Protein AF-A0A0W0R531-F1 (afdb_monomer_lite)

Radius of gyration: 107.51 Å; chains: 1; bounding box: 223×80×357 Å

pLDDT: mean 72.32, std 20.82, range [18.84, 97.44]

Secondary structure (DSSP, 8-state):
-HHHHHHHHHHHHHHHHHHHHHHHHHHHHHHHHHHHHHHHHHHHHHHHHHHHHHHHHHHHHHHHHHHHHHHHHHHHHHHHHHHHHHHHHHHHHHHHHHHHHHHHHHHHHHHHHHHHHHHHHHHHHHHHHHHHHHHHHHHHHHHHHHHHHHHHHHHHHHHHHHHHHHHHHHHHHHHHHHHHHHHHHHHHHHHHHHHHHHHHHHHHHHHHHHHHHHHHHHHHHHHHHHHHHHHHHHHHHHHHHHHHHHHHHHHHHHHHHHHHHHHHHHHHHHHHHHHHGGGS------HHHHHHHHHHHHHHHHHHHHHHTTS-TT---HHHHHHHHHHHHHHHHHHHHHHHHHHHHSSS--------------------------------------------PPP-GGG--SS-----------TT--SS--EEEEEE-----GGG-TTT-SS-EEEE-TTS-EEEEEEETTEEEEEEEHHHHPPPTT--HHHHHHHHHHHHHHHHHHHHTS-S-EEEEES-HHHHHHHHHHHHHHHHTT---S-EEEEESS---HHHHHHHHHHHHHHHHHHHTTTS-HHHHHHSHHHHHHHHHHHHTTSPPPP--------

Foldseek 3Di:
DVVVVVVVVVVVVVVVVVVVVVVVVVVVVVVVVVVVVVVVVVVVVVVVVVVVVVVVVVVVVVVVVVVVVVVVVVVVVVVVVVVVVVVVVVVVVVVVVVVVVVVVVVVVVVVVVVVVVVVVVVVVVVVVVVVVVVVVVVVVVVVVVVVVVVVVVVVVVVVVVVVVVVVVVVVVVVVVVVVVVVVVVVVVVVVVVVVVVVVVVVVVVVVVVVVVVVVVVVVVVVVVVVVVVVVVVVVVVVVVVVVVVVVVVVVVVVVVLVVLLVVLLVQLVVLVVVVVVVPDDDDDDDPVVVVVVVCVSVVSVVVSVVVVVPSDPPPPDPVVVVSVVSVVVSVVSVVVVVVVVVVVVVVDEEEDDEEEDDDYDEDDDYDDEDYDYDYDEDDYYDEDDDDDDDDDADDQPVLDPVDDDDDFPQDADPVPDDDDKDWFKKKKAADDDPDPDPPDADRWGFDQAPLRFTWTWHQPPRMTMITHICVSLDDDPPDDPLSSLLSLLSVLLSSVLVRLLRHQAIEMEGQDLLSLLSNVVNVVLVVVLVQHRPYYYRHNPDDDDPVRNVVSNVSSVVSNVVCDVPQVDSVNQCPDPSNVSSVVSVVVVVDDDDPDPDDDDDD

Sequence (603 aa):
MRREAERQTAELMASHQEEVDSLRQELADTRSTVETLQARVETQSALLESKNQRITELTHELAQSRKQQSDATRALLEQREETANLLTQLDALKERHEAELTREIEKYQRTIEGLQADQVRERTELQEKLAIAEQSVLDLQQSLLQQQTTIDEQAALLKLQEERIADLLTQNQGLQDQLHTLRDSSAEEREQLEVALREQKAEASWLSDSLTELRGTLEVLDQERLREKHANQDLLARNQDLHQQLTALNQDALHNKQALMENLLQGFAETLEKAANIKNKPEFGVLELLHEKITKFDARVTKLNQQWDKVDPTFTNETFTDYLRKYQQIHAEWEAQLKLLQQQKEKQEADALRAAEEEERARAEAPKGKAKPAEDARIETPPVDQPVPKMSSMRIYALLQRSISREYHNEHLNPDADHENEIILTVNATTLTEPELEDFCEKGLRVEAPTGHKYIFSYKDDIPRAVLTESGAKQKPDEPPAKYQQRLAGTIINMIDNVLSKGTEVKINTRDPFVAKIAEQYIAHLKTTGLMITESAVNLKQPATPDNKEAKERAAQEIFEGFKGKQLSAANITSSEWYKAAMEIRKTISEPHPEPSARSLDR

Structure (mmCIF, N/CA/C/O backbone):
data_AF-A0A0W0R531-F1
#
_entry.id   AF-A0A0W0R531-F1
#
loop_
_atom_site.group_PDB
_atom_site.id
_atom_site.type_symbol
_atom_site.label_atom_id
_atom_site.label_alt_id
_atom_site.label_comp_id
_atom_site.label_asym_id
_atom_site.label_entity_id
_atom_site.label_seq_id
_atom_site.pdbx_PDB_ins_code
_atom_site.Cartn_x
_atom_site.Cartn_y
_atom_site.Cartn_z
_atom_site.occupancy
_atom_site.B_iso_or_equiv
_atom_site.auth_seq_id
_atom_site.auth_comp_id
_atom_site.auth_asym_id
_atom_site.auth_atom_id
_atom_site.pdbx_PDB_model_num
ATOM 1 N N . MET A 1 1 ? 97.332 20.552 -172.239 1.00 58.47 1 MET A N 1
ATOM 2 C CA . MET A 1 1 ? 98.637 20.839 -171.598 1.00 58.47 1 MET A CA 1
ATOM 3 C C . MET A 1 1 ? 98.547 22.024 -170.628 1.00 58.47 1 MET A C 1
ATOM 5 O O . MET A 1 1 ? 97.905 21.866 -169.604 1.00 58.47 1 MET A O 1
ATOM 9 N N . ARG A 1 2 ? 99.139 23.210 -170.880 1.00 61.94 2 ARG A N 1
ATOM 10 C CA . ARG A 1 2 ? 99.336 24.231 -169.816 1.00 61.94 2 ARG A CA 1
ATOM 11 C C . ARG A 1 2 ? 98.043 24.742 -169.147 1.00 61.94 2 ARG A C 1
ATOM 13 O O . ARG A 1 2 ? 97.909 24.594 -167.939 1.00 61.94 2 ARG A O 1
ATOM 20 N N . ARG A 1 3 ? 97.059 25.191 -169.939 1.00 69.06 3 ARG A N 1
ATOM 21 C CA . ARG A 1 3 ? 95.708 25.593 -169.467 1.00 69.06 3 ARG A CA 1
ATOM 22 C C . ARG A 1 3 ? 94.899 24.474 -168.795 1.00 69.06 3 ARG A C 1
ATOM 24 O O . ARG A 1 3 ? 93.813 24.719 -168.293 1.00 69.06 3 ARG A O 1
ATOM 31 N N . GLU A 1 4 ? 95.378 23.239 -168.870 1.00 68.25 4 GLU A N 1
ATOM 32 C CA . GLU A 1 4 ? 94.688 22.029 -168.419 1.00 68.25 4 GLU A CA 1
ATOM 33 C C . GLU A 1 4 ? 95.180 21.651 -167.020 1.00 68.25 4 GLU A C 1
ATOM 35 O O . GLU A 1 4 ? 94.366 21.448 -166.129 1.00 68.25 4 GLU A O 1
ATOM 40 N N . ALA A 1 5 ? 96.498 21.723 -166.794 1.00 67.06 5 ALA A N 1
ATOM 41 C CA . ALA A 1 5 ? 97.087 21.670 -165.458 1.00 67.06 5 ALA A CA 1
ATOM 42 C C . ALA A 1 5 ? 96.608 22.840 -164.579 1.00 67.06 5 ALA A C 1
ATOM 44 O O . ALA A 1 5 ? 96.207 22.618 -163.445 1.00 67.06 5 ALA A O 1
ATOM 45 N N . GLU A 1 6 ? 96.573 24.067 -165.120 1.00 69.19 6 GLU A N 1
ATOM 46 C CA . GLU A 1 6 ? 96.047 25.254 -164.419 1.00 69.19 6 GLU A CA 1
ATOM 47 C C . GLU A 1 6 ? 94.579 25.055 -163.988 1.00 69.19 6 GLU A C 1
ATOM 49 O O . GLU A 1 6 ? 94.196 25.407 -162.870 1.00 69.19 6 GLU A O 1
ATOM 54 N N . ARG A 1 7 ? 93.769 24.414 -164.842 1.00 76.69 7 ARG A N 1
ATOM 55 C CA . ARG A 1 7 ? 92.366 24.089 -164.559 1.00 76.69 7 ARG A CA 1
ATOM 56 C C . ARG A 1 7 ? 92.226 22.984 -163.511 1.00 76.69 7 ARG A C 1
ATOM 58 O O . ARG A 1 7 ? 91.491 23.175 -162.553 1.00 76.69 7 ARG A O 1
ATOM 65 N N . GLN A 1 8 ? 92.998 21.904 -163.628 1.00 75.31 8 GLN A N 1
ATOM 66 C CA . GLN A 1 8 ? 93.043 20.827 -162.633 1.00 75.31 8 GLN A CA 1
ATOM 67 C C . GLN A 1 8 ? 93.499 21.334 -161.258 1.00 75.31 8 GLN A C 1
ATOM 69 O O . GLN A 1 8 ? 92.932 20.934 -160.248 1.00 75.31 8 GLN A O 1
ATOM 74 N N . THR A 1 9 ? 94.462 22.263 -161.190 1.00 75.12 9 THR A N 1
ATOM 75 C CA . THR A 1 9 ? 94.833 22.897 -159.914 1.00 75.12 9 THR A CA 1
ATOM 76 C C . THR A 1 9 ? 93.729 23.790 -159.356 1.00 75.12 9 THR A C 1
ATOM 78 O O . THR A 1 9 ? 93.570 23.839 -158.144 1.00 75.12 9 THR A O 1
ATOM 81 N N . ALA A 1 10 ? 92.945 24.468 -160.200 1.00 77.31 10 ALA A N 1
ATOM 82 C CA . ALA A 1 10 ? 91.811 25.272 -159.743 1.00 77.31 10 ALA A CA 1
ATOM 83 C C . ALA A 1 10 ? 90.644 24.396 -159.250 1.00 77.31 10 ALA A C 1
ATOM 85 O O . ALA A 1 10 ? 90.073 24.685 -158.205 1.00 77.31 10 ALA A O 1
ATOM 86 N N . GLU A 1 11 ? 90.335 23.306 -159.955 1.00 77.88 11 GLU A N 1
ATOM 87 C CA . GLU A 1 11 ? 89.314 22.320 -159.577 1.00 77.88 11 GLU A CA 1
ATOM 88 C C . GLU A 1 11 ? 89.700 21.589 -158.275 1.00 77.88 11 GLU A C 1
ATOM 90 O O . GLU A 1 11 ? 88.871 21.445 -157.381 1.00 77.88 11 GLU A O 1
ATOM 95 N N . LEU A 1 12 ? 90.975 21.225 -158.104 1.00 82.19 12 LEU A N 1
ATOM 96 C CA . LEU A 1 12 ? 91.486 20.597 -156.879 1.00 82.19 12 LEU A CA 1
ATOM 97 C C . LEU A 1 12 ? 91.563 21.580 -155.694 1.00 82.19 12 LEU A C 1
ATOM 99 O O . LEU A 1 12 ? 91.239 21.208 -154.571 1.00 82.19 12 LEU A O 1
ATOM 103 N N . MET A 1 13 ? 91.912 22.851 -155.930 1.00 80.81 13 MET A N 1
ATOM 104 C CA . MET A 1 13 ? 91.827 23.903 -154.904 1.00 80.81 13 MET A CA 1
ATOM 105 C C . MET A 1 13 ? 90.378 24.225 -154.515 1.00 80.81 13 MET A C 1
ATOM 107 O O . MET A 1 13 ? 90.125 24.487 -153.344 1.00 80.81 13 MET A O 1
ATOM 111 N N . ALA A 1 14 ? 89.431 24.186 -155.458 1.00 81.62 14 ALA A N 1
ATOM 112 C CA . ALA A 1 14 ? 88.007 24.340 -155.164 1.00 81.62 14 ALA A CA 1
ATOM 113 C C . ALA A 1 14 ? 87.482 23.158 -154.335 1.00 81.62 14 ALA A C 1
ATOM 115 O O . ALA A 1 14 ? 86.869 23.384 -153.300 1.00 81.62 14 ALA A O 1
ATOM 116 N N . SER A 1 15 ? 87.818 21.919 -154.712 1.00 84.06 15 SER A N 1
ATOM 117 C CA . SER A 1 15 ? 87.460 20.718 -153.945 1.00 84.06 15 SER A CA 1
ATOM 118 C C . SER A 1 15 ? 88.031 20.743 -152.522 1.00 84.06 15 SER A C 1
ATOM 120 O O . SER A 1 15 ? 87.312 20.431 -151.580 1.00 84.06 15 SER A O 1
ATOM 122 N N . HIS A 1 16 ? 89.293 21.153 -152.340 1.00 83.88 16 HIS A N 1
ATOM 123 C CA . HIS A 1 16 ? 89.867 21.335 -151.001 1.00 83.88 16 HIS A CA 1
ATOM 124 C C . HIS A 1 16 ? 89.210 22.492 -150.230 1.00 83.88 16 HIS A C 1
ATOM 126 O O . HIS A 1 16 ? 89.137 22.436 -149.006 1.00 83.88 16 HIS A O 1
ATOM 132 N N . GLN A 1 17 ? 88.743 23.549 -150.904 1.00 84.44 17 GLN A N 1
ATOM 133 C CA . GLN A 1 17 ? 88.040 24.654 -150.247 1.00 84.44 17 GLN A CA 1
ATOM 134 C C . GLN A 1 17 ? 86.633 24.232 -149.794 1.00 84.44 17 GLN A C 1
ATOM 136 O O . GLN A 1 17 ? 86.252 24.548 -148.671 1.00 84.44 17 GLN A O 1
ATOM 141 N N . GLU A 1 18 ? 85.903 23.470 -150.613 1.00 86.19 18 GLU A N 1
ATOM 142 C CA . GLU A 1 18 ? 84.620 22.857 -150.241 1.00 86.19 18 GLU A CA 1
ATOM 143 C C . GLU A 1 18 ? 84.787 21.861 -149.082 1.00 86.19 18 GLU A C 1
ATOM 145 O O . GLU A 1 18 ? 84.005 21.893 -148.134 1.00 86.19 18 GLU A O 1
ATOM 150 N N . GLU A 1 19 ? 85.842 21.039 -149.088 1.00 87.12 19 GLU A N 1
ATOM 151 C CA . GLU A 1 19 ? 86.180 20.138 -147.976 1.00 87.12 19 GLU A CA 1
ATOM 152 C C . GLU A 1 19 ? 86.524 20.919 -146.693 1.00 87.12 19 GLU A C 1
ATOM 154 O O . GLU A 1 19 ? 86.002 20.613 -145.621 1.00 87.12 19 GLU A O 1
ATOM 159 N N . VAL A 1 20 ? 87.332 21.982 -146.789 1.00 88.25 20 VAL A N 1
ATOM 160 C CA . VAL A 1 20 ? 87.654 22.871 -145.657 1.00 88.25 20 VAL A CA 1
ATOM 161 C C . VAL A 1 20 ? 86.413 23.576 -145.108 1.00 88.25 20 VAL A C 1
ATOM 163 O O . VAL A 1 20 ? 86.292 23.705 -143.890 1.00 88.25 20 VAL A O 1
ATOM 166 N N . ASP A 1 21 ? 85.491 24.030 -145.957 1.00 87.12 21 ASP A N 1
ATOM 167 C CA . ASP A 1 21 ? 84.266 24.701 -145.512 1.00 87.12 21 ASP A CA 1
ATOM 168 C C . ASP A 1 21 ? 83.220 23.714 -144.966 1.00 87.12 21 ASP A C 1
ATOM 170 O O . ASP A 1 21 ? 82.556 24.033 -143.978 1.00 87.12 21 ASP A O 1
ATOM 174 N N . SER A 1 22 ? 83.162 22.481 -145.481 1.00 89.94 22 SER A N 1
ATOM 175 C CA . SER A 1 22 ? 82.399 21.382 -144.871 1.00 89.94 22 SER A CA 1
ATOM 176 C C . SER A 1 22 ? 82.941 21.034 -143.482 1.00 89.94 22 SER A C 1
ATOM 178 O O . SER A 1 22 ? 82.185 21.008 -142.513 1.00 89.94 22 SER A O 1
ATOM 180 N N . LEU A 1 23 ? 84.260 20.863 -143.340 1.00 90.75 23 LEU A N 1
ATOM 181 C CA . LEU A 1 23 ? 84.904 20.602 -142.047 1.00 90.75 23 LEU A CA 1
ATOM 182 C C . LEU A 1 23 ? 84.756 21.781 -141.070 1.00 90.75 23 LEU A C 1
ATOM 184 O O . LEU A 1 23 ? 84.669 21.573 -139.862 1.00 90.75 23 LEU A O 1
ATOM 188 N N . ARG A 1 24 ? 84.694 23.029 -141.558 1.00 90.31 24 ARG A N 1
ATOM 189 C CA . ARG A 1 24 ? 84.360 24.208 -140.736 1.00 90.31 24 ARG A CA 1
ATOM 190 C C . ARG A 1 24 ? 82.911 24.188 -140.260 1.00 90.31 24 ARG A C 1
ATOM 192 O O . ARG A 1 24 ? 82.674 24.566 -139.114 1.00 90.31 24 ARG A O 1
ATOM 199 N N . GLN A 1 25 ? 81.973 23.756 -141.101 1.00 88.88 25 GLN A N 1
ATOM 200 C CA . GLN A 1 25 ? 80.568 23.612 -140.723 1.00 88.88 25 GLN A CA 1
ATOM 201 C C . GLN A 1 25 ? 80.398 22.493 -139.685 1.00 88.88 25 GLN A C 1
ATOM 203 O O . GLN A 1 25 ? 79.841 22.741 -138.620 1.00 88.88 25 GLN A O 1
ATOM 208 N N . GLU A 1 26 ? 81.003 21.322 -139.901 1.00 90.75 26 GLU A N 1
ATOM 209 C CA . GLU A 1 26 ? 81.051 20.248 -138.898 1.00 90.75 26 GLU A CA 1
ATOM 210 C C . GLU A 1 26 ? 81.711 20.708 -137.587 1.00 90.75 26 GLU A C 1
ATOM 212 O O . GLU A 1 26 ? 81.236 20.376 -136.500 1.00 90.75 26 GLU A O 1
ATOM 217 N N . LEU A 1 27 ? 82.766 21.530 -137.648 1.00 92.06 27 LEU A N 1
ATOM 218 C CA . LEU A 1 27 ? 83.392 22.125 -136.461 1.00 92.06 27 LEU A CA 1
ATOM 219 C C . LEU A 1 27 ? 82.469 23.135 -135.746 1.00 92.06 27 LEU A C 1
ATOM 221 O O . LEU A 1 27 ? 82.541 23.269 -134.525 1.00 92.06 27 LEU A O 1
ATOM 225 N N . ALA A 1 28 ? 81.610 23.851 -136.473 1.00 89.81 28 ALA A N 1
ATOM 226 C CA . ALA A 1 28 ? 80.618 24.757 -135.894 1.00 89.81 28 ALA A CA 1
ATOM 227 C C . ALA A 1 28 ? 79.462 23.984 -135.235 1.00 89.81 28 ALA A C 1
ATOM 229 O O . ALA A 1 28 ? 79.097 24.278 -134.095 1.00 89.81 28 ALA A O 1
ATOM 230 N N . ASP A 1 29 ? 78.952 22.945 -135.894 1.00 91.44 29 ASP A N 1
ATOM 231 C CA . ASP A 1 29 ? 77.856 22.112 -135.391 1.00 91.44 29 ASP A CA 1
ATOM 232 C C . ASP A 1 29 ? 78.302 21.241 -134.200 1.00 91.44 29 ASP A C 1
ATOM 234 O O . ASP A 1 29 ? 77.578 21.093 -133.209 1.00 91.44 29 ASP A O 1
ATOM 238 N N . THR A 1 30 ? 79.541 20.735 -134.218 1.00 91.94 30 THR A N 1
ATOM 239 C CA . THR A 1 30 ? 80.144 20.061 -133.052 1.00 91.94 30 THR A CA 1
ATOM 240 C C . THR A 1 30 ? 80.400 21.021 -131.889 1.00 91.94 30 THR A C 1
ATOM 242 O O . THR A 1 30 ? 80.180 20.643 -130.741 1.00 91.94 30 THR A O 1
ATOM 245 N N . ARG A 1 31 ? 80.769 22.286 -132.138 1.00 92.88 31 ARG A N 1
ATOM 246 C CA . ARG A 1 31 ? 80.831 23.310 -131.075 1.00 92.88 31 ARG A CA 1
ATOM 247 C C . ARG A 1 31 ? 79.457 23.608 -130.484 1.00 92.88 31 ARG A C 1
ATOM 249 O O . ARG A 1 31 ? 79.319 23.566 -129.268 1.00 92.88 31 ARG A O 1
ATOM 256 N N . SER A 1 32 ? 78.433 23.813 -131.311 1.00 91.31 32 SER A N 1
ATOM 257 C CA . SER A 1 32 ? 77.069 24.089 -130.834 1.00 91.31 32 SER A CA 1
ATOM 258 C C . SER A 1 32 ? 76.469 22.912 -130.044 1.00 91.31 32 SER A C 1
ATOM 260 O O . SER A 1 32 ? 75.804 23.100 -129.020 1.00 91.31 32 SER A O 1
ATOM 262 N N . THR A 1 33 ? 76.756 21.671 -130.451 1.00 92.44 33 THR A N 1
ATOM 263 C CA . THR A 1 33 ? 76.368 20.482 -129.672 1.00 92.44 33 THR A CA 1
ATOM 264 C C . THR A 1 33 ? 77.172 20.333 -128.376 1.00 92.44 33 THR A C 1
ATOM 266 O O . THR A 1 33 ? 76.592 19.953 -127.361 1.00 92.44 33 THR A O 1
ATOM 269 N N . VAL A 1 34 ? 78.457 20.707 -128.339 1.00 93.69 34 VAL A N 1
ATOM 270 C CA . VAL A 1 34 ? 79.234 20.787 -127.086 1.00 93.69 34 VAL A CA 1
ATOM 271 C C . VAL A 1 34 ? 78.686 21.869 -126.149 1.00 93.69 34 VAL A C 1
ATOM 273 O O . VAL A 1 34 ? 78.480 21.584 -124.974 1.00 93.69 34 VAL A O 1
ATOM 276 N N . GLU A 1 35 ? 78.376 23.069 -126.644 1.00 92.69 35 GLU A N 1
ATOM 277 C CA . GLU A 1 35 ? 77.802 24.172 -125.854 1.00 92.69 35 GLU A CA 1
ATOM 278 C C . GLU A 1 35 ? 76.437 23.798 -125.250 1.00 92.69 35 GLU A C 1
ATOM 280 O O . GLU A 1 35 ? 76.198 23.991 -124.056 1.00 92.69 35 GLU A O 1
ATOM 285 N N . THR A 1 36 ? 75.548 23.190 -126.042 1.00 92.62 36 THR A N 1
ATOM 286 C CA . THR A 1 36 ? 74.229 22.742 -125.558 1.00 92.62 36 THR A CA 1
ATOM 287 C C . THR A 1 36 ? 74.317 21.549 -124.600 1.00 92.62 36 THR A C 1
ATOM 289 O O . THR A 1 36 ? 73.536 21.475 -123.646 1.00 92.62 36 THR A O 1
ATOM 292 N N . LEU A 1 37 ? 75.284 20.641 -124.780 1.00 93.88 37 LEU A N 1
ATOM 293 C CA . LEU A 1 37 ? 75.579 19.590 -123.801 1.00 93.88 37 LEU A CA 1
ATOM 294 C C . LEU A 1 37 ? 76.186 20.160 -122.513 1.00 93.88 37 LEU A C 1
ATOM 296 O O . LEU A 1 37 ? 75.810 19.709 -121.432 1.00 93.88 37 LEU A O 1
ATOM 300 N N . GLN A 1 38 ? 77.056 21.168 -122.595 1.00 94.12 38 GLN A N 1
ATOM 301 C CA . GLN A 1 38 ? 77.637 21.822 -121.424 1.00 94.12 38 GLN A CA 1
ATOM 302 C C . GLN A 1 38 ? 76.555 22.536 -120.601 1.00 94.12 38 GLN A C 1
ATOM 304 O O . GLN A 1 38 ? 76.432 22.262 -119.409 1.00 94.12 38 GLN A O 1
ATOM 309 N N . ALA A 1 39 ? 75.683 23.330 -121.230 1.00 91.94 39 ALA A N 1
ATOM 310 C CA . ALA A 1 39 ? 74.540 23.954 -120.553 1.00 91.94 39 ALA A CA 1
ATOM 311 C C . ALA A 1 39 ? 73.591 22.915 -119.911 1.00 91.94 39 ALA A C 1
ATOM 313 O O . ALA A 1 39 ? 73.008 23.142 -118.844 1.00 91.94 39 ALA A O 1
ATOM 314 N N . ARG A 1 40 ? 73.455 21.727 -120.521 1.00 94.44 40 ARG A N 1
ATOM 315 C CA . ARG A 1 40 ? 72.714 20.598 -119.937 1.00 94.44 40 ARG A CA 1
ATOM 316 C C . ARG A 1 40 ? 73.425 19.988 -118.722 1.00 94.44 40 ARG A C 1
ATOM 318 O O . ARG A 1 40 ? 72.754 19.640 -117.754 1.00 94.44 40 ARG A O 1
ATOM 325 N N . VAL A 1 41 ? 74.753 19.874 -118.743 1.00 94.75 41 VAL A N 1
ATOM 326 C CA . VAL A 1 41 ? 75.555 19.413 -117.595 1.00 94.75 41 VAL A CA 1
ATOM 327 C C . VAL A 1 41 ? 75.504 20.428 -116.452 1.00 94.75 41 VAL A C 1
ATOM 329 O O . VAL A 1 41 ? 75.312 20.031 -115.306 1.00 94.75 41 VAL A O 1
ATOM 332 N N . GLU A 1 42 ? 75.593 21.726 -116.739 1.00 93.75 42 GLU A N 1
ATOM 333 C CA . GLU A 1 42 ? 75.501 22.805 -115.746 1.00 93.75 42 GLU A CA 1
ATOM 334 C C . GLU A 1 42 ? 74.124 22.813 -115.057 1.00 93.75 42 GLU A C 1
ATOM 336 O O . GLU A 1 42 ? 74.039 22.756 -113.829 1.00 93.75 42 GLU A O 1
ATOM 341 N N . THR A 1 43 ? 73.033 22.762 -115.830 1.00 94.44 43 THR A N 1
ATOM 342 C CA . THR A 1 43 ? 71.665 22.688 -115.277 1.00 94.44 43 THR A CA 1
ATOM 343 C C . THR A 1 43 ? 71.389 21.388 -114.512 1.00 94.44 43 THR A C 1
ATOM 345 O O . THR A 1 43 ? 70.719 21.418 -113.477 1.00 94.44 43 THR A O 1
ATOM 348 N N . GLN A 1 44 ? 71.933 20.246 -114.950 1.00 95.19 44 GLN A N 1
ATOM 349 C CA . GLN A 1 44 ? 71.857 18.996 -114.184 1.00 95.19 44 GLN A CA 1
ATOM 350 C C . GLN A 1 44 ? 72.695 19.042 -112.898 1.00 95.19 44 GLN A C 1
ATOM 352 O O . GLN A 1 44 ? 72.257 18.504 -111.882 1.00 95.19 44 GLN A O 1
ATOM 357 N N . SER A 1 45 ? 73.847 19.717 -112.908 1.00 94.12 45 SER A N 1
ATOM 358 C CA . SER A 1 45 ? 74.709 19.881 -111.731 1.00 94.12 45 SER A CA 1
ATOM 359 C C . SER A 1 45 ? 74.043 20.755 -110.668 1.00 94.12 45 SER A C 1
ATOM 361 O O . SER A 1 45 ? 73.956 20.337 -109.516 1.00 94.12 45 SER A O 1
ATOM 363 N N . ALA A 1 46 ? 73.457 21.893 -111.056 1.00 93.12 46 ALA A N 1
ATOM 364 C CA . ALA A 1 46 ? 72.682 22.744 -110.149 1.00 93.12 46 ALA A CA 1
ATOM 365 C C . ALA A 1 46 ? 71.459 22.012 -109.553 1.00 93.12 46 ALA A C 1
ATOM 367 O O . ALA A 1 46 ? 71.150 22.152 -108.368 1.00 93.12 46 ALA A O 1
ATOM 368 N N . LEU A 1 47 ? 70.781 21.168 -110.345 1.00 95.44 47 LEU A N 1
ATOM 369 C CA . LEU A 1 47 ? 69.679 20.333 -109.854 1.00 95.44 47 LEU A CA 1
ATOM 370 C C . LEU A 1 47 ? 70.152 19.237 -108.881 1.00 95.44 47 LEU A C 1
ATOM 372 O O . LEU A 1 47 ? 69.431 18.909 -107.938 1.00 95.44 47 LEU A O 1
ATOM 376 N N . LEU A 1 48 ? 71.337 18.657 -109.096 1.00 95.06 48 LEU A N 1
ATOM 377 C CA . LEU A 1 48 ? 71.947 17.708 -108.161 1.00 95.06 48 LEU A CA 1
ATOM 378 C C . LEU A 1 48 ? 72.367 18.400 -106.861 1.00 95.06 48 LEU A C 1
ATOM 380 O O . LEU A 1 48 ? 72.095 17.868 -105.789 1.00 95.06 48 LEU A O 1
ATOM 384 N N . GLU A 1 49 ? 72.953 19.594 -106.935 1.00 94.62 49 GLU A N 1
ATOM 385 C CA . GLU A 1 49 ? 73.330 20.383 -105.761 1.00 94.62 49 GLU A CA 1
ATOM 386 C C . GLU A 1 49 ? 72.105 20.756 -104.913 1.00 94.62 49 GLU A C 1
ATOM 388 O O . GLU A 1 49 ? 72.077 20.460 -103.719 1.00 94.62 49 GLU A O 1
ATOM 393 N N . SER A 1 50 ? 71.041 21.278 -105.533 1.00 95.62 50 SER A N 1
ATOM 394 C CA . SER A 1 50 ? 69.771 21.574 -104.852 1.00 95.62 50 SER A CA 1
ATOM 395 C C . SER A 1 50 ? 69.137 20.327 -104.210 1.00 95.62 50 SER A C 1
ATOM 397 O O . SER A 1 50 ? 68.646 20.379 -103.079 1.00 95.62 50 SER A O 1
ATOM 399 N N . LYS A 1 51 ? 69.197 19.165 -104.879 1.00 95.62 51 LYS A N 1
ATOM 400 C CA . LYS A 1 51 ? 68.735 17.893 -104.296 1.00 95.62 51 LYS A CA 1
ATOM 401 C C . LYS A 1 51 ? 69.601 17.442 -103.121 1.00 95.62 51 LYS A C 1
ATOM 403 O O . LYS A 1 51 ? 69.051 16.981 -102.126 1.00 95.62 51 LYS A O 1
ATOM 408 N N . ASN A 1 52 ? 70.920 17.597 -103.206 1.00 95.38 52 ASN A N 1
ATOM 409 C CA . ASN A 1 52 ? 71.839 17.268 -102.118 1.00 95.38 52 ASN A CA 1
ATOM 410 C C . ASN A 1 52 ? 71.598 18.171 -100.898 1.00 95.38 52 ASN A C 1
ATOM 412 O O . ASN A 1 52 ? 71.509 17.661 -99.783 1.00 95.38 52 ASN A O 1
ATOM 416 N N . GLN A 1 53 ? 71.385 19.474 -101.109 1.00 94.81 53 GLN A N 1
ATOM 417 C CA . GLN A 1 53 ? 70.964 20.411 -100.062 1.00 94.81 53 GLN A CA 1
ATOM 418 C C . GLN A 1 53 ? 69.668 19.926 -99.389 1.00 94.81 53 GLN A C 1
ATOM 420 O O . GLN A 1 53 ? 69.672 19.682 -98.179 1.00 94.81 53 GLN A O 1
ATOM 425 N N . ARG A 1 54 ? 68.602 19.630 -100.152 1.00 95.38 54 ARG A N 1
ATOM 426 C CA . ARG A 1 54 ? 67.342 19.137 -99.559 1.00 95.38 54 ARG A CA 1
ATOM 427 C C . ARG A 1 54 ? 67.481 17.771 -98.869 1.00 95.38 54 ARG A C 1
ATOM 429 O O . ARG A 1 54 ? 66.790 17.518 -97.886 1.00 95.38 54 ARG A O 1
ATOM 436 N N . ILE A 1 55 ? 68.389 16.900 -99.320 1.00 95.62 55 ILE A N 1
ATOM 437 C CA . ILE A 1 55 ? 68.728 15.647 -98.620 1.00 95.62 55 ILE A CA 1
ATOM 438 C C . ILE A 1 55 ? 69.397 15.939 -97.269 1.00 95.62 55 ILE A C 1
ATOM 440 O O . ILE A 1 55 ? 69.052 15.290 -96.280 1.00 95.62 55 ILE A O 1
ATOM 444 N N . THR A 1 56 ? 70.303 16.920 -97.182 1.00 94.62 56 THR A N 1
ATOM 445 C CA . THR A 1 56 ? 70.912 17.308 -95.895 1.00 94.62 56 THR A CA 1
ATOM 446 C C . THR A 1 56 ? 69.900 17.935 -94.932 1.00 94.62 56 THR A C 1
ATOM 448 O O . THR A 1 56 ? 69.903 17.581 -93.753 1.00 94.62 56 THR A O 1
ATOM 451 N N . GLU A 1 57 ? 68.971 18.760 -95.427 1.00 95.50 57 GLU A N 1
ATOM 452 C CA . GLU A 1 57 ? 67.859 19.310 -94.635 1.00 95.50 57 GLU A CA 1
ATOM 453 C C . GLU A 1 57 ? 66.954 18.199 -94.088 1.00 95.50 57 GLU A C 1
ATOM 455 O O . GLU A 1 57 ? 66.781 18.090 -92.877 1.00 95.50 57 GLU A O 1
ATOM 460 N N . LEU A 1 58 ? 66.450 17.309 -94.953 1.00 95.88 58 LEU A N 1
ATOM 461 C CA . LEU A 1 58 ? 65.612 16.169 -94.556 1.00 95.88 58 LEU A CA 1
ATOM 462 C C . LEU A 1 58 ? 66.325 15.230 -93.570 1.00 95.88 58 LEU A C 1
ATOM 464 O O . LEU A 1 58 ? 65.694 14.680 -92.669 1.00 95.88 58 LEU A O 1
ATOM 468 N N . THR A 1 59 ? 67.643 15.059 -93.707 1.00 95.06 59 THR A N 1
ATOM 469 C CA . THR A 1 59 ? 68.452 14.278 -92.758 1.00 95.06 59 THR A CA 1
ATOM 470 C C . THR A 1 59 ? 68.519 14.962 -91.388 1.00 95.06 59 THR A C 1
ATOM 472 O O . THR A 1 59 ? 68.451 14.278 -90.365 1.00 95.06 59 THR A O 1
ATOM 475 N N . HIS A 1 60 ? 68.599 16.296 -91.345 1.00 94.81 60 HIS A N 1
ATOM 476 C CA . HIS A 1 60 ? 68.567 17.071 -90.103 1.00 94.81 60 HIS A CA 1
ATOM 477 C C . HIS A 1 60 ? 67.173 17.067 -89.453 1.00 94.81 60 HIS A C 1
ATOM 479 O O . HIS A 1 60 ? 67.064 16.755 -88.268 1.00 94.81 60 HIS A O 1
ATOM 485 N N . GLU A 1 61 ? 66.110 17.313 -90.227 1.00 95.69 61 GLU A N 1
ATOM 486 C CA . GLU A 1 61 ? 64.705 17.215 -89.793 1.00 95.69 61 GLU A CA 1
ATOM 487 C C . GLU A 1 61 ? 64.415 15.836 -89.166 1.00 95.69 61 GLU A C 1
ATOM 489 O O . GLU A 1 61 ? 63.869 15.733 -88.065 1.00 95.69 61 GLU A O 1
ATOM 494 N N . LEU A 1 62 ? 64.856 14.758 -89.824 1.00 94.94 62 LEU A N 1
ATOM 495 C CA . LEU A 1 62 ? 64.685 13.380 -89.357 1.00 94.94 62 LEU A CA 1
ATOM 496 C C . LEU A 1 62 ? 65.524 13.070 -88.105 1.00 94.94 62 LEU A C 1
ATOM 498 O O . LEU A 1 62 ? 65.055 12.353 -87.217 1.00 94.94 62 LEU A O 1
ATOM 502 N N . ALA A 1 63 ? 66.739 13.614 -87.989 1.00 93.75 63 ALA A N 1
ATOM 503 C CA . ALA A 1 63 ? 67.555 13.487 -86.781 1.00 93.75 63 ALA A CA 1
ATOM 504 C C . ALA A 1 63 ? 66.932 14.233 -85.585 1.00 93.75 63 ALA A C 1
ATOM 506 O O . ALA A 1 63 ? 66.877 13.687 -84.481 1.00 93.75 63 ALA A O 1
ATOM 507 N N . GLN A 1 64 ? 66.405 15.441 -85.807 1.00 95.94 64 GLN A N 1
ATOM 508 C CA . GLN A 1 64 ? 65.700 16.224 -84.791 1.00 95.94 64 GLN A CA 1
ATOM 509 C C . GLN A 1 64 ? 64.411 15.525 -84.337 1.00 95.94 64 GLN A C 1
ATOM 511 O O . GLN A 1 64 ? 64.182 15.398 -83.134 1.00 95.94 64 GLN A O 1
ATOM 516 N N . SER A 1 65 ? 63.617 15.000 -85.275 1.00 95.44 65 SER A N 1
ATOM 517 C CA . SER A 1 65 ? 62.398 14.238 -84.977 1.00 95.44 65 SER A CA 1
ATOM 518 C C . SER A 1 65 ? 62.695 12.966 -84.169 1.00 95.44 65 SER A C 1
ATOM 520 O O . SER A 1 65 ? 62.055 12.722 -83.146 1.00 95.44 65 SER A O 1
ATOM 522 N N . ARG A 1 66 ? 63.736 12.201 -84.538 1.00 95.25 66 ARG A N 1
ATOM 523 C CA . ARG A 1 66 ? 64.196 11.041 -83.749 1.00 95.25 66 ARG A CA 1
ATOM 524 C C . ARG A 1 66 ? 64.646 11.426 -82.343 1.00 95.25 66 ARG A C 1
ATOM 526 O O . ARG A 1 66 ? 64.357 10.692 -81.400 1.00 95.25 66 ARG A O 1
ATOM 533 N N . LYS A 1 67 ? 65.323 12.570 -82.181 1.00 95.06 67 LYS A N 1
ATOM 534 C CA . LYS A 1 67 ? 65.699 13.069 -80.854 1.00 95.06 67 LYS A CA 1
ATOM 535 C C . LYS A 1 67 ? 64.457 13.403 -80.023 1.00 95.06 67 LYS A C 1
ATOM 537 O O . LYS A 1 67 ? 64.329 12.892 -78.918 1.00 95.06 67 LYS A O 1
ATOM 542 N N . GLN A 1 68 ? 63.511 14.163 -80.575 1.00 95.12 68 GLN A N 1
ATOM 543 C CA . GLN A 1 68 ? 62.244 14.489 -79.906 1.00 95.12 68 GLN A CA 1
ATOM 544 C C . GLN A 1 68 ? 61.459 13.229 -79.507 1.00 95.12 68 GLN A C 1
ATOM 546 O O . GLN A 1 68 ? 60.935 13.163 -78.398 1.00 95.12 68 GLN A O 1
ATOM 551 N N . GLN A 1 69 ? 61.426 12.203 -80.364 1.00 94.81 69 GLN A N 1
ATOM 552 C CA . GLN A 1 69 ? 60.815 10.911 -80.045 1.00 94.81 69 GLN A CA 1
ATOM 553 C C . GLN A 1 69 ? 61.536 10.197 -78.888 1.00 94.81 69 GLN A C 1
ATOM 555 O O . GLN A 1 69 ? 60.875 9.649 -78.007 1.00 94.81 69 GLN A O 1
ATOM 560 N N . SER A 1 70 ? 62.872 10.215 -78.863 1.00 94.44 70 SER A N 1
ATOM 561 C CA . SER A 1 70 ? 63.675 9.648 -77.772 1.00 94.44 70 SER A CA 1
ATOM 562 C C . SER A 1 70 ? 63.433 10.381 -76.449 1.00 94.44 70 SER A C 1
ATOM 564 O O . SER A 1 70 ? 63.163 9.740 -75.435 1.00 94.44 70 SER A O 1
ATOM 566 N N . ASP A 1 71 ? 63.474 11.714 -76.467 1.00 95.31 71 ASP A N 1
ATOM 567 C CA . ASP A 1 71 ? 63.274 12.566 -75.291 1.00 95.31 71 ASP A CA 1
ATOM 568 C C . ASP A 1 71 ? 61.843 12.396 -74.726 1.00 95.31 71 ASP A C 1
ATOM 570 O O . ASP A 1 71 ? 61.664 12.230 -73.520 1.00 95.31 71 ASP A O 1
ATOM 574 N N . ALA A 1 72 ? 60.822 12.315 -75.591 1.00 94.75 72 ALA A N 1
ATOM 575 C CA . ALA A 1 72 ? 59.439 12.033 -75.189 1.00 94.75 72 ALA A CA 1
ATOM 576 C C . ALA A 1 72 ? 59.241 10.599 -74.660 1.00 94.75 72 ALA A C 1
ATOM 578 O O . ALA A 1 72 ? 58.521 10.395 -73.683 1.00 94.75 72 ALA A O 1
ATOM 579 N N . THR A 1 73 ? 59.896 9.600 -75.264 1.00 95.06 73 THR A N 1
ATOM 580 C CA . THR A 1 73 ? 59.852 8.209 -74.774 1.00 95.06 73 THR A CA 1
ATOM 581 C C . THR A 1 73 ? 60.480 8.103 -73.386 1.00 95.06 73 THR A C 1
ATOM 583 O O . THR A 1 73 ? 59.947 7.408 -72.525 1.00 95.06 73 THR A O 1
ATOM 586 N N . ARG A 1 74 ? 61.575 8.835 -73.143 1.00 95.12 74 ARG A N 1
ATOM 587 C CA . ARG A 1 74 ? 62.218 8.928 -71.831 1.00 95.12 74 ARG A CA 1
ATOM 588 C C . ARG A 1 74 ? 61.294 9.565 -70.789 1.00 95.12 74 ARG A C 1
ATOM 590 O O . ARG A 1 74 ? 61.086 8.959 -69.744 1.00 95.12 74 ARG A O 1
ATOM 597 N N . ALA A 1 75 ? 60.681 10.709 -71.094 1.00 94.88 75 ALA A N 1
ATOM 598 C CA . ALA A 1 75 ? 59.753 11.376 -70.176 1.00 94.88 75 ALA A CA 1
ATOM 599 C C . ALA A 1 75 ? 58.544 10.487 -69.804 1.00 94.88 75 ALA A C 1
ATOM 601 O O . ALA A 1 75 ? 58.102 10.481 -68.657 1.00 94.88 75 ALA A O 1
ATOM 602 N N . LEU A 1 76 ? 58.042 9.678 -70.747 1.00 94.75 76 LEU A N 1
ATOM 603 C CA . LEU A 1 76 ? 56.976 8.699 -70.491 1.00 94.75 76 LEU A CA 1
ATOM 604 C C . LEU A 1 76 ? 57.421 7.501 -69.632 1.00 94.75 76 LEU A C 1
ATOM 606 O O . LEU A 1 76 ? 56.571 6.866 -69.008 1.00 94.75 76 LEU A O 1
ATOM 610 N N . LEU A 1 77 ? 58.714 7.166 -69.601 1.00 94.69 77 LEU A N 1
ATOM 611 C CA . LEU A 1 77 ? 59.263 6.169 -68.675 1.00 94.69 77 LEU A CA 1
ATOM 612 C C . LEU A 1 77 ? 59.435 6.769 -67.277 1.00 94.69 77 LEU A C 1
ATOM 614 O O . LEU A 1 77 ? 58.968 6.175 -66.311 1.00 94.69 77 LEU A O 1
ATOM 618 N N . GLU A 1 78 ? 59.990 7.978 -67.181 1.00 95.94 78 GLU A N 1
ATOM 619 C CA . GLU A 1 78 ? 60.160 8.702 -65.913 1.00 95.94 78 GLU A CA 1
ATOM 620 C C . GLU A 1 78 ? 58.792 8.917 -65.218 1.00 95.94 78 GLU A C 1
ATOM 622 O O . GLU A 1 78 ? 58.632 8.554 -64.054 1.00 95.94 78 GLU A O 1
ATOM 627 N N . GLN A 1 79 ? 57.741 9.317 -65.950 1.00 95.88 79 GLN A N 1
ATOM 628 C CA . GLN A 1 79 ? 56.366 9.392 -65.415 1.00 95.88 79 GLN A CA 1
ATOM 629 C C . GLN A 1 79 ? 55.760 8.032 -65.010 1.00 95.88 79 GLN A C 1
ATOM 631 O O . GLN A 1 79 ? 54.898 7.967 -64.127 1.00 95.88 79 GLN A O 1
ATOM 636 N N . ARG A 1 80 ? 56.170 6.923 -65.640 1.00 94.69 80 ARG A N 1
ATOM 637 C CA . ARG A 1 80 ? 55.732 5.568 -65.248 1.00 94.69 80 ARG A CA 1
ATOM 638 C C . ARG A 1 80 ? 56.401 5.107 -63.957 1.00 94.69 80 ARG A C 1
ATOM 640 O O . ARG A 1 80 ? 55.752 4.455 -63.145 1.00 94.69 80 ARG A O 1
ATOM 647 N N . GLU A 1 81 ? 57.660 5.473 -63.748 1.00 95.25 81 GLU A N 1
ATOM 648 C CA . GLU A 1 81 ? 58.367 5.225 -62.491 1.00 95.25 81 GLU A CA 1
ATOM 649 C C . GLU A 1 81 ? 57.791 6.093 -61.360 1.00 95.25 81 GLU A C 1
ATOM 651 O O . GLU A 1 81 ? 57.486 5.572 -60.289 1.00 95.25 81 GLU A O 1
ATOM 656 N N . GLU A 1 82 ? 57.519 7.380 -61.605 1.00 95.56 82 GLU A N 1
ATOM 657 C CA . GLU A 1 82 ? 56.818 8.257 -60.652 1.00 95.56 82 GLU A CA 1
ATOM 658 C C . GLU A 1 82 ? 55.439 7.707 -60.254 1.00 95.56 82 GLU A C 1
ATOM 660 O O . GLU A 1 82 ? 55.127 7.616 -59.066 1.00 95.56 82 GLU A O 1
ATOM 665 N N . THR A 1 83 ? 54.615 7.284 -61.218 1.00 95.12 83 THR A N 1
ATOM 666 C CA . THR A 1 83 ? 53.275 6.745 -60.919 1.00 95.12 83 THR A CA 1
ATOM 667 C C . THR A 1 83 ? 53.317 5.387 -60.212 1.00 95.12 83 THR A C 1
ATOM 669 O O . THR A 1 83 ? 52.506 5.160 -59.315 1.00 95.12 83 THR A O 1
ATOM 672 N N . ALA A 1 84 ? 54.286 4.515 -60.510 1.00 94.38 84 ALA A N 1
ATOM 673 C CA . ALA A 1 84 ? 54.511 3.283 -59.745 1.00 94.38 84 ALA A CA 1
ATOM 674 C C . ALA A 1 84 ? 54.964 3.562 -58.294 1.00 94.38 84 ALA A C 1
ATOM 676 O O . ALA A 1 84 ? 54.490 2.919 -57.351 1.00 94.38 84 ALA A O 1
ATOM 677 N N . ASN A 1 85 ? 55.826 4.563 -58.094 1.00 96.12 85 ASN A N 1
ATOM 678 C CA . ASN A 1 85 ? 56.252 5.012 -56.766 1.00 96.12 85 ASN A CA 1
ATOM 679 C C . ASN A 1 85 ? 55.091 5.633 -55.965 1.00 96.12 85 ASN A C 1
ATOM 681 O O . ASN A 1 85 ? 54.976 5.394 -54.765 1.00 96.12 85 ASN A O 1
ATOM 685 N N . LEU A 1 86 ? 54.190 6.379 -56.612 1.00 96.00 86 LEU A N 1
ATOM 686 C CA . LEU A 1 86 ? 52.992 6.927 -55.963 1.00 96.00 86 LEU A CA 1
ATOM 687 C C . LEU A 1 86 ? 51.963 5.842 -55.607 1.00 96.00 86 LEU A C 1
ATOM 689 O O . LEU A 1 86 ? 51.357 5.916 -54.541 1.00 96.00 86 LEU A O 1
ATOM 693 N N . LEU A 1 87 ? 51.788 4.817 -56.448 1.00 95.31 87 LEU A N 1
ATOM 694 C CA . LEU A 1 87 ? 50.905 3.681 -56.150 1.00 95.31 87 LEU A CA 1
ATOM 695 C C . LEU A 1 87 ? 51.413 2.863 -54.954 1.00 95.31 87 LEU A C 1
ATOM 697 O O . LEU A 1 87 ? 50.657 2.607 -54.022 1.00 95.31 87 LEU A O 1
ATOM 701 N N . THR A 1 88 ? 52.706 2.531 -54.922 1.00 95.56 88 THR A N 1
ATOM 702 C CA . THR A 1 88 ? 53.301 1.800 -53.787 1.00 95.56 88 THR A CA 1
ATOM 703 C C . THR A 1 88 ? 53.280 2.607 -52.483 1.00 95.56 88 THR A C 1
ATOM 705 O O . THR A 1 88 ? 53.052 2.034 -51.418 1.00 95.56 88 THR A O 1
ATOM 708 N N . GLN A 1 89 ? 53.430 3.936 -52.541 1.00 95.75 89 GLN A N 1
ATOM 709 C CA . GLN A 1 89 ? 53.205 4.811 -51.382 1.00 95.75 89 GLN A CA 1
ATOM 710 C C . GLN A 1 89 ? 51.736 4.832 -50.937 1.00 95.75 89 GLN A C 1
ATOM 712 O O . GLN A 1 89 ? 51.469 4.791 -49.737 1.00 95.75 89 GLN A O 1
ATOM 717 N N . LEU A 1 90 ? 50.787 4.879 -51.876 1.00 95.06 90 LEU A N 1
ATOM 718 C CA . LEU A 1 90 ? 49.354 4.865 -51.581 1.00 95.06 90 LEU A CA 1
ATOM 719 C C . LEU A 1 90 ? 48.932 3.562 -50.888 1.00 95.06 90 LEU A C 1
ATOM 721 O O . LEU A 1 90 ? 48.203 3.612 -49.900 1.00 95.06 90 LEU A O 1
ATOM 725 N N . ASP A 1 91 ? 49.406 2.412 -51.363 1.00 95.56 91 ASP A N 1
ATOM 726 C CA . ASP A 1 91 ? 49.082 1.116 -50.760 1.00 95.56 91 ASP A CA 1
ATOM 727 C C . ASP A 1 91 ? 49.732 0.960 -49.374 1.00 95.56 91 ASP A C 1
ATOM 729 O O . ASP A 1 91 ? 49.046 0.609 -48.414 1.00 95.56 91 ASP A O 1
ATOM 733 N N . ALA A 1 92 ? 50.992 1.379 -49.206 1.00 95.44 92 ALA A N 1
ATOM 734 C CA . ALA A 1 92 ? 51.644 1.425 -47.893 1.00 95.44 92 ALA A CA 1
ATOM 735 C C . ALA A 1 92 ? 50.983 2.411 -46.901 1.00 95.44 92 ALA A C 1
ATOM 737 O O . ALA A 1 92 ? 51.134 2.261 -45.686 1.00 95.44 92 ALA A O 1
ATOM 738 N N . LEU A 1 93 ? 50.260 3.431 -47.384 1.00 95.75 93 LEU A N 1
ATOM 739 C CA . LEU A 1 93 ? 49.444 4.317 -46.546 1.00 95.75 93 LEU A CA 1
ATOM 740 C C . LEU A 1 93 ? 48.104 3.675 -46.157 1.00 95.75 93 LEU A C 1
ATOM 742 O O . LEU A 1 93 ? 47.698 3.827 -45.004 1.00 95.75 93 LEU A O 1
ATOM 746 N N . LYS A 1 94 ? 47.454 2.921 -47.059 1.00 95.81 94 LYS A N 1
ATOM 747 C CA . LYS A 1 94 ? 46.247 2.133 -46.736 1.00 95.81 94 LYS A CA 1
ATOM 748 C C . LYS A 1 94 ? 46.542 1.109 -45.646 1.00 95.81 94 LYS A C 1
ATOM 750 O O . LYS A 1 94 ? 45.898 1.154 -44.606 1.00 95.81 94 LYS A O 1
ATOM 755 N N . GLU A 1 95 ? 47.569 0.272 -45.827 1.00 95.94 95 GLU A N 1
ATOM 756 C CA . GLU A 1 95 ? 47.952 -0.761 -44.849 1.00 95.94 95 GLU A CA 1
ATOM 757 C C . GLU A 1 95 ? 48.199 -0.173 -43.450 1.00 95.94 95 GLU A C 1
ATOM 759 O O . GLU A 1 95 ? 47.782 -0.742 -42.440 1.00 95.94 95 GLU A O 1
ATOM 764 N N . ARG A 1 96 ? 48.842 1.002 -43.373 1.00 95.88 96 ARG A N 1
ATOM 765 C CA . ARG A 1 96 ? 49.058 1.717 -42.104 1.00 95.88 96 ARG A CA 1
ATOM 766 C C . ARG A 1 96 ? 47.749 2.190 -41.481 1.00 95.88 96 ARG A C 1
ATOM 768 O O . ARG A 1 96 ? 47.547 1.963 -40.292 1.00 95.88 96 ARG A O 1
ATOM 775 N N . HIS A 1 97 ? 46.875 2.818 -42.264 1.00 94.69 97 HIS A N 1
ATOM 776 C CA . HIS A 1 97 ? 45.601 3.349 -41.779 1.00 94.69 97 HIS A CA 1
ATOM 777 C C . HIS A 1 97 ? 44.626 2.228 -41.374 1.00 94.69 97 HIS A C 1
ATOM 779 O O . HIS A 1 97 ? 43.901 2.362 -40.390 1.00 94.69 97 HIS A O 1
ATOM 785 N N . GLU A 1 98 ? 44.624 1.102 -42.087 1.00 95.88 98 GLU A N 1
ATOM 786 C CA . GLU A 1 98 ? 43.845 -0.092 -41.743 1.00 95.88 98 GLU A CA 1
ATOM 787 C C . GLU A 1 98 ? 44.373 -0.747 -40.456 1.00 95.88 98 GLU A C 1
ATOM 789 O O . GLU A 1 98 ? 43.589 -1.072 -39.561 1.00 95.88 98 GLU A O 1
ATOM 794 N N . ALA A 1 99 ? 45.697 -0.863 -40.297 1.00 94.50 99 ALA A N 1
ATOM 795 C CA . ALA A 1 99 ? 46.309 -1.369 -39.067 1.00 94.50 99 ALA A CA 1
ATOM 796 C C . ALA A 1 99 ? 46.099 -0.435 -37.857 1.00 94.50 99 ALA A C 1
ATOM 798 O O . ALA A 1 99 ? 45.972 -0.911 -36.728 1.00 94.50 99 ALA A O 1
ATOM 799 N N . GLU A 1 100 ? 46.057 0.882 -38.067 1.00 96.69 100 GLU A N 1
ATOM 800 C CA . GLU A 1 100 ? 45.781 1.873 -37.020 1.00 96.69 100 GLU A CA 1
ATOM 801 C C . GLU A 1 100 ? 44.313 1.826 -36.572 1.00 96.69 100 GLU A C 1
ATOM 803 O O . GLU A 1 100 ? 44.056 1.644 -35.380 1.00 96.69 100 GLU A O 1
ATOM 808 N N . LEU A 1 101 ? 43.360 1.834 -37.516 1.00 96.06 101 LEU A N 1
ATOM 809 C CA . LEU A 1 101 ? 41.935 1.623 -37.224 1.00 96.06 101 LEU A CA 1
ATOM 810 C C . LEU A 1 101 ? 41.687 0.291 -36.505 1.00 96.06 101 LEU A C 1
ATOM 812 O O . LEU A 1 101 ? 40.929 0.251 -35.540 1.00 96.06 101 LEU A O 1
ATOM 816 N N . THR A 1 102 ? 42.346 -0.793 -36.924 1.00 95.56 102 THR A N 1
ATOM 817 C CA . THR A 1 102 ? 42.198 -2.113 -36.285 1.00 95.56 102 THR A CA 1
ATOM 818 C C . THR A 1 102 ? 42.632 -2.075 -34.815 1.00 95.56 102 THR A C 1
ATOM 820 O O . THR A 1 102 ? 41.905 -2.551 -33.944 1.00 95.56 102 THR A O 1
ATOM 823 N N . ARG A 1 103 ? 43.772 -1.441 -34.506 1.00 95.69 103 ARG A N 1
ATOM 824 C CA . ARG A 1 103 ? 44.257 -1.275 -33.122 1.00 95.69 103 ARG A CA 1
ATOM 825 C C . ARG A 1 103 ? 43.345 -0.389 -32.278 1.00 95.69 103 ARG A C 1
ATOM 827 O O . ARG A 1 103 ? 43.191 -0.635 -31.082 1.00 95.69 103 ARG A O 1
ATOM 834 N N . GLU A 1 104 ? 42.759 0.645 -32.873 1.00 96.31 104 GLU A N 1
ATOM 835 C CA . GLU A 1 104 ? 41.814 1.517 -32.179 1.00 96.31 104 GLU A CA 1
ATOM 836 C C . GLU A 1 104 ? 40.485 0.796 -31.892 1.00 96.31 104 GLU A C 1
ATOM 838 O O . GLU A 1 104 ? 39.981 0.868 -30.770 1.00 96.31 104 GLU A O 1
ATOM 843 N N . ILE A 1 105 ? 39.984 -0.002 -32.840 1.00 95.50 105 ILE A N 1
ATOM 844 C CA . ILE A 1 105 ? 38.833 -0.893 -32.644 1.00 95.50 105 ILE A CA 1
ATOM 845 C C . ILE A 1 105 ? 39.111 -1.909 -31.524 1.00 95.50 105 ILE A C 1
ATOM 847 O O . ILE A 1 105 ? 38.306 -2.003 -30.600 1.00 95.50 105 ILE A O 1
ATOM 851 N N . GLU A 1 106 ? 40.260 -2.600 -31.527 1.00 96.06 106 GLU A N 1
ATOM 852 C CA . GLU A 1 106 ? 40.655 -3.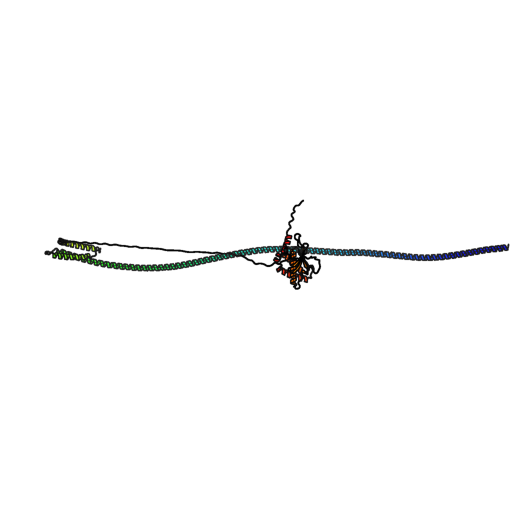516 -30.439 1.00 96.06 106 GLU A CA 1
ATOM 853 C C . GLU A 1 106 ? 40.691 -2.821 -29.066 1.00 96.06 106 GLU A C 1
ATOM 855 O O . GLU A 1 106 ? 40.267 -3.381 -28.052 1.00 96.06 106 GLU A O 1
ATOM 860 N N . LYS A 1 107 ? 41.219 -1.593 -29.008 1.00 97.44 107 LYS A N 1
ATOM 861 C CA . LYS A 1 107 ? 41.304 -0.794 -27.779 1.00 97.44 107 LYS A CA 1
ATOM 862 C C . LYS A 1 107 ? 39.911 -0.434 -27.255 1.00 97.44 107 LYS A C 1
ATOM 864 O O . LYS A 1 107 ? 39.668 -0.551 -26.051 1.00 97.44 107 LYS A O 1
ATOM 869 N N . TYR A 1 108 ? 38.993 -0.027 -28.132 1.00 96.25 108 TYR A N 1
ATOM 870 C CA . TYR A 1 108 ? 37.608 0.239 -27.747 1.00 96.25 108 TYR A CA 1
ATOM 871 C C . TYR A 1 108 ? 36.863 -1.041 -27.344 1.00 96.25 108 TYR A C 1
ATOM 873 O O . TYR A 1 108 ? 36.170 -1.020 -26.330 1.00 96.25 108 TYR A O 1
ATOM 881 N N . GLN A 1 109 ? 37.068 -2.164 -28.040 1.00 96.44 109 GLN A N 1
ATOM 882 C CA . GLN A 1 109 ? 36.504 -3.471 -27.672 1.00 96.44 109 GLN A CA 1
ATOM 883 C C . GLN A 1 109 ? 36.917 -3.885 -26.254 1.00 96.44 109 GLN A C 1
ATOM 885 O O . GLN A 1 109 ? 36.044 -4.074 -25.413 1.00 96.44 109 GLN A O 1
ATOM 890 N N . ARG A 1 110 ? 38.220 -3.886 -25.934 1.00 95.50 110 ARG A N 1
ATOM 891 C CA . ARG A 1 110 ? 38.720 -4.192 -24.574 1.00 95.50 110 ARG A CA 1
ATOM 892 C C . ARG A 1 110 ? 38.167 -3.250 -23.499 1.00 95.50 110 ARG A C 1
ATOM 894 O O . ARG A 1 110 ? 37.977 -3.652 -22.355 1.00 95.50 110 ARG A O 1
ATOM 901 N N . THR A 1 111 ? 37.898 -1.992 -23.857 1.00 95.88 111 THR A N 1
ATOM 902 C CA . THR A 1 111 ? 37.284 -1.011 -22.945 1.00 95.88 111 THR A CA 1
ATOM 903 C C . THR A 1 111 ? 35.806 -1.334 -22.693 1.00 95.88 111 THR A C 1
ATOM 905 O O . THR A 1 111 ? 35.346 -1.254 -21.557 1.00 95.88 111 THR A O 1
ATOM 908 N N . ILE A 1 112 ? 35.067 -1.742 -23.730 1.00 94.31 112 ILE A N 1
ATOM 909 C CA . ILE A 1 112 ? 33.666 -2.176 -23.628 1.00 94.31 112 ILE A CA 1
ATOM 910 C C . ILE A 1 112 ? 33.561 -3.478 -22.822 1.00 94.31 112 ILE A C 1
ATOM 912 O O . ILE A 1 112 ? 32.718 -3.564 -21.934 1.00 94.31 112 ILE A O 1
ATOM 916 N N . GLU A 1 113 ? 34.436 -4.454 -23.075 1.00 95.38 113 GLU A N 1
ATOM 917 C CA . GLU A 1 113 ? 34.521 -5.715 -22.321 1.00 95.38 113 GLU A CA 1
ATOM 918 C C . GLU A 1 113 ? 34.778 -5.467 -20.826 1.00 95.38 113 GLU A C 1
ATOM 920 O O . GLU A 1 113 ? 34.089 -6.040 -19.982 1.00 95.38 113 GLU A O 1
ATOM 925 N N . GLY A 1 114 ? 35.713 -4.567 -20.492 1.00 96.62 114 GLY A N 1
ATOM 926 C CA . GLY A 1 114 ? 35.983 -4.163 -19.109 1.00 96.62 114 GLY A CA 1
ATOM 927 C C . GLY A 1 114 ? 34.766 -3.530 -18.429 1.00 96.62 114 GLY A C 1
ATOM 928 O O . GLY A 1 114 ? 34.344 -3.994 -17.374 1.00 96.62 114 GLY A O 1
ATOM 929 N N . LEU A 1 115 ? 34.138 -2.539 -19.072 1.00 95.06 115 LEU A N 1
ATOM 930 C CA . LEU A 1 115 ? 32.936 -1.880 -18.542 1.00 95.06 115 LEU A CA 1
ATOM 931 C C . LEU A 1 115 ? 31.750 -2.846 -18.379 1.00 95.06 115 LEU A C 1
ATOM 933 O O . LEU A 1 115 ? 30.984 -2.720 -17.426 1.00 95.06 115 LEU A O 1
ATOM 937 N N . GLN A 1 116 ? 31.600 -3.828 -19.273 1.00 94.69 116 GLN A N 1
ATOM 938 C CA . GLN A 1 116 ? 30.586 -4.878 -19.143 1.00 94.69 116 GLN A CA 1
ATOM 939 C C . GLN A 1 116 ? 30.887 -5.824 -17.973 1.00 94.69 116 GLN A C 1
ATOM 941 O O . GLN A 1 116 ? 29.970 -6.178 -17.232 1.00 94.69 116 GLN A O 1
ATOM 946 N N . ALA A 1 117 ? 32.151 -6.208 -17.771 1.00 95.25 117 ALA A N 1
ATOM 947 C CA . ALA A 1 117 ? 32.560 -7.030 -16.634 1.00 95.25 117 ALA A CA 1
ATOM 948 C C . ALA A 1 117 ? 32.337 -6.306 -15.294 1.00 95.25 117 ALA A C 1
ATOM 950 O O . ALA A 1 117 ? 31.773 -6.896 -14.370 1.00 95.25 117 ALA A O 1
ATOM 951 N N . ASP A 1 118 ? 32.695 -5.021 -15.210 1.00 94.94 118 ASP A N 1
ATOM 952 C CA . ASP A 1 118 ? 32.458 -4.186 -14.028 1.00 94.94 118 ASP A CA 1
ATOM 953 C C . ASP A 1 118 ? 30.954 -3.999 -13.756 1.00 94.94 118 ASP A C 1
ATOM 955 O O . ASP A 1 118 ? 30.514 -4.165 -12.619 1.00 94.94 118 ASP A O 1
ATOM 959 N N . GLN A 1 119 ? 30.134 -3.757 -14.788 1.00 95.19 119 GLN A N 1
ATOM 960 C CA . GLN A 1 119 ? 28.677 -3.635 -14.639 1.00 95.19 119 GLN A CA 1
ATOM 961 C C . GLN A 1 119 ? 28.018 -4.951 -14.186 1.00 95.19 119 GLN A C 1
ATOM 963 O O . GLN A 1 119 ? 27.104 -4.939 -13.356 1.00 95.19 119 GLN A O 1
ATOM 968 N N . VAL A 1 120 ? 28.465 -6.099 -14.709 1.00 95.69 120 VAL A N 1
ATOM 969 C CA . VAL A 1 120 ? 28.003 -7.421 -14.248 1.00 95.69 120 VAL A CA 1
ATOM 970 C C . VAL A 1 120 ? 28.401 -7.641 -12.790 1.00 95.69 120 VAL A C 1
ATOM 972 O O . VAL A 1 120 ? 27.569 -8.083 -11.997 1.00 95.69 120 VAL A O 1
ATOM 975 N N . ARG A 1 121 ? 29.633 -7.281 -12.419 1.00 96.06 121 ARG A N 1
ATOM 976 C CA . ARG A 1 121 ? 30.133 -7.396 -11.049 1.00 96.06 121 ARG A CA 1
ATOM 977 C C . ARG A 1 121 ? 29.336 -6.532 -10.072 1.00 96.06 121 ARG A C 1
ATOM 979 O O . ARG A 1 121 ? 28.837 -7.064 -9.082 1.00 96.06 121 ARG A O 1
ATOM 986 N N . GLU A 1 122 ? 29.167 -5.241 -10.356 1.00 95.81 122 GLU A N 1
ATOM 987 C CA . GLU A 1 122 ? 28.372 -4.325 -9.528 1.00 95.81 122 GLU A CA 1
ATOM 988 C C . GLU A 1 122 ? 26.945 -4.858 -9.350 1.00 95.81 122 GLU A C 1
ATOM 990 O O . GLU A 1 122 ? 26.442 -4.928 -8.227 1.00 95.81 122 GLU A O 1
ATOM 995 N N . ARG A 1 123 ? 26.322 -5.341 -10.434 1.00 94.69 123 ARG A N 1
ATOM 996 C CA . ARG A 1 123 ? 25.007 -5.984 -10.370 1.00 94.69 123 ARG A CA 1
ATOM 997 C C . ARG A 1 123 ? 25.004 -7.204 -9.444 1.00 94.69 123 ARG A C 1
ATOM 999 O O . ARG A 1 123 ? 24.080 -7.318 -8.643 1.00 94.69 123 ARG A O 1
ATOM 1006 N N . THR A 1 124 ? 26.002 -8.088 -9.507 1.00 95.12 124 THR A N 1
ATOM 1007 C CA . THR A 1 124 ? 26.072 -9.246 -8.595 1.00 95.12 124 THR A CA 1
ATOM 1008 C C . THR A 1 124 ? 26.284 -8.837 -7.137 1.00 95.12 124 THR A C 1
ATOM 1010 O O . THR A 1 124 ? 25.582 -9.347 -6.268 1.00 95.12 124 THR A O 1
ATOM 1013 N N . GLU A 1 125 ? 27.151 -7.858 -6.860 1.00 96.69 125 GLU A N 1
ATOM 1014 C CA . GLU A 1 125 ? 27.371 -7.345 -5.500 1.00 96.69 125 GLU A CA 1
ATOM 1015 C C . GLU A 1 125 ? 26.122 -6.634 -4.939 1.00 96.69 125 GLU A C 1
ATOM 1017 O O . GLU A 1 125 ? 25.892 -6.649 -3.730 1.00 96.69 125 GLU A O 1
ATOM 1022 N N . LEU A 1 126 ? 25.297 -6.012 -5.790 1.00 95.94 126 LEU A N 1
ATOM 1023 C CA . LEU A 1 126 ? 24.000 -5.445 -5.404 1.00 95.94 126 LEU A CA 1
ATOM 1024 C C . LEU A 1 126 ? 22.927 -6.524 -5.190 1.00 95.94 126 LEU A C 1
ATOM 1026 O O . LEU A 1 126 ? 22.132 -6.399 -4.261 1.00 95.94 126 LEU A O 1
ATOM 1030 N N . GLN A 1 127 ? 22.911 -7.591 -5.995 1.00 95.19 127 GLN A N 1
ATOM 1031 C CA . GLN A 1 127 ? 21.994 -8.723 -5.807 1.00 95.19 127 GLN A CA 1
ATOM 1032 C C . GLN A 1 127 ? 22.297 -9.506 -4.520 1.00 95.19 127 GLN A C 1
ATOM 1034 O O . GLN A 1 127 ? 21.366 -9.896 -3.821 1.00 95.19 127 GLN A O 1
ATOM 1039 N N . GLU A 1 128 ? 23.571 -9.680 -4.160 1.00 96.00 128 GLU A N 1
ATOM 1040 C CA . GLU A 1 128 ? 23.971 -10.287 -2.883 1.00 96.00 128 GLU A CA 1
ATOM 1041 C C . GLU A 1 128 ? 23.532 -9.423 -1.686 1.00 96.00 128 GLU A C 1
ATOM 1043 O O . GLU A 1 128 ? 22.895 -9.922 -0.758 1.00 96.00 128 GLU A O 1
ATOM 1048 N N . LYS A 1 129 ? 23.777 -8.104 -1.738 1.00 95.94 129 LYS A N 1
ATOM 1049 C CA . LYS A 1 129 ? 23.314 -7.152 -0.709 1.00 95.94 129 LYS A CA 1
ATOM 1050 C C . LYS A 1 129 ? 21.786 -7.138 -0.575 1.00 95.94 129 LYS A C 1
ATOM 1052 O O . LYS A 1 129 ? 21.288 -7.040 0.545 1.00 95.94 129 LYS A O 1
ATOM 1057 N N . LEU A 1 130 ? 21.054 -7.260 -1.686 1.00 95.25 130 LEU A N 1
ATOM 1058 C CA . LEU A 1 130 ? 19.593 -7.362 -1.684 1.00 95.25 130 LEU A CA 1
ATOM 1059 C C . LEU A 1 130 ? 19.124 -8.654 -1.002 1.00 95.25 130 LEU A C 1
ATOM 1061 O O . LEU A 1 130 ? 18.321 -8.572 -0.080 1.00 95.25 130 LEU A O 1
ATOM 1065 N N . ALA A 1 131 ? 19.674 -9.815 -1.369 1.00 95.31 131 ALA A N 1
ATOM 1066 C CA . ALA A 1 131 ? 19.300 -11.098 -0.765 1.00 95.31 131 ALA A CA 1
ATOM 1067 C C . ALA A 1 131 ? 19.574 -11.143 0.754 1.00 95.31 131 ALA A C 1
ATOM 1069 O O . ALA A 1 131 ? 18.762 -11.659 1.523 1.00 95.31 131 ALA A O 1
ATOM 1070 N N . ILE A 1 132 ? 20.683 -10.546 1.210 1.00 96.62 132 ILE A N 1
ATOM 1071 C CA . ILE A 1 132 ? 20.995 -10.398 2.644 1.00 96.62 132 ILE A CA 1
ATOM 1072 C C . ILE A 1 132 ? 19.965 -9.494 3.347 1.00 96.62 132 ILE A C 1
ATOM 1074 O O . ILE A 1 132 ? 19.542 -9.789 4.466 1.00 96.62 132 ILE A O 1
ATOM 1078 N N . ALA A 1 133 ? 19.535 -8.403 2.703 1.00 94.69 133 ALA A N 1
ATOM 1079 C CA . ALA A 1 133 ? 18.510 -7.514 3.246 1.00 94.69 133 ALA A CA 1
ATOM 1080 C C . ALA A 1 133 ? 17.120 -8.180 3.289 1.00 94.69 133 ALA A C 1
ATOM 1082 O O . ALA A 1 133 ? 16.416 -8.045 4.287 1.00 94.69 133 ALA A O 1
ATOM 1083 N N . GLU A 1 134 ? 16.747 -8.934 2.252 1.00 95.06 134 GLU A N 1
ATOM 1084 C CA . GLU A 1 134 ? 15.497 -9.700 2.186 1.00 95.06 134 GLU A CA 1
ATOM 1085 C C . GLU A 1 134 ? 15.431 -10.768 3.288 1.00 95.06 134 GLU A C 1
ATOM 1087 O O . GLU A 1 134 ? 14.428 -10.843 3.999 1.00 95.06 134 GLU A O 1
ATOM 1092 N N . GLN A 1 135 ? 16.516 -11.524 3.510 1.00 95.94 135 GLN A N 1
ATOM 1093 C CA . GLN A 1 135 ? 16.596 -12.483 4.617 1.00 95.94 135 GLN A CA 1
ATOM 1094 C C . GLN A 1 135 ? 16.478 -11.788 5.982 1.00 95.94 135 GLN A C 1
ATOM 1096 O O . GLN A 1 135 ? 15.702 -12.228 6.823 1.00 95.94 135 GLN A O 1
ATOM 1101 N N . SER A 1 136 ? 17.175 -10.666 6.185 1.00 96.38 136 SER A N 1
ATOM 1102 C CA . SER A 1 136 ? 17.104 -9.886 7.432 1.00 96.38 136 SER A CA 1
ATOM 1103 C C . SER A 1 136 ? 15.686 -9.369 7.726 1.00 96.38 136 SER A C 1
ATOM 1105 O O . SER A 1 136 ? 15.219 -9.425 8.864 1.00 96.38 136 SER A O 1
ATOM 1107 N N . VAL A 1 137 ? 14.947 -8.929 6.700 1.00 96.88 137 VAL A N 1
ATOM 1108 C CA . VAL A 1 137 ? 13.526 -8.556 6.834 1.00 96.88 137 VAL A CA 1
ATOM 1109 C C . VAL A 1 137 ? 12.663 -9.766 7.208 1.00 96.88 137 VAL A C 1
ATOM 1111 O O . VAL A 1 137 ? 11.773 -9.634 8.048 1.00 96.88 137 VAL A O 1
ATOM 1114 N N . LEU A 1 138 ? 12.927 -10.939 6.631 1.00 96.50 138 LEU A N 1
ATOM 1115 C CA . LEU A 1 138 ? 12.193 -12.173 6.918 1.00 96.50 138 LEU A CA 1
ATOM 1116 C C . LEU A 1 138 ? 12.450 -12.656 8.361 1.00 96.50 138 LEU A C 1
ATOM 1118 O O . LEU A 1 138 ? 11.501 -12.979 9.078 1.00 96.50 138 LEU A O 1
ATOM 1122 N N . ASP A 1 139 ? 13.698 -12.608 8.829 1.00 97.12 139 ASP A N 1
ATOM 1123 C CA . ASP A 1 139 ? 14.079 -12.927 10.212 1.00 97.12 139 ASP A CA 1
ATOM 1124 C C . ASP A 1 139 ? 13.419 -11.960 11.218 1.00 97.12 139 ASP A C 1
ATOM 1126 O O . ASP A 1 139 ? 12.888 -12.379 12.253 1.00 97.12 139 ASP A O 1
ATOM 1130 N N . LEU A 1 140 ? 13.371 -10.661 10.894 1.00 96.75 140 LEU A N 1
ATOM 1131 C CA . LEU A 1 140 ? 12.666 -9.651 11.692 1.00 96.75 140 LEU A CA 1
ATOM 1132 C C . LEU A 1 140 ? 11.147 -9.882 11.723 1.00 96.75 140 LEU A C 1
ATOM 1134 O O . LEU A 1 140 ? 10.534 -9.702 12.775 1.00 96.75 140 LEU A O 1
ATOM 1138 N N . GLN A 1 141 ? 10.534 -10.316 10.617 1.00 95.50 141 GLN A N 1
ATOM 1139 C CA . GLN A 1 141 ? 9.112 -10.684 10.581 1.00 95.50 141 GLN A CA 1
ATOM 1140 C C . GLN A 1 141 ? 8.813 -11.914 11.450 1.00 95.50 141 GLN A C 1
ATOM 1142 O O . GLN A 1 141 ? 7.814 -11.916 12.169 1.00 95.50 141 GLN A O 1
ATOM 1147 N N . GLN A 1 142 ? 9.685 -12.930 11.450 1.00 95.56 142 GLN A N 1
ATOM 1148 C CA . GLN A 1 142 ? 9.548 -14.083 12.350 1.00 95.56 142 GLN A CA 1
ATOM 1149 C C . GLN A 1 142 ? 9.681 -13.675 13.825 1.00 95.56 142 GLN A C 1
ATOM 1151 O O . GLN A 1 142 ? 8.878 -14.103 14.653 1.00 95.56 142 GLN A O 1
ATOM 1156 N N . SER A 1 143 ? 10.646 -12.808 14.150 1.00 96.75 143 SER A N 1
ATOM 1157 C CA . SER A 1 143 ? 10.831 -12.269 15.505 1.00 96.75 143 SER A CA 1
ATOM 1158 C C . SER A 1 143 ? 9.613 -11.458 15.974 1.00 96.75 143 SER A C 1
ATOM 1160 O O . SER A 1 143 ? 9.128 -11.651 17.088 1.00 96.75 143 SER A O 1
ATOM 1162 N N . LEU A 1 144 ? 9.046 -10.616 15.102 1.00 95.88 144 LEU A N 1
ATOM 1163 C CA . LEU A 1 144 ? 7.822 -9.859 15.382 1.00 95.88 144 LEU A CA 1
ATOM 1164 C C . LEU A 1 144 ? 6.619 -10.783 15.634 1.00 95.88 144 LEU A C 1
ATOM 1166 O O . LEU A 1 144 ? 5.846 -10.541 16.559 1.00 95.88 144 LEU A O 1
ATOM 1170 N N . LEU A 1 145 ? 6.479 -11.862 14.856 1.00 96.19 145 LEU A N 1
ATOM 1171 C CA . LEU A 1 145 ? 5.413 -12.850 15.043 1.00 96.19 145 LEU A CA 1
ATOM 1172 C C . LEU A 1 145 ? 5.537 -13.573 16.397 1.00 96.19 145 LEU A C 1
ATOM 1174 O O . LEU A 1 145 ? 4.541 -13.714 17.101 1.00 96.19 145 LEU A O 1
ATOM 1178 N N . GLN A 1 146 ? 6.754 -13.965 16.792 1.00 95.94 146 GLN A N 1
ATOM 1179 C CA . GLN A 1 146 ? 7.032 -14.576 18.102 1.00 95.94 146 GLN A CA 1
ATOM 1180 C C . GLN A 1 146 ? 6.762 -13.610 19.268 1.00 95.94 146 GLN A C 1
ATOM 1182 O O . GLN A 1 146 ? 6.263 -14.018 20.320 1.00 95.94 146 GLN A O 1
ATOM 1187 N N . GLN A 1 147 ? 7.053 -12.317 19.092 1.00 96.31 147 GLN A N 1
ATOM 1188 C CA . GLN A 1 147 ? 6.696 -11.291 20.074 1.00 96.31 147 GLN A CA 1
ATOM 1189 C C . GLN A 1 147 ? 5.175 -11.128 20.183 1.00 96.31 147 GLN A C 1
ATOM 1191 O O . GLN A 1 147 ? 4.664 -11.071 21.298 1.00 96.31 147 GLN A O 1
ATOM 1196 N N . GLN A 1 148 ? 4.445 -11.134 19.062 1.00 95.56 148 GLN A N 1
ATOM 1197 C CA . GLN A 1 148 ? 2.983 -11.054 19.075 1.00 95.56 148 GLN A CA 1
ATOM 1198 C C . GLN A 1 148 ? 2.348 -12.256 19.789 1.00 95.56 148 GLN A C 1
ATOM 1200 O O . GLN A 1 148 ? 1.533 -12.046 20.682 1.00 95.56 148 GLN A O 1
ATOM 1205 N N . THR A 1 149 ? 2.770 -13.495 19.503 1.00 94.88 149 THR A N 1
ATOM 1206 C CA . THR A 1 149 ? 2.238 -14.669 20.223 1.00 94.88 149 THR A CA 1
ATOM 1207 C C . THR A 1 149 ? 2.546 -14.611 21.720 1.00 94.88 149 THR A C 1
ATOM 1209 O O . THR A 1 149 ? 1.688 -14.941 22.532 1.00 94.88 149 THR A O 1
ATOM 1212 N N . THR A 1 150 ? 3.726 -14.109 22.104 1.00 95.69 150 THR A N 1
ATOM 1213 C CA . THR A 1 150 ? 4.086 -13.893 23.518 1.00 95.69 150 THR A CA 1
ATOM 1214 C C . THR A 1 150 ? 3.181 -12.845 24.188 1.00 95.69 150 THR A C 1
ATOM 1216 O O . THR A 1 150 ? 2.808 -13.002 25.350 1.00 95.69 150 THR A O 1
ATOM 1219 N N . ILE A 1 151 ? 2.801 -11.782 23.469 1.00 95.75 151 ILE A N 1
ATOM 1220 C CA . ILE A 1 151 ? 1.859 -10.757 23.949 1.00 95.75 151 ILE A CA 1
ATOM 1221 C C . ILE A 1 151 ? 0.447 -11.340 24.093 1.00 95.75 151 ILE A C 1
ATOM 1223 O O . ILE A 1 151 ? -0.209 -11.089 25.104 1.00 95.75 151 ILE A O 1
ATOM 1227 N N . ASP A 1 152 ? -0.006 -12.149 23.134 1.00 95.31 152 ASP A N 1
ATOM 1228 C CA . ASP A 1 152 ? -1.329 -12.783 23.166 1.00 95.31 152 ASP A CA 1
ATOM 1229 C C . ASP A 1 152 ? -1.446 -13.805 24.315 1.00 95.31 152 ASP A C 1
ATOM 1231 O O . ASP A 1 152 ? -2.455 -13.832 25.025 1.00 95.31 152 ASP A O 1
ATOM 1235 N N . GLU A 1 153 ? -0.389 -14.583 24.577 1.00 96.44 153 GLU A N 1
ATOM 1236 C CA . GLU A 1 153 ? -0.281 -15.467 25.748 1.00 96.44 153 GLU A CA 1
ATOM 1237 C C . GLU A 1 153 ? -0.327 -14.681 27.071 1.00 96.44 153 GLU A C 1
ATOM 1239 O O . GLU A 1 153 ? -1.064 -15.048 27.991 1.00 96.44 153 GLU A O 1
ATOM 1244 N N . GLN A 1 154 ? 0.404 -13.565 27.172 1.00 96.31 154 GLN A N 1
ATOM 1245 C CA . GLN A 1 154 ? 0.370 -12.698 28.356 1.00 96.31 154 GLN A CA 1
ATOM 1246 C C . GLN A 1 154 ? -1.005 -12.044 28.556 1.00 96.31 154 GLN A C 1
ATOM 1248 O O . GLN A 1 154 ? -1.486 -11.968 29.687 1.00 96.31 154 GLN A O 1
ATOM 1253 N N . ALA A 1 155 ? -1.679 -11.630 27.481 1.00 95.44 155 ALA A N 1
ATOM 1254 C CA . ALA A 1 155 ? -3.032 -11.082 27.537 1.00 95.44 155 ALA A CA 1
ATOM 1255 C C . ALA A 1 155 ? -4.073 -12.133 27.970 1.00 95.44 155 ALA A C 1
ATOM 1257 O O . ALA A 1 155 ? -5.000 -11.809 28.716 1.00 95.44 155 ALA A O 1
ATOM 1258 N N . ALA A 1 156 ? -3.913 -13.395 27.559 1.00 95.00 156 ALA A N 1
ATOM 1259 C CA . ALA A 1 156 ? -4.746 -14.501 28.031 1.00 95.00 156 ALA A CA 1
ATOM 1260 C C . ALA A 1 156 ? -4.522 -14.796 29.527 1.00 95.00 156 ALA A C 1
ATOM 1262 O O . ALA A 1 156 ? -5.488 -14.971 30.272 1.00 95.00 156 ALA A O 1
ATOM 1263 N N . LEU A 1 157 ? -3.265 -14.786 29.989 1.00 96.69 157 LEU A N 1
ATOM 1264 C CA . LEU A 1 157 ? -2.928 -14.945 31.409 1.00 96.69 157 LEU A CA 1
ATOM 1265 C C . LEU A 1 157 ? -3.464 -13.793 32.274 1.00 96.69 157 LEU A C 1
ATOM 1267 O O . LEU A 1 157 ? -3.942 -14.047 33.379 1.00 96.69 157 LEU A O 1
ATOM 1271 N N . LEU A 1 158 ? -3.427 -12.552 31.778 1.00 96.31 158 LEU A N 1
ATOM 1272 C CA . LEU A 1 158 ? -4.005 -11.395 32.469 1.00 96.31 158 LEU A CA 1
ATOM 1273 C C . LEU A 1 158 ? -5.523 -11.532 32.630 1.00 96.31 158 LEU A C 1
ATOM 1275 O O . LEU A 1 158 ? -6.011 -11.394 33.747 1.00 96.31 158 LEU A O 1
ATOM 1279 N N . LYS A 1 159 ? -6.258 -11.903 31.573 1.00 96.31 159 LYS A N 1
ATOM 1280 C CA . LYS A 1 159 ? -7.712 -12.145 31.669 1.00 96.31 159 LYS A CA 1
ATOM 1281 C C . LYS A 1 159 ? -8.063 -13.221 32.694 1.00 96.31 159 LYS A C 1
ATOM 1283 O O . LYS A 1 159 ? -8.953 -13.014 33.510 1.00 96.31 159 LYS A O 1
ATOM 1288 N N . LEU A 1 160 ? -7.322 -14.330 32.713 1.00 97.38 160 LEU A N 1
ATOM 1289 C CA . LEU A 1 160 ? -7.521 -15.394 33.702 1.00 97.38 160 LEU A CA 1
ATOM 1290 C C . LEU A 1 160 ? -7.260 -14.906 35.144 1.00 97.38 160 LEU A C 1
ATOM 1292 O O . LEU A 1 160 ? -7.900 -15.373 36.085 1.00 97.38 160 LEU A O 1
ATOM 1296 N N . GLN A 1 161 ? -6.340 -13.953 35.336 1.00 96.81 161 GLN A N 1
ATOM 1297 C CA . GLN A 1 161 ? -6.120 -13.302 36.632 1.00 96.81 161 GLN A CA 1
ATOM 1298 C C . GLN A 1 161 ? -7.244 -12.314 36.985 1.00 96.81 161 GLN A C 1
ATOM 1300 O O . GLN A 1 161 ? -7.678 -12.301 38.134 1.00 96.81 161 GLN A O 1
ATOM 1305 N N . GLU A 1 162 ? -7.754 -11.536 36.028 1.00 95.94 162 GLU A N 1
ATOM 1306 C CA . GLU A 1 162 ? -8.900 -10.632 36.217 1.00 95.94 162 GLU A CA 1
ATOM 1307 C C . GLU A 1 162 ? -10.174 -11.405 36.597 1.00 95.94 162 GLU A C 1
ATOM 1309 O O . GLU A 1 162 ? -10.814 -11.079 37.599 1.00 95.94 162 GLU A O 1
ATOM 1314 N N . GLU A 1 163 ? -10.490 -12.482 35.872 1.00 96.38 163 GLU A N 1
ATOM 1315 C CA . GLU A 1 163 ? -11.576 -13.419 36.193 1.00 96.38 163 GLU A CA 1
ATOM 1316 C C . GLU A 1 163 ? -11.397 -14.002 37.602 1.00 96.38 163 GLU A C 1
ATOM 1318 O O . GLU A 1 163 ? -12.320 -13.978 38.419 1.00 96.38 163 GLU A O 1
ATOM 1323 N N . ARG A 1 164 ? -10.177 -14.439 37.947 1.00 96.94 164 ARG A N 1
ATOM 1324 C CA . ARG A 1 164 ? -9.890 -14.993 39.276 1.00 96.94 164 ARG A CA 1
ATOM 1325 C C . ARG A 1 164 ? -10.002 -13.963 40.406 1.00 96.94 164 ARG A C 1
ATOM 1327 O O . ARG A 1 164 ? -10.342 -14.329 41.531 1.00 96.94 164 ARG A O 1
ATOM 1334 N N . ILE A 1 165 ? -9.724 -12.690 40.136 1.00 95.94 165 ILE A N 1
ATOM 1335 C CA . ILE A 1 165 ? -9.936 -11.593 41.089 1.00 95.94 165 ILE A CA 1
ATOM 1336 C C . ILE A 1 165 ? -11.437 -11.316 41.248 1.00 95.94 165 ILE A C 1
ATOM 1338 O O . ILE A 1 165 ? -11.894 -11.148 42.378 1.00 95.94 165 ILE A O 1
ATOM 1342 N N . ALA A 1 166 ? -12.219 -11.338 40.164 1.00 95.00 166 ALA A N 1
ATOM 1343 C CA . ALA A 1 166 ? -13.673 -11.176 40.215 1.00 95.00 166 ALA A CA 1
ATOM 1344 C C . ALA A 1 166 ? -14.363 -12.297 41.020 1.00 95.00 166 ALA A C 1
ATOM 1346 O O . ALA A 1 166 ? -15.195 -12.001 41.883 1.00 95.00 166 ALA A O 1
ATOM 1347 N N . ASP A 1 167 ? -13.959 -13.559 40.826 1.00 96.69 167 ASP A N 1
ATOM 1348 C CA . ASP A 1 167 ? -14.365 -14.704 41.660 1.00 96.69 167 ASP A CA 1
ATOM 1349 C C . ASP A 1 167 ? -14.128 -14.423 43.152 1.00 96.69 167 ASP A C 1
ATOM 1351 O O . ASP A 1 167 ? -15.028 -14.556 43.983 1.00 96.69 167 ASP A O 1
ATOM 1355 N N . LEU A 1 168 ? -12.899 -14.024 43.503 1.00 96.50 168 LEU A N 1
ATOM 1356 C CA . LEU A 1 168 ? -12.480 -13.813 44.889 1.00 96.50 168 LEU A CA 1
ATOM 1357 C C . LEU A 1 168 ? -13.167 -12.601 45.530 1.00 96.50 168 LEU A C 1
ATOM 1359 O O . LEU A 1 168 ? -13.462 -12.639 46.725 1.00 96.50 168 LEU A O 1
ATOM 1363 N N . LEU A 1 169 ? -13.457 -11.544 44.769 1.00 95.88 169 LEU A N 1
ATOM 1364 C CA . LEU A 1 169 ? -14.262 -10.411 45.238 1.00 95.88 169 LEU A CA 1
ATOM 1365 C C . LEU A 1 169 ? -15.712 -10.837 45.500 1.00 95.88 169 LEU A C 1
ATOM 1367 O O . LEU A 1 169 ? -16.251 -10.536 46.563 1.00 95.88 169 LEU A O 1
ATOM 1371 N N . THR A 1 170 ? -16.309 -11.609 44.589 1.00 95.56 170 THR A N 1
ATOM 1372 C CA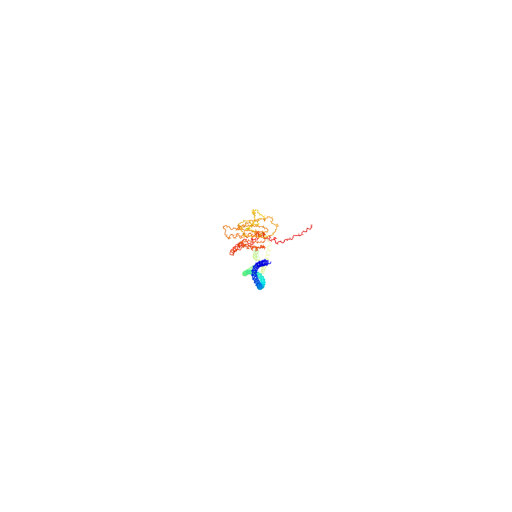 . THR A 1 170 ? -17.676 -12.136 44.736 1.00 95.56 170 THR A CA 1
ATOM 1373 C C . THR A 1 170 ? -17.782 -13.081 45.939 1.00 95.56 170 THR A C 1
ATOM 1375 O O . THR A 1 170 ? -18.722 -12.987 46.730 1.00 95.56 170 THR A O 1
ATOM 1378 N N . GLN A 1 171 ? -16.776 -13.937 46.147 1.00 96.62 171 GLN A N 1
ATOM 1379 C CA . GLN A 1 171 ? -16.678 -14.799 47.326 1.00 96.62 171 GLN A CA 1
ATOM 1380 C C . GLN A 1 171 ? -16.531 -13.987 48.623 1.00 96.62 171 GLN A C 1
ATOM 1382 O O . GLN A 1 171 ? -17.178 -14.310 49.618 1.00 96.62 171 GLN A O 1
ATOM 1387 N N . ASN A 1 172 ? -15.712 -12.928 48.631 1.00 95.44 172 ASN A N 1
ATOM 1388 C CA . ASN A 1 172 ? -15.574 -12.054 49.799 1.00 95.44 172 ASN A CA 1
ATOM 1389 C C . ASN A 1 172 ? -16.873 -11.305 50.121 1.00 95.44 172 ASN A C 1
ATOM 1391 O O . ASN A 1 172 ? -17.203 -11.197 51.299 1.00 95.44 172 ASN A O 1
ATOM 1395 N N . GLN A 1 173 ? -17.628 -10.843 49.118 1.00 95.25 173 GLN A N 1
ATOM 1396 C CA . GLN A 1 173 ? -18.937 -10.223 49.347 1.00 95.25 173 GLN A CA 1
ATOM 1397 C C . GLN A 1 173 ? -19.901 -11.216 50.010 1.00 95.25 173 GLN A C 1
ATOM 1399 O O . GLN A 1 173 ? -20.422 -10.929 51.082 1.00 95.25 173 GLN A O 1
ATOM 1404 N N . GLY A 1 174 ? -20.039 -12.429 49.462 1.00 96.31 174 GLY A N 1
ATOM 1405 C CA . GLY A 1 174 ? -20.895 -13.461 50.058 1.00 96.31 174 GLY A CA 1
ATOM 1406 C C . GLY A 1 174 ? -20.488 -13.855 51.488 1.00 96.31 174 GLY A C 1
ATOM 1407 O O . GLY A 1 174 ? -21.349 -14.149 52.314 1.00 96.31 174 GLY A O 1
ATOM 1408 N N . LEU A 1 175 ? -19.190 -13.815 51.816 1.00 95.62 175 LEU A N 1
ATOM 1409 C CA . LEU A 1 175 ? -18.697 -14.011 53.186 1.00 95.62 175 LEU A CA 1
ATOM 1410 C C . LEU A 1 175 ? -18.995 -12.812 54.105 1.00 95.62 175 LEU A C 1
ATOM 1412 O O . LEU A 1 175 ? -19.279 -13.015 55.284 1.00 95.62 175 LEU A O 1
ATOM 1416 N N . GLN A 1 176 ? -18.966 -11.578 53.595 1.00 95.75 176 GLN A N 1
ATOM 1417 C CA . GLN A 1 176 ? -19.394 -10.394 54.349 1.00 95.75 176 GLN A CA 1
ATOM 1418 C C . GLN A 1 176 ? -20.900 -10.434 54.630 1.00 95.75 176 GLN A C 1
ATOM 1420 O O . GLN A 1 176 ? -21.300 -10.222 55.771 1.00 95.75 176 GLN A O 1
ATOM 1425 N N . ASP A 1 177 ? -21.721 -10.799 53.646 1.00 94.56 177 ASP A N 1
ATOM 1426 C CA . ASP A 1 177 ? -23.177 -10.922 53.795 1.00 94.56 177 ASP A CA 1
ATOM 1427 C C . ASP A 1 177 ? -23.551 -12.028 54.811 1.00 94.56 177 ASP A C 1
ATOM 1429 O O . ASP A 1 177 ? -24.444 -11.856 55.648 1.00 94.56 177 ASP A O 1
ATOM 1433 N N . GLN A 1 178 ? -22.810 -13.145 54.819 1.00 94.94 178 GLN A N 1
ATOM 1434 C CA . GLN A 1 178 ? -22.913 -14.186 55.853 1.00 94.94 178 GLN A CA 1
ATOM 1435 C C . GLN A 1 178 ? -22.504 -13.677 57.245 1.00 94.94 178 GLN A C 1
ATOM 1437 O O . GLN A 1 178 ? -23.179 -13.964 58.231 1.00 94.94 178 GLN A O 1
ATOM 1442 N N . LEU A 1 179 ? -21.427 -12.893 57.351 1.00 95.00 179 LEU A N 1
ATOM 1443 C CA . LEU A 1 179 ? -21.018 -12.288 58.624 1.00 95.00 179 LEU A CA 1
ATOM 1444 C C . LEU A 1 179 ? -22.019 -11.238 59.124 1.00 95.00 179 LEU A C 1
ATOM 1446 O O . LEU A 1 179 ? -22.202 -11.122 60.334 1.00 95.00 179 LEU A O 1
ATOM 1450 N N . HIS A 1 180 ? -22.682 -10.504 58.227 1.00 93.31 180 HIS A N 1
ATOM 1451 C CA . HIS A 1 180 ? -23.767 -9.586 58.574 1.00 93.31 180 HIS A CA 1
ATOM 1452 C C . HIS A 1 180 ? -24.987 -10.343 59.104 1.00 93.31 180 HIS A C 1
ATOM 1454 O O . HIS A 1 180 ? -25.373 -10.129 60.247 1.00 93.31 180 HIS A O 1
ATOM 1460 N N . THR A 1 181 ? -25.518 -11.310 58.354 1.00 93.81 181 THR A N 1
ATOM 1461 C CA . THR A 1 181 ? -26.687 -12.100 5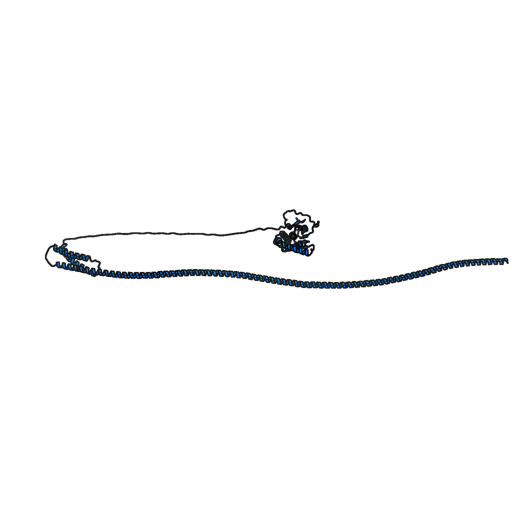8.793 1.00 93.81 181 THR A CA 1
ATOM 1462 C C . THR A 1 181 ? -26.454 -12.849 60.112 1.00 93.81 181 THR A C 1
ATOM 1464 O O . THR A 1 181 ? -27.336 -12.858 60.969 1.00 93.81 181 THR A O 1
ATOM 1467 N N . LEU A 1 182 ? -25.255 -13.403 60.343 1.00 93.50 182 LEU A N 1
ATOM 1468 C CA . LEU A 1 182 ? -24.886 -14.005 61.634 1.00 93.50 182 LEU A CA 1
ATOM 1469 C C . LEU A 1 182 ? -24.771 -12.975 62.771 1.00 93.50 182 LEU A C 1
ATOM 1471 O O . LEU A 1 182 ? -25.100 -13.276 63.919 1.00 93.50 182 LEU A O 1
ATOM 1475 N N . ARG A 1 183 ? -24.295 -11.761 62.477 1.00 94.81 183 ARG A N 1
ATOM 1476 C CA . ARG A 1 183 ? -24.182 -10.672 63.457 1.00 94.81 183 ARG A CA 1
ATOM 1477 C C . ARG A 1 183 ? -25.548 -10.134 63.862 1.00 94.81 183 ARG A C 1
ATOM 1479 O O . ARG A 1 183 ? -25.760 -9.908 65.050 1.00 94.81 183 ARG A O 1
ATOM 1486 N N . ASP A 1 184 ? -26.437 -9.961 62.894 1.00 92.75 184 ASP A N 1
ATOM 1487 C CA . ASP A 1 184 ? -27.788 -9.452 63.102 1.00 92.75 184 ASP A CA 1
ATOM 1488 C C . ASP A 1 184 ? -28.628 -10.504 63.848 1.00 92.75 184 ASP A C 1
ATOM 1490 O O . ASP A 1 184 ? -29.207 -10.192 64.884 1.00 92.75 184 ASP A O 1
ATOM 1494 N N . SER A 1 185 ? -28.547 -11.783 63.458 1.00 92.81 185 SER A N 1
ATOM 1495 C CA . SER A 1 185 ? -29.144 -12.896 64.217 1.00 92.81 185 SER A CA 1
ATOM 1496 C C . SER A 1 185 ? -28.616 -12.975 65.660 1.00 92.81 185 SER A C 1
ATOM 1498 O O . SER A 1 185 ? -29.403 -13.107 66.595 1.00 92.81 185 SER A O 1
ATOM 1500 N N . SER A 1 186 ? -27.309 -12.791 65.889 1.00 91.94 186 SER A N 1
ATOM 1501 C CA . SER A 1 186 ? -26.760 -12.738 67.254 1.00 91.94 186 SER A CA 1
ATOM 1502 C C . SER A 1 186 ? -27.159 -11.465 68.020 1.00 91.94 186 SER A C 1
ATOM 1504 O O . SER A 1 186 ? -27.093 -11.448 69.250 1.00 91.94 186 SER A O 1
ATOM 1506 N N . ALA A 1 187 ? -27.565 -10.391 67.335 1.00 90.81 187 ALA A N 1
ATOM 1507 C CA . ALA A 1 187 ? -28.155 -9.210 67.962 1.00 90.81 187 ALA A CA 1
ATOM 1508 C C . ALA A 1 187 ? -29.614 -9.472 68.375 1.00 90.81 187 ALA A C 1
ATOM 1510 O O . ALA A 1 187 ? -29.963 -9.184 69.518 1.00 90.81 187 ALA A O 1
ATOM 1511 N N . GLU A 1 188 ? -30.417 -10.103 67.513 1.00 91.69 188 GLU A N 1
ATOM 1512 C CA . GLU A 1 188 ? -31.781 -10.550 67.828 1.00 91.69 188 GLU A CA 1
ATOM 1513 C C . GLU A 1 188 ? -31.802 -11.541 69.004 1.00 91.69 188 GLU A C 1
ATOM 1515 O O . GLU A 1 188 ? -32.585 -11.365 69.936 1.00 91.69 188 GLU A O 1
ATOM 1520 N N . GLU A 1 189 ? -30.904 -12.535 69.032 1.00 91.62 189 GLU A N 1
ATOM 1521 C CA . GLU A 1 189 ? -30.758 -13.456 70.172 1.00 91.62 189 GLU A CA 1
ATOM 1522 C C . GLU A 1 189 ? -30.447 -12.713 71.481 1.00 91.62 189 GLU A C 1
ATOM 1524 O O . GLU A 1 189 ? -31.001 -13.036 72.534 1.00 91.62 189 GLU A O 1
ATOM 1529 N N . ARG A 1 190 ? -29.576 -11.694 71.440 1.00 92.12 190 ARG A N 1
ATOM 1530 C CA . ARG A 1 190 ? -29.247 -10.878 72.622 1.00 92.12 190 ARG A CA 1
ATOM 1531 C C . ARG A 1 190 ? -30.427 -10.030 73.068 1.00 92.12 190 ARG A C 1
ATOM 1533 O O . ARG A 1 190 ? -30.653 -9.932 74.269 1.00 92.12 190 ARG A O 1
ATOM 1540 N N . GLU A 1 191 ? -31.171 -9.435 72.141 1.00 92.50 191 GLU A N 1
ATOM 1541 C CA . GLU A 1 191 ? -32.357 -8.645 72.469 1.00 92.50 191 GLU A CA 1
ATOM 1542 C C . GLU A 1 191 ? -33.449 -9.528 73.089 1.00 92.50 191 GLU A C 1
ATOM 1544 O O . GLU A 1 191 ? -33.974 -9.185 74.147 1.00 92.50 191 GLU A O 1
ATOM 1549 N N . GLN A 1 192 ? -33.704 -10.714 72.526 1.00 91.00 192 GLN A N 1
ATOM 1550 C CA . GLN A 1 192 ? -34.611 -11.712 73.107 1.00 91.00 192 GLN A CA 1
ATOM 1551 C C . GLN A 1 192 ? -34.171 -12.136 74.518 1.00 91.00 192 GLN A C 1
ATOM 1553 O O . GLN A 1 192 ? -34.994 -12.174 75.435 1.00 91.00 192 GLN A O 1
ATOM 1558 N N . LEU A 1 193 ? -32.875 -12.395 74.729 1.00 91.38 193 LEU A N 1
ATOM 1559 C CA . LEU A 1 193 ? -32.325 -12.724 76.049 1.00 91.38 193 LEU A CA 1
ATOM 1560 C C . LEU A 1 193 ? -32.418 -11.553 77.040 1.00 91.38 193 LEU A C 1
ATOM 1562 O O . LEU A 1 193 ? -32.704 -11.778 78.217 1.00 91.38 193 LEU A O 1
ATOM 1566 N N . GLU A 1 194 ? -32.220 -10.304 76.606 1.00 91.94 194 GLU A N 1
ATOM 1567 C CA . GLU A 1 194 ? -32.437 -9.144 77.473 1.00 91.94 194 GLU A CA 1
ATOM 1568 C C . GLU A 1 194 ? -33.921 -8.929 77.806 1.00 91.94 194 GLU A C 1
ATOM 1570 O O . GLU A 1 194 ? -34.229 -8.541 78.933 1.00 91.94 194 GLU A O 1
ATOM 1575 N N . VAL A 1 195 ? -34.842 -9.161 76.864 1.00 91.94 195 VAL A N 1
ATOM 1576 C CA . VAL A 1 195 ? -36.293 -9.091 77.108 1.00 91.94 195 VAL A CA 1
ATOM 1577 C C . VAL A 1 195 ? -36.706 -10.160 78.117 1.00 91.94 195 VAL A C 1
ATOM 1579 O O . VAL A 1 195 ? -37.247 -9.806 79.161 1.00 91.94 195 VAL A O 1
ATOM 1582 N N . ALA A 1 196 ? -36.331 -11.424 77.904 1.00 90.12 196 ALA A N 1
ATOM 1583 C CA . ALA A 1 196 ? -36.602 -12.507 78.852 1.00 90.12 196 ALA A CA 1
ATOM 1584 C C . ALA A 1 196 ? -35.991 -12.239 80.246 1.00 90.12 196 ALA A C 1
ATOM 1586 O O . ALA A 1 196 ? -36.599 -12.544 81.272 1.00 90.12 196 ALA A O 1
ATOM 1587 N N . LEU A 1 197 ? -34.811 -11.605 80.314 1.00 92.31 197 LEU A N 1
ATOM 1588 C CA . LEU A 1 197 ? -34.193 -11.186 81.578 1.00 92.31 197 LEU A CA 1
ATOM 1589 C C . LEU A 1 197 ? -34.922 -10.001 82.243 1.00 92.31 197 LEU A C 1
ATOM 1591 O O . LEU A 1 197 ? -34.931 -9.908 83.472 1.00 92.31 197 LEU A O 1
ATOM 1595 N N . ARG A 1 198 ? -35.519 -9.083 81.471 1.00 90.88 198 ARG A N 1
ATOM 1596 C CA . ARG A 1 198 ? -36.392 -8.013 81.996 1.00 90.88 198 ARG A CA 1
ATOM 1597 C C . ARG A 1 198 ? -37.694 -8.600 82.538 1.00 90.88 198 ARG A C 1
ATOM 1599 O O . ARG A 1 198 ? -38.096 -8.225 83.636 1.00 90.88 198 ARG A O 1
ATOM 1606 N N . GLU A 1 199 ? -38.295 -9.546 81.823 1.00 91.06 199 GLU A N 1
ATOM 1607 C CA . GLU A 1 199 ? -39.508 -10.258 82.236 1.00 91.06 199 GLU A CA 1
ATOM 1608 C C . GLU A 1 199 ? -39.273 -11.072 83.514 1.00 91.06 199 GLU A C 1
ATOM 1610 O O . GLU A 1 199 ? -39.978 -10.848 84.495 1.00 91.06 199 GLU A O 1
ATOM 1615 N N . GLN A 1 200 ? -38.217 -11.895 83.588 1.00 90.94 200 GLN A N 1
ATOM 1616 C CA . GLN A 1 200 ? -37.861 -12.601 84.829 1.00 90.94 200 GLN A CA 1
ATOM 1617 C C . GLN A 1 200 ? -37.584 -11.653 86.002 1.00 90.94 200 GLN A C 1
ATOM 1619 O O . GLN A 1 200 ? -37.908 -11.981 87.139 1.00 90.94 200 GLN A O 1
ATOM 1624 N N . LYS A 1 201 ? -36.991 -10.474 85.768 1.00 91.38 201 LYS A N 1
ATOM 1625 C CA . LYS A 1 201 ? -36.791 -9.477 86.835 1.00 91.38 201 LYS A CA 1
ATOM 1626 C C . LYS A 1 201 ? -38.106 -8.852 87.298 1.00 91.38 201 LYS A C 1
ATOM 1628 O O . LYS A 1 201 ? -38.250 -8.603 88.492 1.00 91.38 201 LYS A O 1
ATOM 1633 N N . ALA A 1 202 ? -39.051 -8.615 86.391 1.00 89.69 202 ALA A N 1
ATOM 1634 C CA . ALA A 1 202 ? -40.383 -8.129 86.736 1.00 89.69 202 ALA A CA 1
ATOM 1635 C C . ALA A 1 202 ? -41.186 -9.192 87.505 1.00 89.69 202 ALA A C 1
ATOM 1637 O O . ALA A 1 202 ? -41.762 -8.879 88.544 1.00 89.69 202 ALA A O 1
ATOM 1638 N N . GLU A 1 203 ? -41.152 -10.452 87.061 1.00 89.88 203 GLU A N 1
ATOM 1639 C CA . GLU A 1 203 ? -41.771 -11.587 87.755 1.00 89.88 203 GLU A CA 1
ATOM 1640 C C . GLU A 1 203 ? -41.142 -11.809 89.139 1.00 89.88 203 GLU A C 1
ATOM 1642 O O . GLU A 1 203 ? -41.861 -11.920 90.127 1.00 89.88 203 GLU A O 1
ATOM 1647 N N . ALA A 1 204 ? -39.810 -11.784 89.252 1.00 88.12 204 ALA A N 1
ATOM 1648 C CA . ALA A 1 204 ? -39.114 -11.905 90.533 1.00 88.12 204 ALA A CA 1
ATOM 1649 C C . ALA A 1 204 ? -39.402 -10.729 91.484 1.00 88.12 204 ALA A C 1
ATOM 1651 O O . ALA A 1 204 ? -39.509 -10.947 92.691 1.00 88.12 204 ALA A O 1
ATOM 1652 N N . SER A 1 205 ? -39.567 -9.504 90.965 1.00 91.38 205 SER A N 1
ATOM 1653 C CA . SER A 1 205 ? -40.027 -8.361 91.768 1.00 91.38 205 SER A CA 1
ATOM 1654 C C . SER A 1 205 ? -41.449 -8.597 92.264 1.00 91.38 205 SER A C 1
ATOM 1656 O O . SER A 1 205 ? -41.677 -8.555 93.465 1.00 91.38 205 SER A O 1
ATOM 1658 N N . TRP A 1 206 ? -42.382 -8.946 91.373 1.00 91.25 206 TRP A N 1
ATOM 1659 C CA . TRP A 1 206 ? -43.775 -9.203 91.737 1.00 91.25 206 TRP A CA 1
ATOM 1660 C C . TRP A 1 206 ? -43.921 -10.361 92.738 1.00 91.25 206 TRP A C 1
ATOM 1662 O O . TRP A 1 206 ? -44.684 -10.253 93.695 1.00 91.25 206 TRP A O 1
ATOM 1672 N N . LEU A 1 207 ? -43.143 -11.437 92.583 1.00 90.00 207 LEU A N 1
ATOM 1673 C CA . LEU A 1 207 ? -43.068 -12.531 93.552 1.00 90.00 207 LEU A CA 1
ATOM 1674 C C . LEU A 1 207 ? -42.480 -12.070 94.893 1.00 90.00 207 LEU A C 1
ATOM 1676 O O . LEU A 1 207 ? -42.969 -12.489 95.937 1.00 90.00 207 LEU A O 1
ATOM 1680 N N . SER A 1 208 ? -41.466 -11.199 94.894 1.00 91.56 208 SER A N 1
ATOM 1681 C CA . SER A 1 208 ? -40.903 -10.612 96.119 1.00 91.56 208 SER A CA 1
ATOM 1682 C C . SER A 1 208 ? -41.910 -9.703 96.835 1.00 91.56 208 SER A C 1
ATOM 1684 O O . SER A 1 208 ? -42.060 -9.787 98.056 1.00 91.56 208 SER A O 1
ATOM 1686 N N . ASP A 1 209 ? -42.630 -8.870 96.088 1.00 89.25 209 ASP A N 1
ATOM 1687 C CA . ASP A 1 209 ? -43.663 -7.972 96.606 1.00 89.25 209 ASP A CA 1
ATOM 1688 C C . ASP A 1 209 ? -44.848 -8.783 97.157 1.00 89.25 209 ASP A C 1
ATOM 1690 O O . ASP A 1 209 ? -45.262 -8.576 98.296 1.00 89.25 209 ASP A O 1
ATOM 1694 N N . SER A 1 210 ? -45.312 -9.799 96.419 1.00 89.31 210 SER A N 1
ATOM 1695 C CA . SER A 1 210 ? -46.375 -10.717 96.849 1.00 89.31 210 SER A CA 1
ATOM 1696 C C . SER A 1 210 ? -45.971 -11.569 98.060 1.00 89.31 210 SER A C 1
ATOM 1698 O O . SER A 1 210 ? -46.770 -11.742 98.978 1.00 89.31 210 SER A O 1
ATOM 1700 N N . LEU A 1 211 ? -44.723 -12.049 98.142 1.00 90.44 211 LEU A N 1
ATOM 1701 C CA . LEU A 1 211 ? -44.203 -12.720 99.342 1.00 90.44 211 LEU A CA 1
ATOM 1702 C C . LEU A 1 211 ? -44.119 -11.770 100.544 1.00 90.44 211 LEU A C 1
ATOM 1704 O O . LEU A 1 211 ? -44.337 -12.201 101.676 1.00 90.44 211 LEU A O 1
ATOM 1708 N N . THR A 1 212 ? -43.828 -10.489 100.313 1.00 88.06 212 THR A N 1
ATOM 1709 C CA . THR A 1 212 ? -43.791 -9.460 101.363 1.00 88.06 212 THR A CA 1
ATOM 1710 C C . THR A 1 212 ? -45.202 -9.119 101.852 1.00 88.06 212 THR A C 1
ATOM 1712 O O . THR A 1 212 ? -45.421 -9.033 103.060 1.00 88.06 212 THR A O 1
ATOM 1715 N N . GLU A 1 213 ? -46.178 -9.020 100.947 1.00 88.00 213 GLU A N 1
ATOM 1716 C CA . GLU A 1 213 ? -47.599 -8.858 101.272 1.00 88.00 213 GLU A CA 1
ATOM 1717 C C . GLU A 1 213 ? -48.146 -10.078 102.029 1.00 88.00 213 GLU A C 1
ATOM 1719 O O . GLU A 1 213 ? -48.686 -9.928 103.125 1.00 88.00 213 GLU A O 1
ATOM 1724 N N . LEU A 1 214 ? -47.927 -11.297 101.520 1.00 87.00 214 LEU A N 1
ATOM 1725 C CA . LEU A 1 214 ? -48.324 -12.546 102.183 1.00 87.00 214 LEU A CA 1
ATOM 1726 C C . LEU A 1 214 ? -47.712 -12.658 103.581 1.00 87.00 214 LEU A C 1
ATOM 1728 O O . LEU A 1 214 ? -48.420 -12.982 104.537 1.00 87.00 214 LEU A O 1
ATOM 1732 N N . ARG A 1 215 ? -46.426 -12.325 103.735 1.00 89.88 215 ARG A N 1
ATOM 1733 C CA . ARG A 1 215 ? -45.774 -12.249 105.044 1.00 89.88 215 ARG A CA 1
ATOM 1734 C C . ARG A 1 215 ? -46.442 -11.217 105.957 1.00 89.88 215 ARG A C 1
ATOM 1736 O O . ARG A 1 215 ? -46.684 -11.526 107.119 1.00 89.88 215 ARG A O 1
ATOM 1743 N N . GLY A 1 216 ? -46.787 -10.039 105.440 1.00 86.94 216 GLY A N 1
ATOM 1744 C CA . GLY A 1 216 ? -47.556 -9.031 106.172 1.00 86.94 216 GLY A CA 1
ATOM 1745 C C . GLY A 1 216 ? -48.917 -9.557 106.642 1.00 86.94 216 GLY A C 1
ATOM 1746 O O . GLY A 1 216 ? -49.263 -9.393 107.810 1.00 86.94 216 GLY A O 1
ATOM 1747 N N . THR A 1 217 ? -49.662 -10.264 105.783 1.00 84.81 217 THR A N 1
ATOM 1748 C CA . THR A 1 217 ? -50.946 -10.879 106.172 1.00 84.81 217 THR A CA 1
ATOM 1749 C C . THR A 1 217 ? -50.779 -11.978 107.225 1.00 84.81 217 THR A C 1
ATOM 1751 O O . THR A 1 217 ? -51.595 -12.058 108.139 1.00 84.81 217 THR A O 1
ATOM 1754 N N . LEU A 1 218 ? -49.703 -12.771 107.170 1.00 85.88 218 LEU A N 1
ATOM 1755 C CA . LEU A 1 218 ? -49.359 -13.753 108.205 1.00 85.88 218 LEU A CA 1
ATOM 1756 C C . LEU A 1 218 ? -49.014 -13.085 109.544 1.00 85.88 218 LEU A C 1
ATOM 1758 O O . LEU A 1 218 ? -49.531 -13.499 110.578 1.00 85.88 218 LEU A O 1
ATOM 1762 N N . GLU A 1 219 ? -48.202 -12.024 109.535 1.00 87.75 219 GLU A N 1
ATOM 1763 C CA . GLU A 1 219 ? -47.850 -11.270 110.747 1.00 87.75 219 GLU A CA 1
ATOM 1764 C C . GLU A 1 219 ? -49.071 -10.539 111.354 1.00 87.75 219 GLU A C 1
ATOM 1766 O O . GLU A 1 219 ? -49.135 -10.365 112.574 1.00 87.75 219 GLU A O 1
ATOM 1771 N N . VAL A 1 220 ? -50.076 -10.168 110.547 1.00 86.12 220 VAL A N 1
ATOM 1772 C CA . VAL A 1 220 ? -51.387 -9.682 111.025 1.00 86.12 220 VAL A CA 1
ATOM 1773 C C . VAL A 1 220 ? -52.234 -10.821 111.601 1.00 86.12 220 VAL A C 1
ATOM 1775 O O . VAL A 1 220 ? -52.734 -10.685 112.717 1.00 86.12 220 VAL A O 1
ATOM 1778 N N . LEU A 1 221 ? -52.357 -11.954 110.903 1.00 83.06 221 LEU A N 1
ATOM 1779 C CA . LEU A 1 221 ? -53.151 -13.104 111.354 1.00 83.06 221 LEU A CA 1
ATOM 1780 C C . LEU A 1 221 ? -52.623 -13.703 112.665 1.00 83.06 221 LEU A C 1
ATOM 1782 O O . LEU A 1 221 ? -53.419 -14.025 113.545 1.00 83.06 221 LEU A O 1
ATOM 1786 N N . ASP A 1 222 ? -51.304 -13.805 112.853 1.00 85.44 222 ASP A N 1
ATOM 1787 C CA . ASP A 1 222 ? -50.737 -14.256 114.131 1.00 85.44 222 ASP A CA 1
ATOM 1788 C C . ASP A 1 222 ? -50.957 -13.226 115.258 1.00 85.44 222 ASP A C 1
ATOM 1790 O O . ASP A 1 222 ? -51.208 -13.616 116.401 1.00 85.44 222 ASP A O 1
ATOM 1794 N N . GLN A 1 223 ? -50.961 -11.917 114.964 1.00 83.69 223 GLN A N 1
ATOM 1795 C CA . GLN A 1 223 ? -51.362 -10.895 115.944 1.00 83.69 223 GLN A CA 1
ATOM 1796 C C . GLN A 1 223 ? -52.844 -10.996 116.322 1.00 83.69 223 GLN A C 1
ATOM 1798 O O . GLN A 1 223 ? -53.179 -10.887 117.502 1.00 83.69 223 GLN A O 1
ATOM 1803 N N . GLU A 1 224 ? -53.739 -11.200 115.355 1.00 80.81 224 GLU A N 1
ATOM 1804 C CA . GLU A 1 224 ? -55.170 -11.386 115.613 1.00 80.81 224 GLU A CA 1
ATOM 1805 C C . GLU A 1 224 ? -55.423 -12.665 116.410 1.00 80.81 224 GLU A C 1
ATOM 1807 O O . GLU A 1 224 ? -56.096 -12.620 117.436 1.00 80.81 224 GLU A O 1
ATOM 1812 N N . ARG A 1 225 ? -54.762 -13.767 116.053 1.00 82.56 225 ARG A N 1
ATOM 1813 C CA . ARG A 1 225 ? -54.797 -15.028 116.799 1.00 82.56 225 ARG A CA 1
ATOM 1814 C C . ARG A 1 225 ? -54.251 -14.894 118.227 1.00 82.56 225 ARG A C 1
ATOM 1816 O O . ARG A 1 225 ? -54.759 -15.552 119.136 1.00 82.56 225 ARG A O 1
ATOM 1823 N N . LEU A 1 226 ? -53.255 -14.032 118.468 1.00 83.00 226 LEU A N 1
ATOM 1824 C CA . LEU A 1 226 ? -52.837 -13.671 119.831 1.00 83.00 226 LEU A CA 1
ATOM 1825 C C . LEU A 1 226 ? -53.921 -12.870 120.572 1.00 83.00 226 LEU A C 1
ATOM 1827 O O . LEU A 1 226 ? -54.194 -13.169 121.735 1.00 83.00 226 LEU A O 1
ATOM 1831 N N . ARG A 1 227 ? -54.563 -11.887 119.924 1.00 79.69 227 ARG A N 1
ATOM 1832 C CA . ARG A 1 227 ? -55.674 -11.113 120.519 1.00 79.69 227 ARG A CA 1
ATOM 1833 C C . ARG A 1 227 ? -56.854 -12.020 120.875 1.00 79.69 227 ARG A C 1
ATOM 1835 O O . ARG A 1 227 ? -57.345 -11.946 121.998 1.00 79.69 227 ARG A O 1
ATOM 1842 N N . GLU A 1 228 ? -57.254 -12.921 119.979 1.00 77.62 228 GLU A N 1
ATOM 1843 C CA . GLU A 1 228 ? -58.283 -13.933 120.241 1.00 77.62 228 GLU A CA 1
ATOM 1844 C C . GLU A 1 228 ? -57.892 -14.865 121.388 1.00 77.62 228 GLU A C 1
ATOM 1846 O O . GLU A 1 228 ? -58.725 -15.180 122.236 1.00 77.62 228 GLU A O 1
ATOM 1851 N N . LYS A 1 229 ? -56.627 -15.298 121.460 1.00 78.81 229 LYS A N 1
ATOM 1852 C CA . LYS A 1 229 ? -56.142 -16.131 122.567 1.00 78.81 229 LYS A CA 1
ATOM 1853 C C . LYS A 1 229 ? -56.269 -15.410 123.912 1.00 78.81 229 LYS A C 1
ATOM 1855 O O . LYS A 1 229 ? -56.716 -16.031 124.872 1.00 78.81 229 LYS A O 1
ATOM 1860 N N . HIS A 1 230 ? -55.934 -14.122 123.980 1.00 81.19 230 HIS A N 1
ATOM 1861 C CA . HIS A 1 230 ? -56.105 -13.323 125.196 1.00 81.19 230 HIS A CA 1
ATOM 1862 C C . HIS A 1 230 ? -57.585 -13.094 125.540 1.00 81.19 230 HIS A C 1
ATOM 1864 O O . HIS A 1 230 ? -57.983 -13.366 126.669 1.00 81.19 230 HIS A O 1
ATOM 1870 N N . ALA A 1 231 ? -58.429 -12.734 124.568 1.00 77.12 231 ALA A N 1
ATOM 1871 C CA . ALA A 1 231 ? -59.873 -12.595 124.783 1.00 77.12 231 ALA A CA 1
ATOM 1872 C C . ALA A 1 231 ? -60.525 -13.905 125.275 1.00 77.12 231 ALA A C 1
ATOM 1874 O O . ALA A 1 231 ? -61.384 -13.888 126.157 1.00 77.12 231 ALA A O 1
ATOM 1875 N N . ASN A 1 232 ? -60.078 -15.058 124.766 1.00 76.75 232 ASN A N 1
ATOM 1876 C CA . ASN A 1 232 ? -60.507 -16.364 125.263 1.00 76.75 232 ASN A CA 1
ATOM 1877 C C . ASN A 1 232 ? -60.010 -16.647 126.691 1.00 76.75 232 ASN A C 1
ATOM 1879 O O . ASN A 1 232 ? -60.753 -17.246 127.464 1.00 76.75 232 ASN A O 1
ATOM 1883 N N . GLN A 1 233 ? -58.806 -16.207 127.082 1.00 79.94 233 GLN A N 1
ATOM 1884 C CA . GLN A 1 233 ? -58.344 -16.311 128.475 1.00 79.94 233 GLN A CA 1
ATOM 1885 C C . GLN A 1 233 ? -59.207 -15.466 129.427 1.00 79.94 233 GLN A C 1
ATOM 1887 O O . GLN A 1 233 ? -59.605 -15.971 130.478 1.00 79.94 233 GLN A O 1
ATOM 1892 N N . ASP A 1 234 ? -59.565 -14.239 129.039 1.00 76.19 234 ASP A N 1
ATOM 1893 C CA . ASP A 1 234 ? -60.440 -13.363 129.832 1.00 76.19 234 ASP A CA 1
ATOM 1894 C C . ASP A 1 234 ? -61.852 -13.957 129.992 1.00 76.19 234 ASP A C 1
ATOM 1896 O O . ASP A 1 234 ? -62.419 -13.957 131.088 1.00 76.19 234 ASP A O 1
ATOM 1900 N N . LEU A 1 235 ? -62.414 -14.538 128.924 1.00 72.94 235 LEU A N 1
ATOM 1901 C CA . LEU A 1 235 ? -63.693 -15.259 128.972 1.00 72.94 235 LEU A CA 1
ATOM 1902 C C . LEU A 1 235 ? -63.634 -16.513 129.860 1.00 72.94 235 LEU A C 1
ATOM 1904 O O . LEU A 1 235 ? -64.622 -16.844 130.521 1.00 72.94 235 LEU A O 1
ATOM 1908 N N . LEU A 1 236 ? -62.493 -17.205 129.907 1.00 78.06 236 LEU A N 1
ATOM 1909 C CA . LEU A 1 236 ? -62.296 -18.394 130.741 1.00 78.06 236 LEU A CA 1
ATOM 1910 C C . LEU A 1 236 ? -62.196 -18.009 132.228 1.00 78.06 236 LEU A C 1
ATOM 1912 O O . LEU A 1 236 ? -62.877 -18.610 133.059 1.00 78.06 236 LEU A O 1
ATOM 1916 N N . ALA A 1 237 ? -61.451 -16.948 132.555 1.00 73.62 237 ALA A N 1
ATOM 1917 C CA . ALA A 1 237 ? -61.402 -16.381 133.905 1.00 73.62 237 ALA A CA 1
ATOM 1918 C C . ALA A 1 237 ? -62.789 -15.906 134.381 1.00 73.62 237 ALA A C 1
ATOM 1920 O O . ALA A 1 237 ? -63.204 -16.199 135.503 1.00 73.62 237 ALA A O 1
ATOM 1921 N N . ARG A 1 238 ? -63.558 -15.245 133.506 1.00 74.19 238 ARG A N 1
ATOM 1922 C CA . ARG A 1 238 ? -64.908 -14.754 133.826 1.00 74.19 238 ARG A CA 1
ATOM 1923 C C . ARG A 1 238 ? -65.935 -15.875 134.026 1.00 74.19 238 ARG A C 1
ATOM 1925 O O . ARG A 1 238 ? -66.845 -15.724 134.836 1.00 74.19 238 ARG A O 1
ATOM 1932 N N . ASN A 1 239 ? -65.772 -17.013 133.347 1.00 71.88 239 ASN A N 1
ATOM 1933 C CA . ASN A 1 239 ? -66.558 -18.219 133.631 1.00 71.88 239 ASN A CA 1
ATOM 1934 C C . ASN A 1 239 ? -66.209 -18.832 134.996 1.00 71.88 239 ASN A C 1
ATOM 1936 O O . ASN A 1 239 ? -67.108 -19.297 135.691 1.00 71.88 239 ASN A O 1
ATOM 1940 N N . GLN A 1 240 ? -64.936 -18.817 135.407 1.00 75.94 240 GLN A N 1
ATOM 1941 C CA . GLN A 1 240 ? -64.525 -19.333 136.720 1.00 75.94 240 GLN A CA 1
ATOM 1942 C C . GLN A 1 240 ? -65.108 -18.505 137.877 1.00 75.94 240 GLN A C 1
ATOM 1944 O O . GLN A 1 240 ? -65.592 -19.090 138.845 1.00 75.94 240 GLN A O 1
ATOM 1949 N N . ASP A 1 241 ? -65.135 -17.175 137.754 1.00 76.00 241 ASP A N 1
ATOM 1950 C CA . ASP A 1 241 ? -65.770 -16.266 138.724 1.00 76.00 241 ASP A CA 1
ATOM 1951 C C . ASP A 1 241 ? -67.290 -16.515 138.842 1.00 76.00 241 ASP A C 1
ATOM 1953 O O . ASP A 1 241 ? -67.807 -16.767 139.933 1.00 76.00 241 ASP A O 1
ATOM 1957 N N . LEU A 1 242 ? -68.003 -16.593 137.709 1.00 71.50 242 LEU A N 1
ATOM 1958 C CA . LEU A 1 242 ? -69.429 -16.960 137.685 1.00 71.50 242 LEU A CA 1
ATOM 1959 C C . LEU A 1 242 ? -69.702 -18.331 138.330 1.00 71.50 242 LEU A C 1
ATOM 1961 O O . LEU A 1 242 ? -70.707 -18.500 139.026 1.00 71.50 242 LEU A O 1
ATOM 1965 N N . HIS A 1 243 ? -68.806 -19.306 138.147 1.00 71.00 243 HIS A N 1
ATOM 1966 C CA . HIS A 1 243 ? -68.951 -20.625 138.762 1.00 71.00 243 HIS A CA 1
ATOM 1967 C C . HIS A 1 243 ? -68.823 -20.579 140.293 1.00 71.00 243 HIS A C 1
ATOM 1969 O O . HIS A 1 243 ? -69.572 -21.279 140.978 1.00 71.00 243 HIS A O 1
ATOM 1975 N N . GLN A 1 244 ? -67.928 -19.739 140.829 1.00 70.75 244 GLN A N 1
ATOM 1976 C CA . GLN A 1 244 ? -67.747 -19.555 142.276 1.00 70.75 244 GLN A CA 1
ATOM 1977 C C . GLN A 1 244 ? -68.960 -18.866 142.921 1.00 70.75 244 GLN A C 1
ATOM 1979 O O . GLN A 1 244 ? -69.418 -19.291 143.988 1.00 70.75 244 GLN A O 1
ATOM 1984 N N . GLN A 1 245 ? -69.537 -17.868 142.245 1.00 68.31 245 GLN A N 1
ATOM 1985 C CA . GLN A 1 245 ? -70.747 -17.170 142.698 1.00 68.31 245 GLN A CA 1
ATOM 1986 C C . GLN A 1 245 ? -71.967 -18.113 142.764 1.00 68.31 245 GLN A C 1
ATOM 1988 O O . GLN A 1 245 ? -72.744 -18.058 143.720 1.00 68.31 245 GLN A O 1
ATOM 1993 N N . LEU A 1 246 ? -72.094 -19.045 141.809 1.00 64.19 246 LEU A N 1
ATOM 1994 C CA . LEU A 1 246 ? -73.144 -20.075 141.813 1.00 64.19 246 LEU A CA 1
ATOM 1995 C C . LEU A 1 246 ? -73.014 -21.084 142.967 1.00 64.19 246 LEU A C 1
ATOM 1997 O O . LEU A 1 246 ? -74.030 -21.491 143.531 1.00 64.19 246 LEU A O 1
ATOM 2001 N N . THR A 1 247 ? -71.796 -21.483 143.353 1.00 64.31 247 THR A N 1
ATOM 2002 C CA . THR A 1 247 ? -71.608 -22.398 144.496 1.00 64.31 247 THR A CA 1
ATOM 2003 C C . THR A 1 247 ? -71.959 -21.771 145.843 1.00 64.31 247 THR A C 1
ATOM 2005 O O . THR A 1 247 ? -72.514 -22.469 146.690 1.00 64.31 247 THR A O 1
ATOM 2008 N N . ALA A 1 248 ? -71.693 -20.474 146.040 1.00 62.03 248 ALA A N 1
ATOM 2009 C CA . ALA A 1 248 ? -72.009 -19.782 147.292 1.00 62.03 248 ALA A CA 1
ATOM 2010 C C . ALA A 1 248 ? -73.529 -19.711 147.539 1.00 62.03 248 ALA A C 1
ATOM 2012 O O . ALA A 1 248 ? -74.019 -20.173 148.570 1.00 62.03 248 ALA A O 1
ATOM 2013 N N . LEU A 1 249 ? -74.291 -19.230 146.547 1.00 61.50 249 LEU A N 1
ATOM 2014 C CA . LEU A 1 249 ? -75.751 -19.075 146.637 1.00 61.50 249 LEU A CA 1
ATOM 2015 C C . LEU A 1 249 ? -76.497 -20.387 146.939 1.00 61.50 249 LEU A C 1
ATOM 2017 O O . LEU A 1 249 ? -77.554 -20.369 147.569 1.00 61.50 249 LEU A O 1
ATOM 2021 N N . ASN A 1 250 ? -75.956 -21.528 146.506 1.00 59.69 250 ASN A N 1
ATOM 2022 C CA . ASN A 1 250 ? -76.607 -22.826 146.681 1.00 59.69 250 ASN A CA 1
ATOM 2023 C C . ASN A 1 250 ? -76.401 -23.426 148.092 1.00 59.69 250 ASN A C 1
ATOM 2025 O O . ASN A 1 250 ? -77.174 -24.284 148.514 1.00 59.69 250 ASN A O 1
ATOM 2029 N N . GLN A 1 251 ? -75.389 -22.973 148.845 1.00 60.28 251 GLN A N 1
ATOM 2030 C CA . GLN A 1 251 ? -75.132 -23.444 150.214 1.00 60.28 251 GLN A CA 1
ATOM 2031 C C . GLN A 1 251 ? -76.024 -22.728 151.246 1.00 60.28 251 GLN A C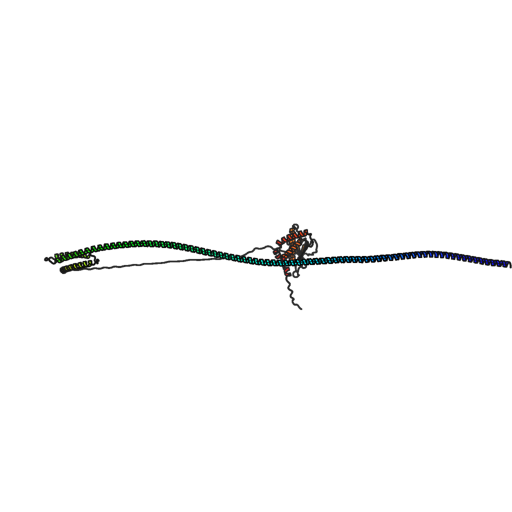 1
ATOM 2033 O O . GLN A 1 251 ? -76.652 -23.395 152.073 1.00 60.28 251 GLN A O 1
ATOM 2038 N N . ASP A 1 252 ? -76.188 -21.405 151.137 1.00 59.97 252 ASP A N 1
ATOM 2039 C CA . ASP A 1 252 ? -77.070 -20.622 152.024 1.00 59.97 252 ASP A CA 1
ATOM 2040 C C . ASP A 1 252 ? -78.550 -21.037 151.911 1.00 59.97 252 ASP A C 1
ATOM 2042 O O . ASP A 1 252 ? -79.292 -21.049 152.902 1.00 59.97 252 ASP A O 1
ATOM 2046 N N . ALA A 1 253 ? -78.987 -21.438 150.712 1.00 56.47 253 ALA A N 1
ATOM 2047 C CA . ALA A 1 253 ? -80.336 -21.947 150.469 1.00 56.47 253 ALA A CA 1
ATOM 2048 C C . ALA A 1 253 ? -80.609 -23.302 151.157 1.00 56.47 253 ALA A C 1
ATOM 2050 O O . ALA A 1 253 ? -81.749 -23.588 151.535 1.00 56.47 253 ALA A O 1
ATOM 2051 N N . LEU A 1 254 ? -79.575 -24.132 151.343 1.00 61.38 254 LEU A N 1
ATOM 2052 C CA . LEU A 1 254 ? -79.691 -25.454 151.960 1.00 61.38 254 LEU A CA 1
ATOM 2053 C C . LEU A 1 254 ? -79.885 -25.348 153.480 1.00 61.38 254 LEU A C 1
ATOM 2055 O O . LEU A 1 254 ? -80.770 -25.993 154.047 1.00 61.38 254 LEU A O 1
ATOM 2059 N N . HIS A 1 255 ? -79.082 -24.502 154.131 1.00 60.25 255 HIS A N 1
ATOM 2060 C CA . HIS A 1 255 ? -79.023 -24.406 155.592 1.00 60.25 255 HIS A CA 1
ATOM 2061 C C . HIS A 1 255 ? -80.326 -23.838 156.186 1.00 60.25 255 HIS A C 1
ATOM 2063 O O . HIS A 1 255 ? -80.872 -24.382 157.148 1.00 60.25 255 HIS A O 1
ATOM 2069 N N . ASN A 1 256 ? -80.901 -22.817 155.538 1.00 61.25 256 ASN A N 1
ATOM 2070 C CA . ASN A 1 256 ? -82.177 -22.218 155.945 1.00 61.25 256 ASN A CA 1
ATOM 2071 C C . ASN A 1 256 ? -83.374 -23.187 155.841 1.00 61.25 256 ASN A C 1
ATOM 2073 O O . ASN A 1 256 ? -84.308 -23.089 156.639 1.00 61.25 256 ASN A O 1
ATOM 2077 N N . LYS A 1 257 ? -83.363 -24.147 154.900 1.00 61.56 257 LYS A N 1
ATOM 2078 C CA . LYS A 1 257 ? -84.435 -25.156 154.784 1.00 61.56 257 LYS A CA 1
ATOM 2079 C C . LYS A 1 257 ? -84.376 -26.212 155.895 1.00 61.56 257 LYS A C 1
ATOM 2081 O O . LYS A 1 257 ? -85.427 -26.643 156.362 1.00 61.56 257 LYS A O 1
ATOM 2086 N N . GLN A 1 258 ? -83.183 -26.610 156.346 1.00 63.41 258 GLN A N 1
ATOM 2087 C CA . GLN A 1 258 ? -83.026 -27.629 157.396 1.00 63.41 258 GLN A CA 1
ATOM 2088 C C . GLN A 1 258 ? -83.575 -27.156 158.752 1.00 63.41 258 GLN A C 1
ATOM 2090 O O . GLN A 1 258 ? -84.404 -27.847 159.346 1.00 63.41 258 GLN A O 1
ATOM 2095 N N . ALA A 1 259 ? -83.216 -25.942 159.181 1.00 62.56 259 ALA A N 1
ATOM 2096 C CA . ALA A 1 259 ? -83.669 -25.368 160.454 1.00 62.56 259 ALA A CA 1
ATOM 2097 C C . ALA A 1 259 ? -85.204 -25.217 160.561 1.00 62.56 259 ALA A C 1
ATOM 2099 O O . ALA A 1 259 ? -85.763 -25.224 161.659 1.00 62.56 259 ALA A O 1
ATOM 2100 N N . LEU A 1 260 ? -85.911 -25.098 159.431 1.00 65.44 260 LEU A N 1
ATOM 2101 C CA . LEU A 1 260 ? -87.371 -24.970 159.404 1.00 65.44 260 LEU A CA 1
ATOM 2102 C C . LEU A 1 260 ? -88.084 -26.309 159.679 1.00 65.44 260 LEU A C 1
ATOM 2104 O O . LEU A 1 260 ? -89.128 -26.325 160.331 1.00 65.44 260 LEU A O 1
ATOM 2108 N N . MET A 1 261 ? -87.511 -27.435 159.240 1.00 63.03 261 MET A N 1
ATOM 2109 C CA . MET A 1 261 ? -88.115 -28.767 159.399 1.00 63.03 261 MET A CA 1
ATOM 2110 C C . MET A 1 261 ? -88.011 -29.318 160.828 1.00 63.03 261 MET A C 1
ATOM 2112 O O . MET A 1 261 ? -88.968 -29.919 161.319 1.00 63.03 261 MET A O 1
ATOM 2116 N N . GLU A 1 262 ? -86.896 -29.078 161.526 1.00 66.56 262 GLU A N 1
ATOM 2117 C CA . GLU A 1 262 ? -86.730 -29.507 162.925 1.00 66.56 262 GLU A CA 1
ATOM 2118 C C . GLU A 1 262 ? -87.758 -28.835 163.851 1.00 66.56 262 GLU A C 1
ATOM 2120 O O . GLU A 1 262 ? -88.398 -29.501 164.668 1.00 66.56 262 GLU A O 1
ATOM 2125 N N . ASN A 1 263 ? -87.998 -27.533 163.657 1.00 66.25 263 ASN A N 1
ATOM 2126 C CA . ASN A 1 263 ? -88.992 -26.771 164.418 1.00 66.25 263 ASN A CA 1
ATOM 2127 C C . ASN A 1 263 ? -90.433 -27.285 164.214 1.00 66.25 263 ASN A C 1
ATOM 2129 O O . ASN A 1 263 ? -91.223 -27.282 165.161 1.00 66.25 263 ASN A O 1
ATOM 2133 N N . LEU A 1 264 ? -90.784 -27.762 163.012 1.00 62.72 264 LEU A N 1
ATOM 2134 C CA . LEU A 1 264 ? -92.105 -28.348 162.750 1.00 62.72 264 LEU A CA 1
ATOM 2135 C C . LEU A 1 264 ? -92.295 -29.680 163.489 1.00 62.72 264 LEU A C 1
ATOM 2137 O O . LEU A 1 264 ? -93.320 -29.874 164.146 1.00 62.72 264 LEU A O 1
ATOM 2141 N N . LEU A 1 265 ? -91.304 -30.577 163.441 1.00 63.56 265 LEU A N 1
ATOM 2142 C CA . LEU A 1 265 ? -91.367 -31.880 164.119 1.00 63.56 265 LEU A CA 1
ATOM 2143 C C . LEU A 1 265 ? -91.463 -31.750 165.645 1.00 63.56 265 LEU A C 1
ATOM 2145 O O . LEU A 1 265 ? -92.246 -32.470 166.270 1.00 63.56 265 LEU A O 1
ATOM 2149 N N . GLN A 1 266 ? -90.743 -30.789 166.233 1.00 66.38 266 GLN A N 1
ATOM 2150 C CA . GLN A 1 266 ? -90.844 -30.455 167.657 1.00 66.38 266 GLN A CA 1
ATOM 2151 C C . GLN A 1 266 ? -92.297 -30.111 168.053 1.00 66.38 266 GLN A C 1
ATOM 2153 O O . GLN A 1 266 ? -92.814 -30.612 169.055 1.00 66.38 266 GLN A O 1
ATOM 2158 N N . GLY A 1 267 ? -92.990 -29.313 167.228 1.00 58.88 267 GLY A N 1
ATOM 2159 C CA . GLY A 1 267 ? -94.377 -28.892 167.459 1.00 58.88 267 GLY A CA 1
ATOM 2160 C C . GLY A 1 267 ? -95.419 -30.017 167.376 1.00 58.88 267 GLY A C 1
ATOM 2161 O O . GLY A 1 267 ? -96.442 -29.962 168.072 1.00 58.88 267 GLY A O 1
ATOM 2162 N N . PHE A 1 268 ? -95.165 -31.057 166.574 1.00 60.16 268 PHE A N 1
ATOM 2163 C CA . PHE A 1 268 ? -96.028 -32.241 166.515 1.00 60.16 268 PHE A CA 1
ATOM 2164 C C . PHE A 1 268 ? -95.903 -33.120 167.764 1.00 60.16 268 PHE A C 1
ATOM 2166 O O . PHE A 1 268 ? -96.925 -33.464 168.364 1.00 60.16 268 PHE A O 1
ATOM 2173 N N . ALA A 1 269 ? -94.677 -33.442 168.194 1.00 58.78 269 ALA A N 1
ATOM 2174 C CA . ALA A 1 269 ? -94.435 -34.277 169.377 1.00 58.78 269 ALA A CA 1
ATOM 2175 C C . ALA A 1 269 ? -95.087 -33.673 170.637 1.00 58.78 269 ALA A C 1
ATOM 2177 O O . ALA A 1 269 ? -95.824 -34.346 171.361 1.00 58.78 269 ALA A O 1
ATOM 2178 N N . GLU A 1 270 ? -94.932 -32.358 170.815 1.00 60.47 270 GLU A N 1
ATOM 2179 C CA . GLU A 1 270 ? -95.591 -31.580 171.867 1.00 60.47 270 GLU A CA 1
ATOM 2180 C C . GLU A 1 270 ? -97.129 -31.631 171.838 1.00 60.47 270 GLU A C 1
ATOM 2182 O O . GLU A 1 270 ? -97.772 -31.302 172.839 1.00 60.47 270 GLU A O 1
ATOM 2187 N N . THR A 1 271 ? -97.741 -31.959 170.700 1.00 58.81 271 THR A N 1
ATOM 2188 C CA . THR A 1 271 ? -99.200 -31.998 170.542 1.00 58.81 271 THR A CA 1
ATOM 2189 C C . THR A 1 271 ? -99.748 -33.400 170.855 1.00 58.81 271 THR A C 1
ATOM 2191 O O . THR A 1 271 ? -100.779 -33.499 171.524 1.00 58.81 271 THR A O 1
ATOM 2194 N N . LEU A 1 272 ? -99.019 -34.471 170.504 1.00 57.69 272 LEU A N 1
ATOM 2195 C CA . LEU A 1 272 ? -99.344 -35.856 170.889 1.00 57.69 272 LEU A CA 1
ATOM 2196 C C . LEU A 1 272 ? -99.305 -36.081 172.409 1.00 57.69 272 LEU A C 1
ATOM 2198 O O . LEU A 1 272 ? -100.237 -36.658 172.971 1.00 57.69 272 LEU A O 1
ATOM 2202 N N . GLU A 1 273 ? -98.273 -35.590 173.102 1.00 57.75 273 GLU A N 1
ATOM 2203 C CA . GLU A 1 273 ? -98.138 -35.757 174.561 1.00 57.75 273 GLU A CA 1
ATOM 2204 C C . GLU A 1 273 ? -99.305 -35.102 175.333 1.00 57.75 273 GLU A C 1
ATOM 2206 O O . GLU A 1 273 ? -99.796 -35.621 176.345 1.00 57.75 273 GLU A O 1
ATOM 2211 N N . LYS A 1 274 ? -99.808 -33.976 174.811 1.00 58.19 274 LYS A N 1
ATOM 2212 C CA . LYS A 1 274 ? -100.966 -33.255 175.359 1.00 58.19 274 LYS A CA 1
ATOM 2213 C C . LYS A 1 274 ? -102.295 -33.966 175.061 1.00 58.19 274 LYS A C 1
ATOM 2215 O O . LYS A 1 274 ? -103.212 -33.861 175.874 1.00 58.19 274 LYS A O 1
ATOM 2220 N N . ALA A 1 275 ? -102.397 -34.720 173.963 1.00 51.97 275 ALA A N 1
ATOM 2221 C CA . ALA A 1 275 ? -103.557 -35.566 173.665 1.00 51.97 275 ALA A CA 1
ATOM 2222 C C . ALA A 1 275 ? -103.591 -36.835 174.543 1.00 51.97 275 ALA A C 1
ATOM 2224 O O . ALA A 1 275 ? -104.624 -37.155 175.134 1.00 51.97 275 ALA A O 1
ATOM 2225 N N . ALA A 1 276 ? -102.448 -37.510 174.717 1.00 52.03 276 ALA A N 1
ATOM 2226 C CA . ALA A 1 276 ? -102.342 -38.751 175.492 1.00 52.03 276 ALA A CA 1
ATOM 2227 C C . ALA A 1 276 ? -102.808 -38.604 176.958 1.00 52.03 276 ALA A C 1
ATOM 2229 O O . ALA A 1 276 ? -103.436 -39.510 177.514 1.00 52.03 276 ALA A O 1
ATOM 2230 N N . ASN A 1 277 ? -102.563 -37.442 177.575 1.00 50.59 277 ASN A N 1
ATOM 2231 C CA . ASN A 1 277 ? -102.953 -37.157 178.961 1.00 50.59 277 ASN A CA 1
ATOM 2232 C C . ASN A 1 277 ? -104.472 -37.015 179.198 1.00 50.59 277 ASN A C 1
ATOM 2234 O O . ASN A 1 277 ? -104.908 -37.021 180.350 1.00 50.59 277 ASN A O 1
ATOM 2238 N N . ILE A 1 278 ? -105.305 -36.944 178.151 1.00 53.59 278 ILE A N 1
ATOM 2239 C CA . ILE A 1 278 ? -106.773 -36.852 178.292 1.00 53.59 278 ILE A CA 1
ATOM 2240 C C . ILE A 1 278 ? -107.376 -38.165 178.833 1.00 53.59 278 ILE A C 1
ATOM 2242 O O . ILE A 1 278 ? -108.454 -38.163 179.422 1.00 53.59 278 ILE A O 1
ATOM 2246 N N . LYS A 1 279 ? -106.658 -39.290 178.712 1.00 46.38 279 LYS A N 1
ATOM 2247 C CA . LYS A 1 279 ? -107.135 -40.635 179.077 1.00 46.38 279 LYS A CA 1
ATOM 2248 C C . LYS A 1 279 ? -107.379 -40.855 180.584 1.00 46.38 279 LYS A C 1
ATOM 2250 O O . LYS A 1 279 ? -108.048 -41.820 180.941 1.00 46.38 279 LYS A O 1
ATOM 2255 N N . ASN A 1 280 ? -106.847 -39.991 181.459 1.00 40.94 280 ASN A N 1
ATOM 2256 C CA . ASN A 1 280 ? -106.696 -40.261 182.898 1.00 40.94 280 ASN A CA 1
ATOM 2257 C C . ASN A 1 280 ? -107.268 -39.168 183.838 1.00 40.94 280 ASN A C 1
ATOM 2259 O O . ASN A 1 280 ? -106.557 -38.698 184.730 1.00 40.94 280 ASN A O 1
ATOM 2263 N N . LYS A 1 281 ? -108.551 -38.788 183.703 1.00 36.03 281 LYS A N 1
ATOM 2264 C CA . LYS A 1 281 ? -109.388 -38.316 184.839 1.00 36.03 281 LYS A CA 1
ATOM 2265 C C . LYS A 1 281 ? -110.897 -38.324 184.514 1.00 36.03 281 LYS A C 1
ATOM 2267 O O . LYS A 1 281 ? -111.237 -38.287 183.334 1.00 36.03 281 LYS A O 1
ATOM 2272 N N . PRO A 1 282 ? -111.786 -38.442 185.525 1.00 44.69 282 PRO A N 1
ATOM 2273 C CA . PRO A 1 282 ? -113.184 -38.823 185.313 1.00 44.69 282 PRO A CA 1
ATOM 2274 C C . PRO A 1 282 ? -114.191 -37.657 185.376 1.00 44.69 282 PRO A C 1
ATOM 2276 O O . PRO A 1 282 ? -113.858 -36.552 185.792 1.00 44.69 282 PRO A O 1
ATOM 2279 N N . GLU A 1 283 ? -115.443 -38.015 185.066 1.00 37.09 283 GLU A N 1
ATOM 2280 C CA . GLU A 1 283 ? -116.699 -37.259 185.227 1.00 37.09 283 GLU A CA 1
ATOM 2281 C C . GLU A 1 283 ? -116.986 -36.108 184.239 1.00 37.09 283 GLU A C 1
ATOM 2283 O O . GLU A 1 283 ? -116.099 -35.396 183.783 1.00 37.09 283 GLU A O 1
ATOM 2288 N N . PHE A 1 284 ? -118.288 -35.954 183.949 1.00 36.31 284 PHE A N 1
ATOM 2289 C CA . PHE A 1 284 ? -118.951 -34.965 183.080 1.00 36.31 284 PHE A CA 1
ATOM 2290 C C . PHE A 1 284 ? -118.503 -34.945 181.592 1.00 36.31 284 PHE A C 1
ATOM 2292 O O . PHE A 1 284 ? -117.345 -34.739 181.258 1.00 36.31 284 PHE A O 1
ATOM 2299 N N . GLY A 1 285 ? -119.373 -35.116 180.591 1.00 46.28 285 GLY A N 1
ATOM 2300 C CA . GLY A 1 285 ? -120.839 -35.194 180.606 1.00 46.28 285 GLY A CA 1
ATOM 2301 C C . GLY A 1 285 ? -121.522 -33.944 180.045 1.00 46.28 285 GLY A C 1
ATOM 2302 O O . GLY A 1 285 ? -122.348 -33.362 180.730 1.00 46.28 285 GLY A O 1
ATOM 2303 N N . VAL A 1 286 ? -121.173 -33.552 178.813 1.00 40.47 286 VAL A N 1
ATOM 2304 C CA . VAL A 1 286 ? -121.954 -32.730 177.861 1.00 40.47 286 VAL A CA 1
ATOM 2305 C C . VAL A 1 286 ? -121.318 -32.943 176.478 1.00 40.47 286 VAL A C 1
ATOM 2307 O O . VAL A 1 286 ? -120.094 -33.020 176.367 1.00 40.47 286 VAL A O 1
ATOM 2310 N N . LEU A 1 287 ? -122.131 -33.069 175.425 1.00 47.66 287 LEU A N 1
ATOM 2311 C CA . LEU A 1 287 ? -121.673 -33.485 174.086 1.00 47.66 287 LEU A CA 1
ATOM 2312 C C . LEU A 1 287 ? -120.790 -32.420 173.397 1.00 47.66 287 LEU A C 1
ATOM 2314 O O . LEU A 1 287 ? -119.830 -32.749 172.700 1.00 47.66 287 LEU A O 1
ATOM 2318 N N . GLU A 1 288 ? -121.057 -31.141 173.665 1.00 48.78 288 GLU A N 1
ATOM 2319 C CA . GLU A 1 288 ? -120.338 -29.992 173.096 1.00 48.78 288 GLU A CA 1
ATOM 2320 C C . GLU A 1 288 ? -118.880 -29.904 173.578 1.00 48.78 288 GLU A C 1
ATOM 2322 O O . GLU A 1 288 ? -117.984 -29.585 172.799 1.00 48.78 288 GLU A O 1
ATOM 2327 N N . LEU A 1 289 ? -118.610 -30.254 174.841 1.00 48.25 289 LEU A N 1
ATOM 2328 C CA . LEU A 1 289 ? -117.290 -30.108 175.472 1.00 48.25 289 LEU A CA 1
ATOM 2329 C C . LEU A 1 289 ? -116.260 -31.131 174.952 1.00 48.25 289 LEU A C 1
ATOM 2331 O O . LEU A 1 289 ? -115.052 -30.885 175.001 1.00 48.25 289 LEU A O 1
ATOM 2335 N N . LEU A 1 290 ? -116.732 -32.265 174.420 1.00 49.75 290 LEU A N 1
ATOM 2336 C CA . LEU A 1 290 ? -115.893 -33.210 173.679 1.00 49.75 290 LEU A CA 1
ATOM 2337 C C . LEU A 1 290 ? -115.620 -32.688 172.258 1.00 49.75 290 LEU A C 1
ATOM 2339 O O . LEU A 1 290 ? -114.480 -32.711 171.796 1.00 49.75 290 LEU A O 1
ATOM 2343 N N . HIS A 1 291 ? -116.656 -32.163 171.597 1.00 52.84 291 HIS A N 1
ATOM 2344 C CA . HIS A 1 291 ? -116.589 -31.638 170.232 1.00 52.84 291 HIS A CA 1
ATOM 2345 C C . HIS A 1 291 ? -115.645 -30.426 170.126 1.00 52.84 291 HIS A C 1
ATOM 2347 O O . HIS A 1 291 ? -114.819 -30.359 169.216 1.00 52.84 291 HIS A O 1
ATOM 2353 N N . GLU A 1 292 ? -115.696 -29.500 171.090 1.00 54.09 292 GLU A N 1
ATOM 2354 C CA . GLU A 1 292 ? -114.834 -28.311 171.135 1.00 54.09 292 GLU A CA 1
ATOM 2355 C C . GLU A 1 292 ? -113.353 -28.665 171.377 1.00 54.09 292 GLU A C 1
ATOM 2357 O O . GLU A 1 292 ? -112.453 -28.039 170.816 1.00 54.09 292 GLU A O 1
ATOM 2362 N N . LYS A 1 293 ? -113.071 -29.697 172.186 1.00 54.44 293 LYS A N 1
ATOM 2363 C CA . LYS A 1 293 ? -111.693 -30.165 172.411 1.00 54.44 293 LYS A CA 1
ATOM 2364 C C . LYS A 1 293 ? -111.142 -30.916 171.205 1.00 54.44 293 LYS A C 1
ATOM 2366 O O . LYS A 1 293 ? -110.018 -30.623 170.806 1.00 54.44 293 LYS A O 1
ATOM 2371 N N . ILE A 1 294 ? -111.920 -31.820 170.603 1.00 53.69 294 ILE A N 1
ATOM 2372 C CA . ILE A 1 294 ? -111.510 -32.525 169.379 1.00 53.69 294 ILE A CA 1
ATOM 2373 C C . ILE A 1 294 ? -111.221 -31.504 168.275 1.00 53.69 294 ILE A C 1
ATOM 2375 O O . ILE A 1 294 ? -110.099 -31.464 167.784 1.00 53.69 294 ILE A O 1
ATOM 2379 N N . THR A 1 295 ? -112.155 -30.598 167.969 1.00 54.91 295 THR A N 1
ATOM 2380 C CA . THR A 1 295 ? -111.947 -29.572 166.928 1.00 54.91 295 THR A CA 1
ATOM 2381 C C . THR A 1 295 ? -110.763 -28.641 167.212 1.00 54.91 295 THR A C 1
ATOM 2383 O O . THR A 1 295 ? -110.057 -28.277 166.275 1.00 54.91 295 THR A O 1
ATOM 2386 N N . LYS A 1 296 ? -110.459 -28.297 168.474 1.00 58.38 296 LYS A N 1
ATOM 2387 C CA . LYS A 1 296 ? -109.257 -27.507 168.818 1.00 58.38 296 LYS A CA 1
ATOM 2388 C C . LYS A 1 296 ? -107.937 -28.260 168.621 1.00 58.38 296 LYS A C 1
ATOM 2390 O O . LYS A 1 296 ? -106.961 -27.635 168.204 1.00 58.38 296 LYS A O 1
ATOM 2395 N N . PHE A 1 297 ? -107.880 -29.564 168.900 1.00 57.41 297 PHE A N 1
ATOM 2396 C CA . PHE A 1 297 ? -106.690 -30.373 168.605 1.00 57.41 297 PHE A CA 1
ATOM 2397 C C . PHE A 1 297 ? -106.555 -30.650 167.104 1.00 57.41 297 PHE A C 1
ATOM 2399 O O . PHE A 1 297 ? -105.483 -30.434 166.542 1.00 57.41 297 PHE A O 1
ATOM 2406 N N . ASP A 1 298 ? -107.644 -31.027 166.439 1.00 55.38 298 ASP A N 1
ATOM 2407 C CA . ASP A 1 298 ? -107.657 -31.367 165.015 1.00 55.38 298 ASP A CA 1
ATOM 2408 C C . ASP A 1 298 ? -107.345 -30.138 164.139 1.00 55.38 298 ASP A C 1
ATOM 2410 O O . ASP A 1 298 ? -106.538 -30.212 163.214 1.00 55.38 298 ASP A O 1
ATOM 2414 N N . ALA A 1 299 ? -107.844 -28.947 164.503 1.00 56.53 299 ALA A N 1
ATOM 2415 C CA . ALA A 1 299 ? -107.451 -27.689 163.861 1.00 56.53 299 ALA A CA 1
ATOM 2416 C C . ALA A 1 299 ? -105.972 -27.323 164.099 1.00 56.53 299 ALA A C 1
ATOM 2418 O O . ALA A 1 299 ? -105.349 -26.709 163.231 1.00 56.53 299 ALA A O 1
ATOM 2419 N N . ARG A 1 300 ? -105.382 -27.695 165.247 1.00 61.47 300 ARG A N 1
ATOM 2420 C CA . ARG A 1 300 ? -103.952 -27.474 165.533 1.00 61.47 300 ARG A CA 1
ATOM 2421 C C . ARG A 1 300 ? -103.068 -28.412 164.708 1.00 61.47 300 ARG A C 1
ATOM 2423 O O . ARG A 1 300 ? -102.082 -27.943 164.147 1.00 61.47 300 ARG A O 1
ATOM 2430 N N . VAL A 1 301 ? -103.447 -29.685 164.576 1.00 59.16 301 VAL A N 1
ATOM 2431 C CA . VAL A 1 301 ? -102.765 -30.656 163.701 1.00 59.16 301 VAL A CA 1
ATOM 2432 C C . VAL A 1 301 ? -102.926 -30.268 162.230 1.00 59.16 301 VAL A C 1
ATOM 2434 O O . VAL A 1 301 ? -101.929 -30.148 161.528 1.00 59.16 301 VAL A O 1
ATOM 2437 N N . THR A 1 302 ? -104.138 -29.932 161.779 1.00 59.66 302 THR A N 1
ATOM 2438 C CA . THR A 1 302 ? -104.400 -29.453 160.406 1.00 59.66 302 THR A CA 1
ATOM 2439 C C . THR A 1 302 ? -103.529 -28.246 160.047 1.00 59.66 302 THR A C 1
ATOM 2441 O O . THR A 1 302 ? -102.997 -28.167 158.942 1.00 59.66 302 THR A O 1
ATOM 2444 N N . LYS A 1 303 ? -103.331 -27.310 160.985 1.00 63.09 303 LYS A N 1
ATOM 2445 C CA . LYS A 1 303 ? -102.508 -26.114 160.763 1.00 63.09 303 LYS A CA 1
ATOM 2446 C C . LYS A 1 303 ? -101.003 -26.408 160.709 1.00 63.09 303 LYS A C 1
ATOM 2448 O O . LYS A 1 303 ? -100.295 -25.686 160.014 1.00 63.09 303 LYS A O 1
ATOM 2453 N N . LEU A 1 304 ? -100.532 -27.456 161.390 1.00 61.44 304 LEU A N 1
ATOM 2454 C CA . LEU A 1 304 ? -99.159 -27.958 161.264 1.00 61.44 304 LEU A CA 1
ATOM 2455 C C . LEU A 1 304 ? -98.972 -28.749 159.954 1.00 61.44 304 LEU A C 1
ATOM 2457 O O . LEU A 1 304 ? -97.988 -28.525 159.254 1.00 61.44 304 LEU A O 1
ATOM 2461 N N . ASN A 1 305 ? -99.941 -29.582 159.553 1.00 60.78 305 ASN A N 1
ATOM 2462 C CA . ASN A 1 305 ? -99.918 -30.288 158.263 1.00 60.78 305 ASN A CA 1
ATOM 2463 C C . ASN A 1 305 ? -99.863 -29.285 157.092 1.00 60.78 305 ASN A C 1
ATOM 2465 O O . ASN A 1 305 ? -98.986 -29.384 156.245 1.00 60.78 305 ASN A O 1
ATOM 2469 N N . GLN A 1 306 ? -100.673 -28.216 157.119 1.00 64.25 306 GLN A N 1
ATOM 2470 C CA . GLN A 1 306 ? -100.620 -27.118 156.132 1.00 64.25 306 GLN A CA 1
ATOM 2471 C C . GLN A 1 306 ? -99.303 -26.311 156.115 1.00 64.25 306 GLN A C 1
ATOM 2473 O O . GLN A 1 306 ? -99.101 -25.482 155.220 1.00 64.25 306 GLN A O 1
ATOM 2478 N N . GLN A 1 307 ? -98.428 -26.487 157.111 1.00 62.34 307 GLN A N 1
ATOM 2479 C CA . GLN A 1 307 ? -97.060 -25.959 157.101 1.00 62.34 307 GLN A CA 1
ATOM 2480 C C . GLN A 1 307 ? -96.061 -27.001 156.580 1.00 62.34 307 GLN A C 1
ATOM 2482 O O . GLN A 1 307 ? -95.125 -26.624 155.878 1.00 62.34 307 GLN A O 1
ATOM 2487 N N . TRP A 1 308 ? -96.292 -28.289 156.848 1.00 62.38 308 TRP A N 1
ATOM 2488 C CA . TRP A 1 308 ? -95.522 -29.401 156.285 1.00 62.38 308 TRP A CA 1
ATOM 2489 C C . TRP A 1 308 ? -95.719 -29.541 154.767 1.00 62.38 308 TRP A C 1
ATOM 2491 O O . TRP A 1 308 ? -94.740 -29.626 154.034 1.00 62.38 308 TRP A O 1
ATOM 2501 N N . ASP A 1 309 ? -96.953 -29.424 154.267 1.00 60.25 309 ASP A N 1
ATOM 2502 C CA . ASP A 1 309 ? -97.297 -29.497 152.833 1.00 60.25 309 ASP A CA 1
ATOM 2503 C C . ASP A 1 309 ? -96.718 -28.334 151.992 1.00 60.25 309 ASP A C 1
ATOM 2505 O O . ASP A 1 309 ? -96.845 -28.311 150.768 1.00 60.25 309 ASP A O 1
ATOM 2509 N N . LYS A 1 310 ? -96.079 -27.347 152.638 1.00 60.81 310 LYS A N 1
ATOM 2510 C CA . LYS A 1 310 ? -95.332 -26.254 151.987 1.00 60.81 310 LYS A CA 1
ATOM 2511 C C . LYS A 1 310 ? -93.824 -26.508 151.926 1.00 60.81 310 LYS A C 1
ATOM 2513 O O . LYS A 1 310 ? -93.090 -25.680 151.386 1.00 60.81 310 LYS A O 1
ATOM 2518 N N . VAL A 1 311 ? -93.354 -27.632 152.465 1.00 58.06 311 VAL A N 1
ATOM 2519 C CA . VAL A 1 311 ? -91.976 -28.097 152.310 1.00 58.06 311 VAL A CA 1
ATOM 2520 C C . VAL A 1 311 ? -91.874 -28.833 150.973 1.00 58.06 311 VAL A C 1
ATOM 2522 O O . VAL A 1 311 ? -92.316 -29.968 150.827 1.00 58.06 311 VAL A O 1
ATOM 2525 N N . ASP A 1 312 ? -91.318 -28.131 149.987 1.00 51.31 312 ASP A N 1
ATOM 2526 C CA . ASP A 1 312 ? -91.151 -28.570 148.597 1.00 51.31 312 ASP A CA 1
ATOM 2527 C C . ASP A 1 312 ? -90.571 -30.009 148.483 1.00 51.31 312 ASP A C 1
ATOM 2529 O O . ASP A 1 312 ? -89.456 -30.240 148.969 1.00 51.31 312 ASP A O 1
ATOM 2533 N N . PRO A 1 313 ? -91.273 -30.972 147.838 1.00 48.72 313 PRO A N 1
ATOM 2534 C CA . PRO A 1 313 ? -90.865 -32.384 147.786 1.00 48.72 313 PRO A CA 1
ATOM 2535 C C . PRO A 1 313 ? -89.541 -32.678 147.065 1.00 48.72 313 PRO A C 1
ATOM 2537 O O . PRO A 1 313 ? -89.067 -33.812 147.100 1.00 48.72 313 PRO A O 1
ATOM 2540 N N . THR A 1 314 ? -88.941 -31.694 146.394 1.00 49.25 314 THR A N 1
ATOM 2541 C CA . THR A 1 314 ? -87.716 -31.852 145.585 1.00 49.25 314 THR A CA 1
ATOM 2542 C C . THR A 1 314 ? -86.420 -32.040 146.394 1.00 49.25 314 THR A C 1
ATOM 2544 O O . THR A 1 314 ? -85.344 -32.186 145.816 1.00 49.25 314 THR A O 1
ATOM 2547 N N . PHE A 1 315 ? -86.482 -32.058 147.730 1.00 51.06 315 PHE A N 1
ATOM 2548 C CA . PHE A 1 315 ? -85.309 -32.056 148.614 1.00 51.06 315 PHE A CA 1
ATOM 2549 C C . PHE A 1 315 ? -84.698 -33.458 148.848 1.00 51.06 315 PHE A C 1
ATOM 2551 O O . PHE A 1 315 ? -84.691 -33.986 149.961 1.00 51.06 315 PHE A O 1
ATOM 2558 N N . THR A 1 316 ? -84.159 -34.081 147.794 1.00 51.88 316 THR A N 1
ATOM 2559 C CA . THR A 1 316 ? -83.521 -35.411 147.863 1.00 51.88 316 THR A CA 1
ATOM 2560 C C . THR A 1 316 ? -82.156 -35.370 148.562 1.00 51.88 316 THR A C 1
ATOM 2562 O O . THR A 1 316 ? -81.114 -35.226 147.922 1.00 51.88 316 THR A O 1
ATOM 2565 N N . ASN A 1 317 ? -82.156 -35.511 149.887 1.00 51.38 317 ASN A N 1
ATOM 2566 C CA . ASN A 1 317 ? -80.960 -35.666 150.718 1.00 51.38 317 ASN 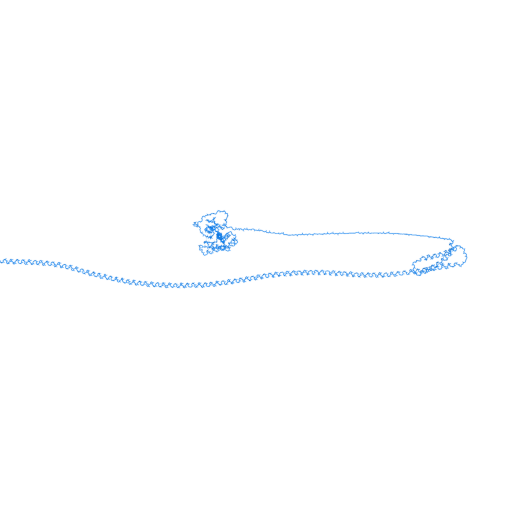A CA 1
ATOM 2567 C C . ASN A 1 317 ? -81.287 -36.625 151.882 1.00 51.38 317 ASN A C 1
ATOM 2569 O O . ASN A 1 317 ? -82.405 -36.586 152.393 1.00 51.38 317 ASN A O 1
ATOM 2573 N N . GLU A 1 318 ? -80.362 -37.491 152.308 1.00 54.47 318 GLU A N 1
ATOM 2574 C CA . GLU A 1 318 ? -80.673 -38.657 153.168 1.00 54.47 318 GLU A CA 1
ATOM 2575 C C . GLU A 1 318 ? -81.334 -38.279 154.510 1.00 54.47 318 GLU A C 1
ATOM 2577 O O . GLU A 1 318 ? -82.206 -38.988 155.020 1.00 54.47 318 GLU A O 1
ATOM 2582 N N . THR A 1 319 ? -80.994 -37.102 155.041 1.00 57.50 319 THR A N 1
ATOM 2583 C CA . THR A 1 319 ? -81.603 -36.529 156.254 1.00 57.50 319 THR A CA 1
ATOM 2584 C C . THR A 1 319 ? -83.093 -36.200 156.098 1.00 57.50 319 THR A C 1
ATOM 2586 O O . THR A 1 319 ? -83.853 -36.357 157.053 1.00 57.50 319 THR A O 1
ATOM 2589 N N . PHE A 1 320 ? -83.551 -35.808 154.904 1.00 59.44 320 PHE A N 1
ATOM 2590 C CA . PHE A 1 320 ? -84.963 -35.508 154.633 1.00 59.44 320 PHE A CA 1
ATOM 2591 C C . PHE A 1 320 ? -85.841 -36.757 154.751 1.00 59.44 320 PHE A C 1
ATOM 2593 O O . PHE A 1 320 ? -86.905 -36.717 155.367 1.00 59.44 320 PHE A O 1
ATOM 2600 N N . THR A 1 321 ? -85.364 -37.895 154.241 1.00 59.16 321 THR A N 1
ATOM 2601 C CA . THR A 1 321 ? -86.047 -39.193 154.360 1.00 59.16 321 THR A CA 1
ATOM 2602 C C . THR A 1 321 ? -86.227 -39.649 155.809 1.00 59.16 321 THR A C 1
ATOM 2604 O O . THR A 1 321 ? -87.241 -40.271 156.130 1.00 59.16 321 THR A O 1
ATOM 2607 N N . ASP A 1 322 ? -85.296 -39.314 156.703 1.00 62.47 322 ASP A N 1
ATOM 2608 C CA . ASP A 1 322 ? -85.403 -39.622 158.134 1.00 62.47 322 ASP A CA 1
ATOM 2609 C C . ASP A 1 322 ? -86.383 -38.691 158.869 1.00 62.47 322 ASP A C 1
ATOM 2611 O O . ASP A 1 322 ? -87.158 -39.153 159.712 1.00 62.47 322 ASP A O 1
ATOM 2615 N N . TYR A 1 323 ? -86.424 -37.402 158.512 1.00 62.88 323 TYR A N 1
ATOM 2616 C CA . TYR A 1 323 ? -87.442 -36.472 159.012 1.00 62.88 323 TYR A CA 1
ATOM 2617 C C . TYR A 1 323 ? -88.853 -36.839 158.531 1.00 62.88 323 TYR A C 1
ATOM 2619 O O . TYR A 1 323 ? -89.787 -36.854 159.335 1.00 62.88 323 TYR A O 1
ATOM 2627 N N . LEU A 1 324 ? -89.004 -37.223 157.260 1.00 64.06 324 LEU A N 1
ATOM 2628 C CA . LEU A 1 324 ? -90.275 -37.683 156.700 1.00 64.06 324 LEU A CA 1
ATOM 2629 C C . LEU A 1 324 ? -90.766 -38.975 157.375 1.00 64.06 324 LEU A C 1
ATOM 2631 O O . LEU A 1 324 ? -91.952 -39.087 157.681 1.00 64.06 324 LEU A O 1
ATOM 2635 N N . ARG A 1 325 ? -89.864 -39.921 157.682 1.00 65.94 325 ARG A N 1
ATOM 2636 C CA . ARG A 1 325 ? -90.213 -41.154 158.410 1.00 65.94 325 ARG A CA 1
ATOM 2637 C C . ARG A 1 325 ? -90.711 -40.856 159.828 1.00 65.94 325 ARG A C 1
ATOM 2639 O O . ARG A 1 325 ? -91.726 -41.412 160.239 1.00 65.94 325 ARG A O 1
ATOM 2646 N N . LYS A 1 326 ? -90.049 -39.941 160.553 1.00 65.12 326 LYS A N 1
ATOM 2647 C CA . LYS A 1 326 ? -90.499 -39.478 161.882 1.00 65.12 326 LYS A CA 1
ATOM 2648 C C . LYS A 1 326 ? -91.871 -38.802 161.816 1.00 65.12 326 LYS A C 1
ATOM 2650 O O . LYS A 1 326 ? -92.728 -39.117 162.636 1.00 65.12 326 LYS A O 1
ATOM 2655 N N . TYR A 1 327 ? -92.094 -37.929 160.829 1.00 64.31 327 TYR A N 1
ATOM 2656 C CA . TYR A 1 327 ? -93.393 -37.290 160.590 1.00 64.31 327 TYR A CA 1
ATOM 2657 C C . TYR A 1 327 ? -94.504 -38.324 160.357 1.00 64.31 327 TYR A C 1
ATOM 2659 O O . TYR A 1 327 ? -95.524 -38.288 161.037 1.00 64.31 327 TYR A O 1
ATOM 2667 N N . GLN A 1 328 ? -94.286 -39.291 159.459 1.00 63.53 328 GLN A N 1
ATOM 2668 C CA . GLN A 1 328 ? -95.258 -40.350 159.159 1.00 63.53 328 GLN A CA 1
ATOM 2669 C C . GLN A 1 328 ? -95.568 -41.234 160.376 1.00 63.53 328 GLN A C 1
ATOM 2671 O O . GLN A 1 328 ? -96.719 -41.612 160.578 1.00 63.53 328 GLN A O 1
ATOM 2676 N N . GLN A 1 329 ? -94.569 -41.538 161.207 1.00 64.06 329 GLN A N 1
ATOM 2677 C CA . GLN A 1 329 ? -94.744 -42.344 162.417 1.00 64.06 329 GLN A CA 1
ATOM 2678 C C . GLN A 1 329 ? -95.591 -41.609 163.475 1.00 64.06 329 GLN A C 1
ATOM 2680 O O . GLN A 1 329 ? -96.558 -42.164 163.991 1.00 64.06 329 GLN A O 1
ATOM 2685 N N . ILE A 1 330 ? -95.292 -40.328 163.708 1.00 61.56 330 ILE A N 1
ATOM 2686 C CA . ILE A 1 330 ? -96.068 -39.407 164.556 1.00 61.56 330 ILE A CA 1
ATOM 2687 C C . ILE A 1 330 ? -97.508 -39.234 164.041 1.00 61.56 330 ILE A C 1
ATOM 2689 O O . ILE A 1 330 ? -98.464 -39.248 164.818 1.00 61.56 330 ILE A O 1
ATOM 2693 N N . HIS A 1 331 ? -97.681 -39.088 162.727 1.00 60.28 331 HIS A N 1
ATOM 2694 C CA . HIS A 1 331 ? -98.990 -38.906 162.097 1.00 60.28 331 HIS A CA 1
ATOM 2695 C C . HIS A 1 331 ? -99.846 -40.181 162.188 1.00 60.28 331 HIS A C 1
ATOM 2697 O O . HIS A 1 331 ? -101.016 -40.101 162.553 1.00 60.28 331 HIS A O 1
ATOM 2703 N N . ALA A 1 332 ? -99.251 -41.366 162.011 1.00 61.34 332 ALA A N 1
ATOM 2704 C CA . ALA A 1 332 ? -99.931 -42.647 162.215 1.00 61.34 332 ALA A CA 1
ATOM 2705 C C . ALA A 1 332 ? -100.371 -42.874 163.678 1.00 61.34 332 ALA A C 1
ATOM 2707 O O . ALA A 1 332 ? -101.456 -43.408 163.920 1.00 61.34 332 ALA A O 1
ATOM 2708 N N . GLU A 1 333 ? -99.575 -42.439 164.662 1.00 60.34 333 GLU A N 1
ATOM 2709 C CA . GLU A 1 333 ? -99.970 -42.460 166.079 1.00 60.34 333 GLU A CA 1
ATOM 2710 C C . GLU A 1 333 ? -101.136 -41.498 166.373 1.00 60.34 333 GLU A C 1
ATOM 2712 O O . GLU A 1 333 ? -102.029 -41.839 167.155 1.00 60.34 333 GLU A O 1
ATOM 2717 N N . TRP A 1 334 ? -101.183 -40.335 165.709 1.00 63.34 334 TRP A N 1
ATOM 2718 C CA . TRP A 1 334 ? -102.337 -39.431 165.762 1.00 63.34 334 TRP A CA 1
ATOM 2719 C C . TRP A 1 334 ? -103.577 -40.046 165.103 1.00 63.34 334 TRP A C 1
ATOM 2721 O O . TRP A 1 334 ? -104.628 -40.092 165.738 1.00 63.34 334 TRP A O 1
ATOM 2731 N N . GLU A 1 335 ? -103.474 -40.589 163.885 1.00 60.41 335 GLU A N 1
ATOM 2732 C CA . GLU A 1 335 ? -104.598 -41.245 163.201 1.00 60.41 335 GLU A CA 1
ATOM 2733 C C . GLU A 1 335 ? -105.176 -42.422 163.996 1.00 60.41 335 GLU A C 1
ATOM 2735 O O . GLU A 1 335 ? -106.390 -42.629 163.992 1.00 60.41 335 GLU A O 1
ATOM 2740 N N . ALA A 1 336 ? -104.337 -43.185 164.703 1.00 60.81 336 ALA A N 1
ATOM 2741 C CA . ALA A 1 336 ? -104.792 -44.270 165.568 1.00 60.81 336 ALA A CA 1
ATOM 2742 C C . ALA A 1 336 ? -105.645 -43.759 166.747 1.00 60.81 336 ALA A C 1
ATOM 2744 O O . ALA A 1 336 ? -106.639 -44.393 167.109 1.00 60.81 336 ALA A O 1
ATOM 2745 N N . GLN A 1 337 ? -105.304 -42.599 167.322 1.00 58.12 337 GLN A N 1
ATOM 2746 C CA . GLN A 1 337 ? -106.135 -41.935 168.335 1.00 58.12 337 GLN A CA 1
ATOM 2747 C C . GLN A 1 337 ? -107.389 -41.303 167.712 1.00 58.12 337 GLN A C 1
ATOM 2749 O O . GLN A 1 337 ? -108.481 -41.426 168.271 1.00 58.12 337 GLN A O 1
ATOM 2754 N N . LEU A 1 338 ? -107.258 -40.680 166.537 1.00 59.28 338 LEU A N 1
ATOM 2755 C CA . LEU A 1 338 ? -108.352 -40.007 165.842 1.00 59.28 338 LEU A CA 1
ATOM 2756 C C . LEU A 1 338 ? -109.432 -41.001 165.399 1.00 59.28 338 LEU A C 1
ATOM 2758 O O . LEU A 1 338 ? -110.600 -40.771 165.695 1.00 59.28 338 LEU A O 1
ATOM 2762 N N . LYS A 1 339 ? -109.069 -42.154 164.817 1.00 58.28 339 LYS A N 1
ATOM 2763 C CA . LYS A 1 339 ? -110.023 -43.225 164.462 1.00 58.28 339 LYS A CA 1
ATOM 2764 C C . LYS A 1 339 ? -110.759 -43.789 165.679 1.00 58.28 339 LYS A C 1
ATOM 2766 O O . LYS A 1 339 ? -111.941 -44.104 165.568 1.00 58.28 339 LYS A O 1
ATOM 2771 N N . LEU A 1 340 ? -110.118 -43.870 166.849 1.00 56.78 340 LEU A N 1
ATOM 2772 C CA . LEU A 1 340 ? -110.775 -44.324 168.084 1.00 56.78 340 LEU A CA 1
ATOM 2773 C C . LEU A 1 340 ? -111.878 -43.352 168.554 1.00 56.78 340 LEU A C 1
ATOM 2775 O O . LEU A 1 340 ? -112.862 -43.776 169.160 1.00 56.78 340 LEU A O 1
ATOM 2779 N N . LEU A 1 341 ? -111.724 -42.057 168.258 1.00 55.69 341 LEU A N 1
ATOM 2780 C CA . LEU A 1 341 ? -112.709 -41.007 168.536 1.00 55.69 341 LEU A CA 1
ATOM 2781 C C . LEU A 1 341 ? -113.740 -40.877 167.400 1.00 55.69 341 LEU A C 1
ATOM 2783 O O . LEU A 1 341 ? -114.933 -40.738 167.656 1.00 55.69 341 LEU A O 1
ATOM 2787 N N . GLN A 1 342 ? -113.314 -40.990 166.142 1.00 52.62 342 GLN A N 1
ATOM 2788 C CA . GLN A 1 342 ? -114.184 -40.911 164.969 1.00 52.62 342 GLN A CA 1
ATOM 2789 C C . GLN A 1 342 ? -115.092 -42.135 164.836 1.00 52.62 342 GLN A C 1
ATOM 2791 O O . GLN A 1 342 ? -116.245 -41.951 164.481 1.00 52.62 342 GLN A O 1
ATOM 2796 N N . GLN A 1 343 ? -114.703 -43.341 165.265 1.00 56.22 343 GLN A N 1
ATOM 2797 C CA . GLN A 1 343 ? -115.641 -44.476 165.364 1.00 56.22 343 GLN A CA 1
ATOM 2798 C C . GLN A 1 343 ? -116.781 -44.252 166.381 1.00 56.22 343 GLN A C 1
ATOM 2800 O O . GLN A 1 343 ? -117.803 -44.939 166.322 1.00 56.22 343 GLN A O 1
ATOM 2805 N N . GLN A 1 344 ? -116.652 -43.278 167.292 1.00 50.03 344 GLN A N 1
ATOM 2806 C CA . GLN A 1 344 ? -117.758 -42.835 168.151 1.00 50.03 344 GLN A CA 1
ATOM 2807 C C . GLN A 1 344 ? -118.670 -41.812 167.445 1.00 50.03 344 GLN A C 1
ATOM 2809 O O . GLN A 1 344 ? -119.837 -41.699 167.816 1.00 50.03 344 GLN A O 1
ATOM 2814 N N . LYS A 1 345 ? -118.162 -41.114 166.414 1.00 49.12 345 LYS A N 1
ATOM 2815 C CA . LYS A 1 345 ? -118.874 -40.108 165.606 1.00 49.12 345 LYS A CA 1
ATOM 2816 C C . LYS A 1 345 ? -119.473 -40.679 164.318 1.00 49.12 345 LYS A C 1
ATOM 2818 O O . LYS A 1 345 ? -120.653 -40.506 164.100 1.00 49.12 345 LYS A O 1
ATOM 2823 N N . GLU A 1 346 ? -118.726 -41.421 163.501 1.00 48.94 346 GLU A N 1
ATOM 2824 C CA . GLU A 1 346 ? -119.150 -42.000 162.207 1.00 48.94 346 GLU A CA 1
ATOM 2825 C C . GLU A 1 346 ? -120.217 -43.091 162.309 1.00 48.94 346 GLU A C 1
ATOM 2827 O O . GLU A 1 346 ? -120.802 -43.498 161.308 1.00 48.94 346 GLU A O 1
ATOM 2832 N N . LYS A 1 347 ? -120.645 -43.419 163.525 1.00 50.81 347 LYS A N 1
ATOM 2833 C CA . LYS A 1 347 ? -122.011 -43.886 163.769 1.00 50.81 347 LYS A CA 1
ATOM 2834 C C . LYS A 1 347 ? -123.084 -42.844 163.279 1.00 50.81 347 LYS A C 1
ATOM 2836 O O . LYS A 1 347 ? -124.226 -43.008 163.717 1.00 50.81 347 LYS A O 1
ATOM 2841 N N . GLN A 1 348 ? -122.704 -41.795 162.467 1.00 44.16 348 GLN A N 1
ATOM 2842 C CA . GLN A 1 348 ? -123.373 -40.507 162.071 1.00 44.16 348 GLN A CA 1
ATOM 2843 C C . GLN A 1 348 ? -123.132 -39.694 160.566 1.00 44.16 348 GLN A C 1
ATOM 2845 O O . GLN A 1 348 ? -124.097 -38.940 160.438 1.00 44.16 348 GLN A O 1
ATOM 2850 N N . GLU A 1 349 ? -122.168 -39.741 159.430 1.00 51.16 349 GLU A N 1
ATOM 2851 C CA . GLU A 1 349 ? -121.863 -38.845 158.020 1.00 51.16 349 GLU A CA 1
ATOM 2852 C C . GLU A 1 349 ? -120.958 -39.191 156.538 1.00 51.16 349 GLU A C 1
ATOM 2854 O O . GLU A 1 349 ? -120.366 -40.261 156.600 1.00 51.16 349 GLU A O 1
ATOM 2859 N N . ALA A 1 350 ? -120.759 -38.436 155.263 1.00 49.53 350 ALA A N 1
ATOM 2860 C CA . ALA A 1 350 ? -119.813 -38.596 153.870 1.00 49.53 350 ALA A CA 1
ATOM 2861 C C . ALA A 1 350 ? -119.661 -37.671 152.362 1.00 49.53 350 ALA A C 1
ATOM 2863 O O . ALA A 1 350 ? -120.602 -36.908 152.173 1.00 49.53 350 ALA A O 1
ATOM 2864 N N . ASP A 1 351 ? -118.647 -37.735 151.273 1.00 49.62 351 ASP A N 1
ATOM 2865 C CA . ASP A 1 351 ? -118.478 -37.448 149.602 1.00 49.62 351 ASP A CA 1
ATOM 2866 C C . ASP A 1 351 ? -117.442 -36.476 148.547 1.00 49.62 351 ASP A C 1
ATOM 2868 O O . ASP A 1 351 ? -116.958 -35.500 149.116 1.00 49.62 351 ASP A O 1
ATOM 2872 N N . ALA A 1 352 ? -117.054 -36.626 147.112 1.00 36.16 352 ALA A N 1
ATOM 2873 C CA . ALA A 1 352 ? -116.452 -35.666 145.860 1.00 36.16 352 ALA A CA 1
ATOM 2874 C C . ALA A 1 352 ? -115.600 -35.977 144.338 1.00 36.16 352 ALA A C 1
ATOM 2876 O O . ALA A 1 352 ? -114.850 -36.955 144.336 1.00 36.16 352 ALA A O 1
ATOM 2877 N N . LEU A 1 353 ? -115.456 -35.171 143.101 1.00 25.38 353 LEU A N 1
ATOM 2878 C CA . LEU A 1 353 ? -114.849 -35.390 141.544 1.00 25.38 353 LEU A CA 1
ATOM 2879 C C . LEU A 1 353 ? -113.972 -34.327 140.448 1.00 25.38 353 LEU A C 1
ATOM 2881 O O . LEU A 1 353 ? -113.750 -33.234 140.959 1.00 25.38 353 LEU A O 1
ATOM 2885 N N . ARG A 1 354 ? -113.426 -34.523 139.072 1.00 18.84 354 ARG A N 1
ATOM 2886 C CA . ARG A 1 354 ? -112.429 -33.680 137.988 1.00 18.84 354 ARG A CA 1
ATOM 2887 C C . ARG A 1 354 ? -112.101 -33.889 136.266 1.00 18.84 354 ARG A C 1
ATOM 2889 O O . ARG A 1 354 ? -112.454 -35.001 135.896 1.00 18.84 354 ARG A O 1
ATOM 2896 N N . ALA A 1 355 ? -111.432 -33.038 135.242 1.00 19.84 355 ALA A N 1
ATOM 2897 C CA . ALA A 1 355 ? -110.878 -33.210 133.651 1.00 19.84 355 ALA A CA 1
ATOM 2898 C C . ALA A 1 355 ? -110.119 -32.078 132.523 1.00 19.84 355 ALA A C 1
ATOM 2900 O O . ALA A 1 355 ? -110.222 -30.928 132.941 1.00 19.84 355 ALA A O 1
ATOM 2901 N N . ALA A 1 356 ? -109.429 -32.248 131.208 1.00 25.00 356 ALA A N 1
ATOM 2902 C CA . ALA A 1 356 ? -108.913 -31.268 129.927 1.00 25.00 356 ALA A CA 1
ATOM 2903 C C . ALA A 1 356 ? -107.890 -31.557 128.513 1.00 25.00 356 ALA A C 1
ATOM 2905 O O . ALA A 1 356 ? -107.219 -32.583 128.607 1.00 25.00 356 ALA A O 1
ATOM 2906 N N . GLU A 1 357 ? -107.634 -30.752 127.289 1.00 29.89 357 GLU A N 1
ATOM 2907 C CA . GLU A 1 357 ? -106.873 -30.957 125.797 1.00 29.89 357 GLU A CA 1
ATOM 2908 C C . GLU A 1 357 ? -106.171 -29.821 124.627 1.00 29.89 357 GLU A C 1
ATOM 2910 O O . GLU A 1 357 ? -106.356 -28.650 124.940 1.00 29.89 357 GLU A O 1
ATOM 2915 N N . GLU A 1 358 ? -105.433 -30.001 123.340 1.00 30.48 358 GLU A N 1
ATOM 2916 C CA . GLU A 1 358 ? -104.696 -28.993 122.185 1.00 30.48 358 GLU A CA 1
ATOM 2917 C C . GLU A 1 358 ? -104.076 -29.274 120.539 1.00 30.48 358 GLU A C 1
ATOM 2919 O O . GLU A 1 358 ? -104.263 -30.425 120.154 1.00 30.48 358 GLU A O 1
ATOM 2924 N N . GLU A 1 359 ? -103.392 -28.403 119.536 1.00 31.31 359 GLU A N 1
ATOM 2925 C CA . GLU A 1 359 ? -102.915 -28.501 117.907 1.00 31.31 359 GLU A CA 1
ATOM 2926 C C . GLU A 1 359 ? -101.725 -27.616 116.922 1.00 31.31 359 GLU A C 1
ATOM 2928 O O . GLU A 1 359 ? -101.032 -26.835 117.566 1.00 31.31 359 GLU A O 1
ATOM 2933 N N . GLU A 1 360 ? -101.378 -27.643 115.472 1.00 33.03 360 GLU A N 1
ATOM 2934 C CA . GLU A 1 360 ? -100.206 -26.968 114.447 1.00 33.03 360 GLU A CA 1
ATOM 2935 C C . GLU A 1 360 ? -100.182 -26.812 112.688 1.00 33.03 360 GLU A C 1
ATOM 2937 O O . GLU A 1 360 ? -101.266 -27.156 112.235 1.00 33.03 360 GLU A O 1
ATOM 2942 N N . ARG A 1 361 ? -99.349 -26.432 111.495 1.00 36.00 361 ARG A N 1
ATOM 2943 C CA . ARG A 1 361 ? -97.957 -25.917 110.691 1.00 36.00 361 ARG A CA 1
ATOM 2944 C C . ARG A 1 361 ? -97.738 -25.301 109.041 1.00 36.00 361 ARG A C 1
ATOM 2946 O O . ARG A 1 361 ? -98.752 -24.801 108.577 1.00 36.00 361 ARG A O 1
ATOM 2953 N N . ALA A 1 362 ? -96.565 -25.201 108.130 1.00 37.81 362 ALA A N 1
ATOM 2954 C CA . ALA A 1 362 ? -96.178 -24.344 106.724 1.00 37.81 362 ALA A CA 1
ATOM 2955 C C . ALA A 1 362 ? -95.085 -24.615 105.347 1.00 37.81 362 ALA A C 1
ATOM 2957 O O . ALA A 1 362 ? -94.697 -25.775 105.256 1.00 37.81 362 ALA A O 1
ATOM 2958 N N . ARG A 1 363 ? -94.587 -23.727 104.251 1.00 34.41 363 ARG A N 1
ATOM 2959 C CA . ARG A 1 363 ? -93.805 -23.912 102.752 1.00 34.41 363 ARG A CA 1
ATOM 2960 C C . ARG A 1 363 ? -92.817 -22.834 101.748 1.00 34.41 363 ARG A C 1
ATOM 2962 O O . ARG A 1 363 ? -92.677 -21.728 102.246 1.00 34.41 363 ARG A O 1
ATOM 2969 N N . ALA A 1 364 ? -92.163 -23.002 100.419 1.00 39.50 364 ALA A N 1
ATOM 2970 C CA . ALA A 1 364 ? -91.098 -22.139 99.430 1.00 39.50 364 ALA A CA 1
ATOM 2971 C C . ALA A 1 364 ? -90.746 -22.162 97.691 1.00 39.50 364 ALA A C 1
ATOM 2973 O O . ALA A 1 364 ? -91.576 -22.818 97.066 1.00 39.50 364 ALA A O 1
ATOM 2974 N N . GLU A 1 365 ? -89.688 -21.524 96.861 1.00 40.16 365 GLU A N 1
ATOM 2975 C CA . GLU A 1 365 ? -89.372 -21.286 95.213 1.00 40.16 365 GLU A CA 1
ATOM 2976 C C . GLU A 1 365 ? -87.921 -20.895 94.269 1.00 40.16 365 GLU A C 1
ATOM 2978 O O . GLU A 1 365 ? -86.896 -20.907 94.945 1.00 40.16 365 GLU A O 1
ATOM 2983 N N . ALA A 1 366 ? -87.713 -20.576 92.829 1.00 42.91 366 ALA A N 1
ATOM 2984 C CA . ALA A 1 366 ? -86.424 -20.375 91.746 1.00 42.91 366 ALA A CA 1
ATOM 2985 C C . ALA A 1 366 ? -86.263 -19.294 90.367 1.00 42.91 366 ALA A C 1
ATOM 2987 O O . ALA A 1 366 ? -87.086 -18.403 90.585 1.00 42.91 366 ALA A O 1
ATOM 2988 N N . PRO A 1 367 ? -85.490 -19.052 89.069 1.00 54.69 367 PRO A N 1
ATOM 2989 C CA . PRO A 1 367 ? -84.282 -19.328 87.924 1.00 54.69 367 PRO A CA 1
ATOM 2990 C C . PRO A 1 367 ? -83.393 -18.135 86.963 1.00 54.69 367 PRO A C 1
ATOM 2992 O O . PRO A 1 367 ? -83.366 -17.077 87.575 1.00 54.69 367 PRO A O 1
ATOM 2995 N N . LYS A 1 368 ? -82.647 -17.877 85.682 1.00 45.41 368 LYS A N 1
ATOM 2996 C CA . LYS A 1 368 ? -82.026 -18.238 84.153 1.00 45.41 368 LYS A CA 1
ATOM 2997 C C . LYS A 1 368 ? -80.938 -17.267 83.130 1.00 45.41 368 LYS A C 1
ATOM 2999 O O . LYS A 1 368 ? -80.720 -16.160 83.592 1.00 45.41 368 LYS A O 1
ATOM 3004 N N . GLY A 1 369 ? -80.287 -17.490 81.803 1.00 44.41 369 GLY A N 1
ATOM 3005 C CA . GLY A 1 369 ? -79.161 -16.691 80.812 1.00 44.41 369 GLY A CA 1
ATOM 3006 C C . GLY A 1 369 ? -78.870 -16.551 79.067 1.00 44.41 369 GLY A C 1
ATOM 3007 O O . GLY A 1 369 ? -79.880 -16.855 78.423 1.00 44.41 369 GLY A O 1
ATOM 3008 N N . LYS A 1 370 ? -77.699 -16.084 78.248 1.00 48.41 370 LYS A N 1
ATOM 3009 C CA . LYS A 1 370 ? -77.366 -15.666 76.623 1.00 48.41 370 LYS A CA 1
ATOM 3010 C C . LYS A 1 370 ? -75.863 -15.462 75.693 1.00 48.41 370 LYS A C 1
ATOM 3012 O O . LYS A 1 370 ? -74.869 -15.543 76.395 1.00 48.41 370 LYS A O 1
ATOM 3017 N N . ALA A 1 371 ? -75.589 -15.170 74.253 1.00 46.19 371 ALA A N 1
ATOM 3018 C CA . ALA A 1 371 ? -74.260 -14.990 73.206 1.00 46.19 371 ALA A CA 1
ATOM 3019 C C . ALA A 1 371 ? -74.118 -14.092 71.689 1.00 46.19 371 ALA A C 1
ATOM 3021 O O . ALA A 1 371 ? -75.110 -13.360 71.612 1.00 46.19 371 ALA A O 1
ATOM 3022 N N . LYS A 1 372 ? -73.265 -13.876 70.461 1.00 47.75 372 LYS A N 1
ATOM 3023 C CA . LYS A 1 372 ? -71.868 -14.001 69.507 1.00 47.75 372 LYS A CA 1
ATOM 3024 C C . LYS A 1 372 ? -71.538 -13.262 67.920 1.00 47.75 372 LYS A C 1
ATOM 3026 O O . LYS A 1 372 ? -72.585 -12.911 67.392 1.00 47.75 372 LYS A O 1
ATOM 3031 N N . PRO A 1 373 ? -70.298 -13.046 67.103 1.00 52.12 373 PRO A N 1
ATOM 3032 C CA . PRO A 1 373 ? -69.818 -12.339 65.643 1.00 52.12 373 PRO A CA 1
ATOM 3033 C C . PRO A 1 373 ? -68.697 -12.900 64.412 1.00 52.12 373 PRO A C 1
ATOM 3035 O O . PRO A 1 373 ? -68.482 -14.092 64.648 1.00 52.12 373 PRO A O 1
ATOM 3038 N N . ALA A 1 374 ? -67.897 -12.490 63.213 1.00 42.06 374 ALA A N 1
ATOM 3039 C CA . ALA A 1 374 ? -67.358 -11.430 62.025 1.00 42.06 374 ALA A CA 1
ATOM 3040 C C . ALA A 1 374 ? -66.366 -11.772 60.586 1.00 42.06 374 ALA A C 1
ATOM 3042 O O . ALA A 1 374 ? -66.176 -12.979 60.438 1.00 42.06 374 ALA A O 1
ATOM 3043 N N . GLU A 1 375 ? -65.713 -10.892 59.577 1.00 40.00 375 GLU A N 1
ATOM 3044 C CA . GLU A 1 375 ? -65.139 -10.932 57.976 1.00 40.00 375 GLU A CA 1
ATOM 3045 C C . GLU A 1 375 ? -63.662 -10.275 57.242 1.00 40.00 375 GLU A C 1
ATOM 3047 O O . GLU A 1 375 ? -62.915 -9.912 58.145 1.00 40.00 375 GLU A O 1
ATOM 3052 N N . ASP A 1 376 ? -62.944 -9.978 55.950 1.00 39.62 376 ASP A N 1
ATOM 3053 C CA . ASP A 1 376 ? -62.731 -9.905 54.266 1.00 39.62 376 ASP A CA 1
ATOM 3054 C C . ASP A 1 376 ? -61.260 -9.534 53.298 1.00 39.62 376 ASP A C 1
ATOM 3056 O O . ASP A 1 376 ? -60.253 -9.449 53.998 1.00 39.62 376 ASP A O 1
ATOM 3060 N N . ALA A 1 377 ? -60.974 -9.330 51.839 1.00 41.47 377 ALA A N 1
ATOM 3061 C CA . ALA A 1 377 ? -59.603 -9.179 50.834 1.00 41.47 377 ALA A CA 1
ATOM 3062 C C . ALA A 1 377 ? -59.253 -8.496 49.209 1.00 41.47 377 ALA A C 1
ATOM 3064 O O . ALA A 1 377 ? -60.181 -7.860 48.719 1.00 41.47 377 ALA A O 1
ATOM 3065 N N . ARG A 1 378 ? -58.037 -8.501 48.319 1.00 38.91 378 ARG A N 1
ATOM 3066 C CA . ARG A 1 378 ? -57.567 -7.788 46.831 1.00 38.91 378 ARG A CA 1
ATOM 3067 C C . ARG A 1 378 ? -56.236 -8.055 45.665 1.00 38.91 378 ARG A C 1
ATOM 3069 O O . ARG A 1 378 ? -55.516 -8.985 45.989 1.00 38.91 378 ARG A O 1
ATOM 3076 N N . ILE A 1 379 ? -55.822 -7.375 44.388 1.00 37.03 379 ILE A N 1
ATOM 3077 C CA . ILE A 1 379 ? -54.650 -7.596 43.154 1.00 37.03 379 ILE A CA 1
ATOM 3078 C C . ILE A 1 379 ? -53.926 -6.548 41.888 1.00 37.03 379 ILE A C 1
ATOM 3080 O O . ILE A 1 379 ? -54.132 -5.355 42.110 1.00 37.03 379 ILE A O 1
ATOM 3084 N N . GLU A 1 380 ? -53.106 -6.798 40.657 1.00 34.22 380 GLU A N 1
ATOM 3085 C CA . GLU A 1 380 ? -52.138 -5.947 39.556 1.00 34.22 380 GLU A CA 1
ATOM 3086 C C . GLU A 1 380 ? -51.805 -6.171 37.866 1.00 34.22 380 GLU A C 1
ATOM 3088 O O . GLU A 1 380 ? -52.034 -7.273 37.376 1.00 34.22 380 GLU A O 1
ATOM 3093 N N . THR A 1 381 ? -51.154 -5.226 37.001 1.00 39.22 381 THR A N 1
ATOM 3094 C CA . THR A 1 381 ? -50.389 -5.099 35.570 1.00 39.22 381 THR A CA 1
ATOM 3095 C C . THR A 1 381 ? -51.025 -4.970 34.082 1.00 39.22 381 THR A C 1
ATOM 3097 O O . THR A 1 381 ? -52.237 -5.177 34.075 1.00 39.22 381 THR A O 1
ATOM 3100 N N . PRO A 1 382 ? -50.418 -4.651 32.824 1.00 48.97 382 PRO A N 1
ATOM 3101 C CA . PRO A 1 382 ? -49.015 -4.508 32.178 1.00 48.97 382 PRO A CA 1
ATOM 3102 C C . PRO A 1 382 ? -48.769 -3.406 30.941 1.00 48.97 382 PRO A C 1
ATOM 3104 O O . PRO A 1 382 ? -49.383 -2.352 31.097 1.00 48.97 382 PRO A O 1
ATOM 3107 N N . PRO A 1 383 ? -47.928 -3.457 29.790 1.00 45.47 383 PRO A N 1
ATOM 3108 C CA . PRO A 1 383 ? -47.299 -2.281 28.974 1.00 45.47 383 PRO A CA 1
ATOM 3109 C C . PRO A 1 383 ? -47.142 -2.252 27.335 1.00 45.47 383 PRO A C 1
ATOM 3111 O O . PRO A 1 383 ? -47.729 -3.126 26.708 1.00 45.47 383 PRO A O 1
ATOM 3114 N N . VAL A 1 384 ? -46.334 -1.324 26.648 1.00 32.50 384 VAL A N 1
ATOM 3115 C CA . VAL A 1 384 ? -45.534 -1.352 25.286 1.00 32.50 384 VAL A CA 1
ATOM 3116 C C . VAL A 1 384 ? -45.617 -0.271 24.075 1.00 32.50 384 VAL A C 1
ATOM 3118 O O . VAL A 1 384 ? -46.666 -0.122 23.460 1.00 32.50 384 VAL A O 1
ATOM 3121 N N . ASP A 1 385 ? -44.450 0.349 23.668 1.00 30.95 385 ASP A N 1
ATOM 3122 C CA . ASP A 1 385 ? -43.783 0.877 22.373 1.00 30.95 385 ASP A CA 1
ATOM 3123 C C . ASP A 1 385 ? -44.137 2.044 21.336 1.00 30.95 385 ASP A C 1
ATOM 3125 O O . ASP A 1 385 ? -45.215 2.631 21.332 1.00 30.95 385 ASP A O 1
ATOM 3129 N N . GLN A 1 386 ? -43.118 2.435 20.494 1.00 36.66 386 GLN A N 1
ATOM 3130 C CA . GLN A 1 386 ? -42.865 3.665 19.633 1.00 36.66 386 GLN A CA 1
ATOM 3131 C C . GLN A 1 386 ? -42.940 3.448 18.064 1.00 36.66 386 GLN A C 1
ATOM 3133 O O . GLN A 1 386 ? -43.273 2.315 17.715 1.00 36.66 386 GLN A O 1
ATOM 3138 N N . PRO A 1 387 ? -42.657 4.394 17.076 1.00 40.16 387 PRO A N 1
ATOM 3139 C CA . PRO A 1 387 ? -41.388 5.165 16.800 1.00 40.16 387 PRO A CA 1
ATOM 3140 C C . PRO A 1 387 ? -41.502 6.544 16.016 1.00 40.16 387 PRO A C 1
ATOM 3142 O O . PRO A 1 387 ? -42.568 7.152 15.968 1.00 40.16 387 PRO A O 1
ATOM 3145 N N . VAL A 1 388 ? -40.410 7.059 15.383 1.00 29.45 388 VAL A N 1
ATOM 3146 C CA . VAL A 1 388 ? -40.265 8.395 14.696 1.00 29.45 388 VAL A CA 1
ATOM 3147 C C . VAL A 1 388 ? -39.509 8.307 13.318 1.00 29.45 388 VAL A C 1
ATOM 3149 O O . VAL A 1 388 ? -38.658 7.426 13.185 1.00 29.45 388 VAL A O 1
ATOM 3152 N N . PRO A 1 389 ? -39.768 9.156 12.275 1.00 35.22 389 PRO A N 1
ATOM 3153 C CA . PRO A 1 389 ? -39.318 8.931 10.871 1.00 35.22 389 PRO A CA 1
ATOM 3154 C C . PRO A 1 389 ? -38.065 9.710 10.356 1.00 35.22 389 PRO A C 1
ATOM 3156 O O . PRO A 1 389 ? -37.479 10.526 11.062 1.00 35.22 389 PRO A O 1
ATOM 3159 N N . LYS A 1 390 ? -37.663 9.462 9.085 1.00 30.45 390 LYS A N 1
ATOM 3160 C CA . LYS A 1 390 ? -36.441 9.970 8.393 1.00 30.45 390 LYS A CA 1
ATOM 3161 C C . LYS A 1 390 ? -36.719 10.717 7.065 1.00 30.45 390 LYS A C 1
ATOM 3163 O O . LYS A 1 390 ? -37.709 10.437 6.400 1.00 30.45 390 LYS A O 1
ATOM 3168 N N . MET A 1 391 ? -35.775 11.566 6.631 1.00 28.67 391 MET A N 1
ATOM 3169 C CA . MET A 1 391 ? -35.659 12.259 5.320 1.00 28.67 391 MET A CA 1
ATOM 3170 C C . MET A 1 391 ? -34.154 12.417 4.980 1.00 28.67 391 MET A C 1
ATOM 3172 O O . MET A 1 391 ? -33.365 12.527 5.911 1.00 28.67 391 MET A O 1
ATOM 3176 N N . SER A 1 392 ? -33.647 12.467 3.739 1.00 27.91 392 SER A N 1
ATOM 3177 C CA . SER A 1 392 ? -34.208 12.220 2.392 1.00 27.91 392 SER A CA 1
ATOM 3178 C C . SER A 1 392 ? -33.069 11.769 1.444 1.00 27.91 392 SER A C 1
ATOM 3180 O O . SER A 1 392 ? -31.907 12.066 1.720 1.00 27.91 392 SER A O 1
ATOM 3182 N N . SER A 1 393 ? -33.358 11.046 0.354 1.00 33.19 393 SER A N 1
ATOM 3183 C CA . SER A 1 393 ? -32.334 10.436 -0.519 1.00 33.19 393 SER A CA 1
ATOM 3184 C C . SER A 1 393 ? -31.904 11.308 -1.711 1.00 33.19 393 SER A C 1
ATOM 3186 O O . SER A 1 393 ? -32.733 11.891 -2.412 1.00 33.19 393 SER A O 1
ATOM 3188 N N . MET A 1 394 ? -30.594 11.344 -1.992 1.00 33.62 394 MET A N 1
ATOM 3189 C CA . MET A 1 394 ? -30.048 11.929 -3.225 1.00 33.62 394 MET A CA 1
ATOM 3190 C C . MET A 1 394 ? -30.392 11.041 -4.431 1.00 33.62 394 MET A C 1
ATOM 3192 O O . MET A 1 394 ? -30.121 9.843 -4.422 1.00 33.62 394 MET A O 1
ATOM 3196 N N . ARG A 1 395 ? -30.985 11.631 -5.476 1.00 38.03 395 ARG A N 1
ATOM 3197 C CA . ARG A 1 395 ? -31.348 10.943 -6.728 1.00 38.03 395 ARG A CA 1
ATOM 3198 C C . ARG A 1 395 ? -30.311 11.231 -7.814 1.00 38.03 395 ARG A C 1
ATOM 3200 O O . ARG A 1 395 ? -29.984 12.392 -8.045 1.00 38.03 395 ARG A O 1
ATOM 3207 N N . ILE A 1 396 ? -29.851 10.187 -8.502 1.00 40.91 396 ILE A N 1
ATOM 3208 C CA . ILE A 1 396 ? -28.928 10.269 -9.645 1.00 40.91 396 ILE A CA 1
ATOM 3209 C C . ILE A 1 396 ? -29.696 9.848 -10.903 1.00 40.91 396 ILE A C 1
ATOM 3211 O O . ILE A 1 396 ? -30.370 8.820 -10.915 1.00 40.91 396 ILE A O 1
ATOM 3215 N N . TYR A 1 397 ? -29.663 10.690 -11.938 1.00 43.16 397 TYR A N 1
ATOM 3216 C CA . TYR A 1 397 ? -30.712 10.703 -12.967 1.00 43.16 397 TYR A CA 1
ATOM 3217 C C . TYR A 1 397 ? -30.531 9.713 -14.128 1.00 43.16 397 TYR A C 1
ATOM 3219 O O . TYR A 1 397 ? -31.529 9.382 -14.760 1.00 43.16 397 TYR A O 1
ATOM 3227 N N . ALA A 1 398 ? -29.327 9.196 -14.395 1.00 41.22 398 ALA A N 1
ATOM 3228 C CA . ALA A 1 398 ? -29.125 8.200 -15.462 1.00 41.22 398 ALA A CA 1
ATOM 3229 C C . ALA A 1 398 ? -29.561 6.771 -15.064 1.00 41.22 398 ALA A C 1
ATOM 3231 O O . ALA A 1 398 ? -29.683 5.898 -15.914 1.00 41.22 398 ALA A O 1
ATOM 3232 N N . LEU A 1 399 ? -29.831 6.538 -13.775 1.00 38.53 399 LEU A N 1
ATOM 3233 C CA . LEU A 1 399 ? -30.252 5.242 -13.225 1.00 38.53 399 LEU A CA 1
ATOM 3234 C C . LEU A 1 399 ? -31.771 5.017 -13.332 1.00 38.53 399 LEU A C 1
ATOM 3236 O O . LEU A 1 399 ? -32.263 3.917 -13.095 1.00 38.53 399 LEU A O 1
ATOM 3240 N N . LEU A 1 400 ? -32.530 6.072 -13.640 1.00 40.09 400 LEU A N 1
ATOM 3241 C CA . LEU A 1 400 ? -33.991 6.087 -13.603 1.00 40.09 400 LEU A CA 1
ATOM 3242 C C . LEU A 1 400 ? -34.591 6.032 -15.011 1.00 40.09 400 LEU A C 1
ATOM 3244 O O . LEU A 1 400 ? -35.201 6.998 -15.471 1.00 40.09 400 LEU A O 1
ATOM 3248 N N . GLN A 1 401 ? -34.450 4.874 -15.669 1.00 38.44 401 GLN A N 1
ATOM 3249 C CA . GLN A 1 401 ? -35.394 4.450 -16.709 1.00 38.44 401 GLN A CA 1
ATOM 3250 C C . GLN A 1 401 ? -35.433 2.925 -16.946 1.00 38.44 401 GLN A C 1
ATOM 3252 O O . GLN A 1 401 ? -34.893 2.392 -17.904 1.00 38.44 401 GLN A O 1
ATOM 3257 N N . ARG A 1 402 ? -36.212 2.230 -16.105 1.00 32.47 402 ARG A N 1
ATOM 3258 C CA . ARG A 1 402 ? -37.230 1.282 -16.615 1.00 32.47 402 ARG A CA 1
ATOM 3259 C C . ARG A 1 402 ? -38.640 1.908 -16.623 1.00 32.47 402 ARG A C 1
ATOM 3261 O O . ARG A 1 402 ? -39.619 1.237 -16.925 1.00 32.47 402 ARG A O 1
ATOM 3268 N N . SER A 1 403 ? -38.755 3.191 -16.266 1.00 35.03 403 SER A N 1
ATOM 3269 C CA . SER A 1 403 ? -40.002 3.963 -16.235 1.00 35.03 403 SER A CA 1
ATOM 3270 C C . SER A 1 403 ? -39.726 5.476 -16.197 1.00 35.03 403 SER A C 1
ATOM 3272 O O . SER A 1 403 ? -38.694 5.893 -15.681 1.00 35.03 403 SER A O 1
ATOM 3274 N N . ILE A 1 404 ? -40.703 6.270 -16.670 1.00 27.84 404 ILE A N 1
ATOM 3275 C CA . ILE A 1 404 ? -40.731 7.746 -16.841 1.00 27.84 404 ILE A CA 1
ATOM 3276 C C . ILE A 1 404 ? -40.269 8.223 -18.227 1.00 27.84 404 ILE A C 1
ATOM 3278 O O . ILE A 1 404 ? -39.118 8.582 -18.440 1.00 27.84 404 ILE A O 1
ATOM 3282 N N . SER A 1 405 ? -41.229 8.339 -19.148 1.00 32.84 405 SER A N 1
ATOM 3283 C CA . SER A 1 405 ? -41.056 9.045 -20.419 1.00 32.84 405 SER A CA 1
ATOM 3284 C C . SER A 1 405 ? -40.877 10.552 -20.194 1.00 32.84 405 SER A C 1
ATOM 3286 O O . SER A 1 405 ? -41.796 11.237 -19.739 1.00 32.84 405 SER A O 1
ATOM 3288 N N . ARG A 1 406 ? -39.711 11.083 -20.567 1.00 30.75 406 ARG A N 1
ATOM 3289 C CA . ARG A 1 406 ? -39.498 12.495 -20.922 1.00 30.75 406 ARG A CA 1
ATOM 3290 C C . ARG A 1 406 ? -38.622 12.551 -22.168 1.00 30.75 406 ARG A C 1
ATOM 3292 O O . ARG A 1 406 ? -37.845 11.639 -22.415 1.00 30.75 406 ARG A O 1
ATOM 3299 N N . GLU A 1 407 ? -38.793 13.587 -22.976 1.00 32.34 407 GLU A N 1
ATOM 3300 C CA . GLU A 1 407 ? -38.206 13.657 -24.316 1.00 32.34 407 GLU A CA 1
ATOM 3301 C C . GLU A 1 407 ? -36.693 13.924 -24.246 1.00 32.34 407 GLU A C 1
ATOM 3303 O O . GLU A 1 407 ? -36.254 15.045 -23.992 1.00 32.34 407 GLU A O 1
ATOM 3308 N N . TYR A 1 408 ? -35.885 12.889 -24.483 1.00 38.38 408 TYR A N 1
ATOM 3309 C CA . TYR A 1 408 ? -34.442 13.025 -24.686 1.00 38.38 408 TYR A CA 1
ATOM 3310 C C . TYR A 1 408 ? -34.171 13.320 -26.166 1.00 38.38 408 TYR A C 1
ATOM 3312 O O . TYR A 1 408 ? -34.456 12.503 -27.042 1.00 38.38 408 TYR A O 1
ATOM 3320 N N . HIS A 1 409 ? -33.633 14.504 -26.465 1.00 36.31 409 HIS A N 1
ATOM 3321 C CA . HIS A 1 409 ? -33.278 14.887 -27.833 1.00 36.31 409 HIS A CA 1
ATOM 3322 C C . HIS A 1 409 ? -31.984 14.186 -28.283 1.00 36.31 409 HIS A C 1
ATOM 3324 O O . HIS A 1 409 ? -30.876 14.668 -28.040 1.00 36.31 409 HIS A O 1
ATOM 3330 N N . ASN A 1 410 ? -32.150 13.041 -28.948 1.00 38.38 410 ASN A N 1
ATOM 3331 C CA . ASN A 1 410 ? -31.078 12.249 -29.551 1.00 38.38 410 ASN A CA 1
ATOM 3332 C C . ASN A 1 410 ? -30.561 12.899 -30.852 1.00 38.38 410 ASN A C 1
ATOM 3334 O O . ASN A 1 410 ? -30.957 12.518 -31.955 1.00 38.38 410 ASN A O 1
ATOM 3338 N N . GLU A 1 411 ? -29.666 13.878 -30.726 1.00 43.03 411 GLU A N 1
ATOM 3339 C CA . GLU A 1 411 ? -28.926 14.456 -31.857 1.00 43.03 411 GLU A CA 1
ATOM 3340 C C . GLU A 1 411 ? -27.712 13.592 -32.246 1.00 43.03 411 GLU A C 1
ATOM 3342 O O . GLU A 1 411 ? -27.088 12.950 -31.403 1.00 43.03 411 GLU A O 1
ATOM 3347 N N . HIS A 1 412 ? -27.366 13.567 -33.537 1.00 36.41 412 HIS A N 1
ATOM 3348 C CA . HIS A 1 412 ? -26.255 12.760 -34.047 1.00 36.41 412 HIS A CA 1
ATOM 3349 C C . HIS A 1 412 ? -24.894 13.336 -33.630 1.00 36.41 412 HIS A C 1
ATOM 3351 O O . HIS A 1 412 ? -24.504 14.413 -34.076 1.00 36.41 412 HIS A O 1
ATOM 3357 N N . LEU A 1 413 ? -24.139 12.578 -32.834 1.00 36.94 413 LEU A N 1
ATOM 3358 C CA . LEU A 1 413 ? -22.765 12.902 -32.455 1.00 36.94 413 LEU A CA 1
ATOM 3359 C C . LEU A 1 413 ? -21.756 12.272 -33.420 1.00 36.94 413 LEU A C 1
ATOM 3361 O O . LEU A 1 413 ? -21.291 11.153 -33.210 1.00 36.94 413 LEU A O 1
ATOM 3365 N N . ASN A 1 414 ? -21.377 13.024 -34.453 1.00 35.56 414 ASN A N 1
ATOM 3366 C CA . ASN A 1 414 ? -20.126 12.782 -35.166 1.00 35.56 414 ASN A CA 1
ATOM 3367 C C . ASN A 1 414 ? -18.996 13.514 -34.407 1.00 35.56 414 ASN A C 1
ATOM 3369 O O . ASN A 1 414 ? -19.048 14.742 -34.335 1.00 35.56 414 ASN A O 1
ATOM 3373 N N . PRO A 1 415 ? -18.008 12.823 -33.803 1.00 40.94 415 PRO A N 1
ATOM 3374 C CA . PRO A 1 415 ? -17.005 13.464 -32.943 1.00 40.94 415 PRO A CA 1
ATOM 3375 C C . PRO A 1 415 ? -16.053 14.413 -33.688 1.00 40.94 415 PRO A C 1
ATOM 3377 O O . PRO A 1 415 ? -15.397 15.223 -33.038 1.00 40.94 415 PRO A O 1
ATOM 3380 N N . ASP A 1 416 ? -16.009 14.332 -35.020 1.00 37.75 416 ASP A N 1
ATOM 3381 C CA . ASP A 1 416 ? -15.178 15.170 -35.890 1.00 37.75 416 ASP A CA 1
ATOM 3382 C C . ASP A 1 416 ? -15.947 16.366 -36.503 1.00 37.75 416 ASP A C 1
ATOM 3384 O O . ASP A 1 416 ? -15.410 17.074 -37.352 1.00 37.75 416 ASP A O 1
ATOM 3388 N N . ALA A 1 417 ? -17.206 16.603 -36.103 1.00 31.70 417 ALA A N 1
ATOM 3389 C CA . ALA A 1 417 ? -18.048 17.673 -36.650 1.00 31.70 417 ALA A CA 1
ATOM 3390 C C . ALA A 1 417 ? -17.946 18.999 -35.865 1.00 31.70 417 ALA A C 1
ATOM 3392 O O . ALA A 1 417 ? -18.661 19.230 -34.894 1.00 31.70 417 ALA A O 1
ATOM 3393 N N . ASP A 1 418 ? -17.070 19.871 -36.362 1.00 34.25 418 ASP A N 1
ATOM 3394 C CA . ASP A 1 418 ? -17.142 21.339 -36.343 1.00 34.25 418 ASP A CA 1
ATOM 3395 C C . ASP A 1 418 ? -17.439 22.109 -35.029 1.00 34.25 418 ASP A C 1
ATOM 3397 O O . ASP A 1 418 ? -18.562 22.490 -34.707 1.00 34.25 418 ASP A O 1
ATOM 3401 N N . HIS A 1 419 ? -16.322 22.559 -34.436 1.00 37.41 419 HIS A N 1
ATOM 3402 C CA . HIS A 1 419 ? -16.085 23.919 -33.907 1.00 37.41 419 HIS A CA 1
ATOM 3403 C C . HIS A 1 419 ? -16.393 24.240 -32.414 1.00 37.41 419 HIS A C 1
ATOM 3405 O O . HIS A 1 419 ? -17.256 23.682 -31.742 1.00 37.41 419 HIS A O 1
ATOM 3411 N N . GLU A 1 420 ? -15.597 25.186 -31.892 1.00 36.91 420 GLU A N 1
ATOM 3412 C CA . GLU A 1 420 ? -15.675 25.861 -30.575 1.00 36.91 420 GLU A CA 1
ATOM 3413 C C . GLU A 1 420 ? -15.593 25.031 -29.270 1.00 36.91 420 GLU A C 1
ATOM 3415 O O . GLU A 1 420 ? -15.838 25.582 -28.197 1.00 36.91 420 GLU A O 1
ATOM 3420 N N . ASN A 1 421 ? -15.219 23.745 -29.285 1.00 47.53 421 ASN A N 1
ATOM 3421 C CA . ASN A 1 421 ? -15.123 22.958 -28.041 1.00 47.53 421 ASN A CA 1
ATOM 3422 C C . ASN A 1 421 ? -13.895 22.047 -27.941 1.00 47.53 421 ASN A C 1
ATOM 3424 O O . ASN A 1 421 ? -13.864 20.968 -28.532 1.00 47.53 421 ASN A O 1
ATOM 3428 N N . GLU A 1 422 ? -12.936 22.402 -27.080 1.00 56.22 422 GLU A N 1
ATOM 3429 C CA . GLU A 1 422 ? -11.952 21.426 -26.609 1.00 56.22 422 GLU A CA 1
ATOM 3430 C C . GLU A 1 422 ? -12.576 20.430 -25.608 1.00 56.22 422 GLU A C 1
ATOM 3432 O O . GLU A 1 422 ? -13.507 20.734 -24.851 1.00 56.22 422 GLU A O 1
ATOM 3437 N N . ILE A 1 423 ? -12.046 19.204 -25.599 1.00 58.44 423 ILE A N 1
ATOM 3438 C CA . ILE A 1 423 ? -12.441 18.147 -24.661 1.00 58.44 423 ILE A CA 1
ATOM 3439 C C . ILE A 1 423 ? -11.589 18.270 -23.393 1.00 58.44 423 ILE A C 1
ATOM 3441 O O . ILE A 1 423 ? -10.392 17.965 -23.413 1.00 58.44 423 ILE A O 1
ATOM 3445 N N . ILE A 1 424 ? -12.217 18.657 -22.278 1.00 53.97 424 ILE A N 1
ATOM 3446 C CA . ILE A 1 424 ? -11.571 18.726 -20.957 1.00 53.97 424 ILE A CA 1
ATOM 3447 C C . ILE A 1 424 ? -11.357 17.324 -20.392 1.00 53.97 424 ILE A C 1
ATOM 3449 O O . ILE A 1 424 ? -10.301 17.044 -19.822 1.00 53.97 424 ILE A O 1
ATOM 3453 N N . LEU A 1 425 ? -12.369 16.459 -20.499 1.00 52.12 425 LEU A N 1
ATOM 3454 C CA . LEU A 1 425 ? -12.421 15.173 -19.809 1.00 52.12 425 LEU A CA 1
ATOM 3455 C C . LEU A 1 425 ? -13.143 14.121 -20.656 1.00 52.12 425 LEU A C 1
ATOM 3457 O O . LEU A 1 425 ? -14.206 14.366 -21.223 1.00 52.12 425 LEU A O 1
ATOM 3461 N N . THR A 1 426 ? -12.572 12.923 -20.705 1.00 51.41 426 THR A N 1
ATOM 3462 C CA . THR A 1 426 ? -13.198 11.701 -21.219 1.00 51.41 426 THR A CA 1
ATOM 3463 C C . THR A 1 426 ? -12.977 10.576 -20.211 1.00 51.41 426 THR A C 1
ATOM 3465 O O . THR A 1 426 ? -11.841 10.350 -19.799 1.00 51.41 426 THR A O 1
ATOM 3468 N N . VAL A 1 427 ? -14.047 9.888 -19.817 1.00 58.34 427 VAL A N 1
ATOM 3469 C CA . VAL A 1 427 ? -14.052 8.751 -18.882 1.00 58.34 427 VAL A CA 1
ATOM 3470 C C . VAL A 1 427 ? -14.654 7.559 -19.623 1.00 58.34 427 VAL A C 1
ATOM 3472 O O . VAL A 1 427 ? -15.833 7.611 -19.962 1.00 58.34 427 VAL A O 1
ATOM 3475 N N . ASN A 1 428 ? -13.867 6.514 -19.884 1.00 63.81 428 ASN A N 1
ATOM 3476 C CA . ASN A 1 428 ? -14.306 5.310 -20.603 1.00 63.81 428 ASN A CA 1
ATOM 3477 C C . ASN A 1 428 ? -14.220 4.058 -19.711 1.00 63.81 428 ASN A C 1
ATOM 3479 O O . ASN A 1 428 ? -13.355 3.992 -18.838 1.00 63.81 428 ASN A O 1
ATOM 3483 N N . ALA A 1 429 ? -15.041 3.048 -19.990 1.00 59.94 429 ALA A N 1
ATOM 3484 C CA . ALA A 1 429 ? -14.953 1.685 -19.456 1.00 59.94 429 ALA A CA 1
ATOM 3485 C C . ALA A 1 429 ? -15.167 0.655 -20.580 1.00 59.94 429 ALA A C 1
ATOM 3487 O O . ALA A 1 429 ? -15.614 1.033 -21.655 1.00 59.94 429 ALA A O 1
ATOM 3488 N N . THR A 1 430 ? -14.893 -0.624 -20.332 1.00 52.88 430 THR A N 1
ATOM 3489 C CA . THR A 1 430 ? -15.014 -1.729 -21.310 1.00 52.88 430 THR A CA 1
ATOM 3490 C C . THR A 1 430 ? -15.942 -2.817 -20.739 1.00 52.88 430 THR A C 1
ATOM 3492 O O . THR A 1 430 ? -15.931 -3.003 -19.517 1.00 52.88 430 THR A O 1
ATOM 3495 N N . THR A 1 431 ? -16.768 -3.501 -21.549 1.00 52.84 431 THR A N 1
ATOM 3496 C CA . THR A 1 431 ? -17.807 -4.436 -21.043 1.00 52.84 431 THR A CA 1
ATOM 3497 C C . THR A 1 431 ? -17.916 -5.785 -21.787 1.00 52.84 431 THR A C 1
ATOM 3499 O O . THR A 1 431 ? -17.148 -6.105 -22.690 1.00 52.84 431 THR A O 1
ATOM 3502 N N . LEU A 1 432 ? -18.864 -6.596 -21.302 1.00 39.81 432 LEU A N 1
ATOM 3503 C CA . LEU A 1 432 ? -19.389 -7.887 -21.767 1.00 39.81 432 LEU A CA 1
ATOM 3504 C C . LEU A 1 432 ? -20.927 -7.782 -21.611 1.00 39.81 432 LEU A C 1
ATOM 3506 O O . LEU A 1 432 ? -21.357 -7.075 -20.696 1.00 39.81 432 LEU A O 1
ATOM 3510 N N . THR A 1 433 ? -21.824 -8.453 -22.335 1.00 49.75 433 THR A N 1
ATOM 3511 C CA . THR A 1 433 ? -21.826 -9.108 -23.662 1.00 49.75 433 THR A CA 1
ATOM 3512 C C . THR A 1 433 ? -23.280 -9.020 -24.190 1.00 49.75 433 THR A C 1
ATOM 3514 O O . THR A 1 433 ? -24.194 -8.689 -23.436 1.00 49.75 433 THR A O 1
ATOM 3517 N N . GLU A 1 434 ? -23.512 -9.303 -25.474 1.00 43.38 434 GLU A N 1
ATOM 3518 C CA . GLU A 1 434 ? -24.694 -8.871 -26.260 1.00 43.38 434 GLU A CA 1
ATOM 3519 C C . GLU A 1 434 ? -26.138 -9.032 -25.688 1.00 43.38 434 GLU A C 1
ATOM 3521 O O . GLU A 1 434 ? -26.929 -8.112 -25.913 1.00 43.38 434 GLU A O 1
ATOM 3526 N N . PRO A 1 435 ? -26.558 -10.115 -24.986 1.00 42.00 435 PRO A N 1
ATOM 3527 C CA . PRO A 1 435 ? -27.989 -10.476 -24.871 1.00 42.00 435 PRO A CA 1
ATOM 3528 C C . PRO A 1 435 ? -28.967 -9.534 -24.137 1.00 42.00 435 PRO A C 1
ATOM 3530 O O . PRO A 1 435 ? -30.159 -9.833 -24.115 1.00 42.00 435 PRO A O 1
ATOM 3533 N N . GLU A 1 436 ? -28.517 -8.437 -23.519 1.00 44.19 436 GLU A N 1
ATOM 3534 C CA . GLU A 1 436 ? -29.387 -7.490 -22.788 1.00 44.19 436 GLU A CA 1
ATOM 3535 C C . GLU A 1 436 ? -29.358 -6.044 -23.336 1.00 44.19 436 GLU A C 1
ATOM 3537 O O . GLU A 1 436 ? -29.911 -5.136 -22.711 1.00 44.19 436 GLU A O 1
ATOM 3542 N N . LEU A 1 437 ? -28.723 -5.795 -24.492 1.00 44.62 437 LEU A N 1
ATOM 3543 C CA . LEU A 1 437 ? -28.436 -4.430 -24.976 1.00 44.62 437 LEU A CA 1
ATOM 3544 C C . LEU A 1 437 ? -29.488 -3.812 -25.930 1.00 44.62 437 LEU A C 1
ATOM 3546 O O . LEU A 1 437 ? -29.389 -2.636 -26.284 1.00 44.62 437 LEU A O 1
ATOM 3550 N N . GLU A 1 438 ? -30.478 -4.587 -26.373 1.00 36.53 438 GLU A N 1
ATOM 3551 C CA . GLU A 1 438 ? -31.133 -4.421 -27.688 1.00 36.53 438 GLU A CA 1
ATOM 3552 C C . GLU A 1 438 ? -32.158 -3.260 -27.845 1.00 36.53 438 GLU A C 1
ATOM 3554 O O . GLU A 1 438 ? -32.893 -3.240 -28.826 1.00 36.53 438 GLU A O 1
ATOM 3559 N N . ASP A 1 439 ? -32.234 -2.276 -26.931 1.00 37.00 439 ASP A N 1
ATOM 3560 C CA . ASP A 1 439 ? -33.277 -1.215 -26.981 1.00 37.00 439 ASP A CA 1
ATOM 3561 C C . ASP A 1 439 ? -32.870 0.183 -26.432 1.00 37.00 439 ASP A C 1
ATOM 3563 O O . ASP A 1 439 ? -33.703 0.888 -25.861 1.00 37.00 439 ASP A O 1
ATOM 3567 N N . PHE A 1 440 ? -31.598 0.631 -26.533 1.00 40.53 440 PHE A N 1
ATOM 3568 C CA . PHE A 1 440 ? -31.254 1.995 -26.035 1.00 40.53 440 PHE A CA 1
ATOM 3569 C C . PHE A 1 440 ? -30.061 2.780 -26.643 1.00 40.53 440 PHE A C 1
ATOM 3571 O O . PHE A 1 440 ? -30.000 4.000 -26.470 1.00 40.53 440 PHE A O 1
ATOM 3578 N N . CYS A 1 441 ? -29.091 2.159 -27.329 1.00 44.00 441 CYS A N 1
ATOM 3579 C CA . CYS A 1 441 ? -27.705 2.686 -27.348 1.00 44.00 441 CYS A CA 1
ATOM 3580 C C . CYS A 1 441 ? -27.118 3.211 -28.689 1.00 44.00 441 CYS A C 1
ATOM 3582 O O . CYS A 1 441 ? -25.923 3.061 -28.921 1.00 44.00 441 CYS A O 1
ATOM 3584 N N . GLU A 1 442 ? -27.874 3.891 -29.565 1.00 42.84 442 GLU A N 1
ATOM 3585 C CA . GLU A 1 442 ? -27.305 4.382 -30.850 1.00 42.84 442 GLU A CA 1
ATOM 3586 C C . GLU A 1 442 ? -26.680 5.798 -30.859 1.00 42.84 442 GLU A C 1
ATOM 3588 O O . GLU A 1 442 ? -25.805 6.059 -31.685 1.00 42.84 442 GLU A O 1
ATOM 3593 N N . LYS A 1 443 ? -27.138 6.756 -30.031 1.00 51.59 443 LYS A N 1
ATOM 3594 C CA . LYS A 1 443 ? -26.820 8.200 -30.249 1.00 51.59 443 LYS A CA 1
ATOM 3595 C C . LYS A 1 443 ? -26.195 8.950 -29.067 1.00 51.59 443 LYS A C 1
ATOM 3597 O O . LYS A 1 443 ? -25.608 10.011 -29.266 1.00 51.59 443 LYS A O 1
ATOM 3602 N N . GLY A 1 444 ? -26.242 8.377 -27.865 1.00 54.75 444 GLY A N 1
ATOM 3603 C CA . GLY A 1 444 ? -25.733 9.007 -26.643 1.00 54.75 444 GLY A CA 1
ATOM 3604 C C . GLY A 1 444 ? -26.664 10.080 -26.066 1.00 54.75 444 GLY A C 1
ATOM 3605 O O . GLY A 1 444 ? -27.478 10.685 -26.757 1.00 54.75 444 GLY A O 1
ATOM 3606 N N . LEU A 1 445 ? -26.543 10.304 -24.759 1.00 59.78 445 LEU A N 1
ATOM 3607 C CA . LEU A 1 445 ? -27.432 11.137 -23.956 1.00 59.78 445 LEU A CA 1
ATOM 3608 C C . LEU A 1 445 ? -26.711 12.401 -23.483 1.00 59.78 445 LEU A C 1
ATOM 3610 O O . LEU A 1 445 ? -25.613 12.337 -22.930 1.00 59.78 445 LEU A O 1
ATOM 3614 N N . ARG A 1 446 ? -27.361 13.560 -23.620 1.00 58.97 446 ARG A N 1
ATOM 3615 C CA . ARG A 1 446 ? -26.939 14.793 -22.940 1.00 58.97 446 ARG A CA 1
ATOM 3616 C C . ARG A 1 446 ? -27.416 14.742 -21.488 1.00 58.97 446 ARG A C 1
ATOM 3618 O O . ARG A 1 446 ? -28.615 14.799 -21.228 1.00 58.97 446 ARG A O 1
ATOM 3625 N N . VAL A 1 447 ? -26.480 14.643 -20.548 1.00 61.84 447 VAL A N 1
ATOM 3626 C CA . VAL A 1 447 ? -26.745 14.563 -19.106 1.00 61.84 447 VAL A CA 1
ATOM 3627 C C . VAL A 1 447 ? -26.395 15.892 -18.445 1.00 61.84 447 VAL A C 1
ATOM 3629 O O . VAL A 1 447 ? -25.290 16.409 -18.602 1.00 61.84 447 VAL A O 1
ATOM 3632 N N . GLU A 1 448 ? -27.322 16.437 -17.661 1.00 68.00 448 GLU A N 1
ATOM 3633 C CA . GLU A 1 448 ? -27.032 17.532 -16.735 1.00 68.00 448 GLU A CA 1
ATOM 3634 C C . GLU A 1 448 ? -26.781 16.954 -15.339 1.00 68.00 448 GLU A C 1
ATOM 3636 O O . GLU A 1 448 ? -27.626 16.264 -14.767 1.00 68.00 448 GLU A O 1
ATOM 3641 N N . ALA A 1 449 ? -25.587 17.191 -14.802 1.00 63.53 449 ALA A N 1
ATOM 3642 C CA . ALA A 1 449 ? -25.220 16.768 -13.458 1.00 63.53 449 ALA A CA 1
ATOM 3643 C C . ALA A 1 449 ? -26.004 17.569 -12.395 1.00 63.53 449 ALA A C 1
ATOM 3645 O O . ALA A 1 449 ? -26.382 18.714 -12.655 1.00 63.53 449 ALA A O 1
ATOM 3646 N N . PRO A 1 450 ? -26.169 17.059 -11.155 1.00 61.38 450 PRO A N 1
ATOM 3647 C CA . PRO A 1 450 ? -26.792 17.810 -10.050 1.00 61.38 450 PRO A CA 1
ATOM 3648 C C . PRO A 1 450 ? -26.110 19.156 -9.730 1.00 61.38 450 PRO A C 1
ATOM 3650 O O . PRO A 1 450 ? -26.681 20.022 -9.075 1.00 61.38 450 PRO A O 1
ATOM 3653 N N . THR A 1 451 ? -24.879 19.333 -10.209 1.00 67.56 451 THR A N 1
ATOM 3654 C CA . THR A 1 451 ? -24.046 20.540 -10.155 1.00 67.56 451 THR A CA 1
ATOM 3655 C C . THR A 1 451 ? -24.348 21.558 -11.267 1.00 67.56 451 THR A C 1
ATOM 3657 O O . THR A 1 451 ? -23.717 22.614 -11.302 1.00 67.56 451 THR A O 1
ATOM 3660 N N . GLY A 1 452 ? -25.271 21.272 -12.192 1.00 62.91 452 GLY A N 1
ATOM 3661 C CA . GLY A 1 452 ? -25.639 22.140 -13.318 1.00 62.91 452 GLY A CA 1
ATOM 3662 C C . GLY A 1 452 ? -24.603 22.218 -14.447 1.00 62.91 452 GLY A C 1
ATOM 3663 O O . GLY A 1 452 ? -24.633 23.165 -15.231 1.00 62.91 452 GLY A O 1
ATOM 3664 N N . HIS A 1 453 ? -23.662 21.271 -14.514 1.00 73.56 453 HIS A N 1
ATOM 3665 C CA . HIS A 1 453 ? -22.778 21.084 -15.671 1.00 73.56 453 HIS A CA 1
ATOM 3666 C C . HIS A 1 453 ? -23.367 20.057 -16.635 1.00 73.56 453 HIS A C 1
ATOM 3668 O O . HIS A 1 453 ? -23.967 19.072 -16.203 1.00 73.56 453 HIS A O 1
ATOM 3674 N N . LYS A 1 454 ? -23.180 20.278 -17.939 1.00 73.31 454 LYS A N 1
ATOM 3675 C CA . LYS A 1 454 ? -23.720 19.415 -18.997 1.00 73.31 454 LYS A CA 1
ATOM 3676 C C . LYS A 1 454 ? -22.590 18.603 -19.623 1.00 73.31 454 LYS A C 1
ATOM 3678 O O . LYS A 1 454 ? -21.570 19.168 -20.004 1.00 73.31 454 LYS A O 1
ATOM 3683 N N . TYR A 1 455 ? -22.777 17.296 -19.733 1.00 69.19 455 TYR A N 1
ATOM 3684 C CA . TYR A 1 455 ? -21.833 16.369 -20.355 1.00 69.19 455 TYR A CA 1
ATOM 3685 C C . TYR A 1 455 ? -22.585 15.357 -21.226 1.00 69.19 455 TYR A C 1
ATOM 3687 O O . TYR A 1 455 ? -23.812 15.265 -21.178 1.00 69.19 455 TYR A O 1
ATOM 3695 N N . ILE A 1 456 ? -21.861 14.615 -22.055 1.00 67.38 456 ILE A N 1
ATOM 3696 C CA . ILE A 1 456 ? -22.416 13.546 -22.889 1.00 67.38 456 ILE A CA 1
ATOM 3697 C C . ILE A 1 456 ? -22.099 12.212 -22.218 1.00 67.38 456 ILE A C 1
ATOM 3699 O O . ILE A 1 456 ? -20.945 11.981 -21.864 1.00 67.38 456 ILE A O 1
ATOM 3703 N N . PHE A 1 457 ? -23.091 11.338 -22.065 1.00 68.31 457 PHE A N 1
ATOM 3704 C CA . PHE A 1 457 ? -22.908 9.939 -21.683 1.00 68.31 457 PHE A CA 1
ATOM 3705 C C . PHE A 1 457 ? -23.356 9.045 -22.839 1.00 68.31 457 PHE A C 1
ATOM 3707 O O . PHE A 1 457 ? -24.501 9.118 -23.279 1.00 68.31 457 PHE A O 1
ATOM 3714 N N . SER A 1 458 ? -22.458 8.216 -23.351 1.00 63.44 458 SER A N 1
ATOM 3715 C CA . SER A 1 458 ? -22.711 7.287 -24.446 1.00 63.44 458 SER A CA 1
ATOM 3716 C C . SER A 1 458 ? -22.297 5.870 -24.064 1.00 63.44 458 SER A C 1
ATOM 3718 O O . SER A 1 458 ? -21.536 5.655 -23.123 1.00 63.44 458 SER A O 1
ATOM 3720 N N . TYR A 1 459 ? -22.823 4.899 -24.798 1.00 62.62 459 TYR A N 1
ATOM 3721 C CA . TYR A 1 459 ? -22.466 3.492 -24.694 1.00 62.62 459 TYR A CA 1
ATOM 3722 C C . TYR A 1 459 ? -22.373 3.000 -26.136 1.00 62.62 459 TYR A C 1
ATOM 3724 O O . TYR A 1 459 ? -23.395 2.840 -26.794 1.00 62.62 459 TYR A O 1
ATOM 3732 N N . LYS A 1 460 ? -21.156 2.922 -26.673 1.00 56.81 460 LYS A N 1
ATOM 3733 C CA . LYS A 1 460 ? -20.886 2.616 -28.087 1.00 56.81 460 LYS A CA 1
ATOM 3734 C C . LYS A 1 460 ? -19.816 1.537 -28.125 1.00 56.81 460 LYS A C 1
ATOM 3736 O O . LYS A 1 460 ? -18.867 1.653 -27.362 1.00 56.81 460 LYS A O 1
ATOM 3741 N N . ASP A 1 461 ? -19.947 0.545 -29.001 1.00 56.88 461 ASP A N 1
ATOM 3742 C CA . ASP A 1 461 ? -18.972 -0.549 -29.143 1.00 56.88 461 ASP A CA 1
ATOM 3743 C C . ASP A 1 461 ? -18.689 -1.262 -27.797 1.00 56.88 461 ASP A C 1
ATOM 3745 O O . ASP A 1 461 ? -17.539 -1.551 -27.477 1.00 56.88 461 ASP A O 1
ATOM 3749 N N . ASP A 1 462 ? -19.728 -1.450 -26.968 1.00 57.44 462 ASP A N 1
ATOM 3750 C CA . ASP A 1 462 ? -19.644 -2.018 -25.609 1.00 57.44 462 ASP A CA 1
ATOM 3751 C C . ASP A 1 462 ? -18.665 -1.285 -24.660 1.00 57.44 462 ASP A C 1
ATOM 3753 O O . ASP A 1 462 ? -17.965 -1.853 -23.817 1.00 57.44 462 ASP A O 1
ATOM 3757 N N . ILE A 1 463 ? -18.630 0.047 -24.795 1.00 65.19 463 ILE A N 1
ATOM 3758 C CA . ILE A 1 463 ? -17.801 0.963 -24.002 1.00 65.19 463 ILE A CA 1
ATOM 3759 C C . ILE A 1 463 ? -18.676 2.105 -23.439 1.00 65.19 463 ILE A C 1
ATOM 3761 O O . ILE A 1 463 ? -19.032 3.034 -24.179 1.00 65.19 463 ILE A O 1
ATOM 3765 N N . PRO A 1 464 ? -19.023 2.099 -22.130 1.00 70.25 464 PRO A N 1
ATOM 3766 C CA . PRO A 1 464 ? -19.559 3.270 -21.441 1.00 70.25 464 PRO A CA 1
ATOM 3767 C C . PRO A 1 464 ? -18.557 4.425 -21.494 1.00 70.25 464 PRO A C 1
ATOM 3769 O O . PRO A 1 464 ? -17.399 4.275 -21.098 1.00 70.25 464 PRO A O 1
ATOM 3772 N N . ARG A 1 465 ? -18.998 5.594 -21.958 1.00 73.06 465 ARG A N 1
ATOM 3773 C CA . ARG A 1 465 ? -18.149 6.759 -22.220 1.00 73.06 465 ARG A CA 1
ATOM 3774 C C . ARG A 1 465 ? -18.831 8.062 -21.809 1.00 73.06 465 ARG A C 1
ATOM 3776 O O . ARG A 1 465 ? -19.814 8.478 -22.411 1.00 73.06 465 ARG A O 1
ATOM 3783 N N . ALA A 1 466 ? -18.259 8.763 -20.833 1.00 77.94 466 ALA A N 1
ATOM 3784 C CA . ALA A 1 466 ? -18.647 10.126 -20.474 1.00 77.94 466 ALA A CA 1
ATOM 3785 C C . ALA A 1 466 ? -17.656 11.154 -21.055 1.00 77.94 466 ALA A C 1
ATOM 3787 O O . ALA A 1 466 ? -16.443 10.984 -20.930 1.00 77.94 466 ALA A O 1
ATOM 3788 N N . VAL A 1 467 ? -18.149 12.239 -21.661 1.00 74.88 467 VAL A N 1
ATOM 3789 C CA . VAL A 1 467 ? -17.336 13.310 -22.274 1.00 74.88 467 VAL A CA 1
ATOM 3790 C C . VAL A 1 467 ? -17.827 14.686 -21.822 1.00 74.88 467 VAL A C 1
ATOM 3792 O O . VAL A 1 467 ? -19.004 15.008 -21.973 1.00 74.88 467 VAL A O 1
ATOM 3795 N N . LEU A 1 468 ? -16.914 15.512 -21.303 1.00 77.69 468 LEU A N 1
ATOM 3796 C CA . LEU A 1 468 ? -17.163 16.894 -20.877 1.00 77.69 468 LEU A CA 1
ATOM 3797 C C . LEU A 1 468 ? -16.273 17.861 -21.675 1.00 77.69 468 LEU A C 1
ATOM 3799 O O . LEU A 1 468 ? -15.049 17.705 -21.734 1.00 77.69 468 LEU A O 1
ATOM 3803 N N . THR A 1 469 ? -16.912 18.862 -22.277 1.00 76.88 469 THR A N 1
ATOM 3804 C CA . THR A 1 469 ? -16.309 19.923 -23.098 1.00 76.88 469 THR A CA 1
ATOM 3805 C C . THR A 1 469 ? -16.198 21.239 -22.330 1.00 76.88 469 THR A C 1
ATOM 3807 O O . THR A 1 469 ? -16.833 21.415 -21.287 1.00 76.88 469 THR A O 1
ATOM 3810 N N . GLU A 1 470 ? -15.436 22.196 -22.861 1.00 73.06 470 GLU A N 1
ATOM 3811 C CA . GLU A 1 470 ? -15.308 23.535 -22.266 1.00 73.06 470 GLU A CA 1
ATOM 3812 C C . GLU A 1 470 ? -16.645 24.282 -22.128 1.00 73.06 470 GLU A C 1
ATOM 3814 O O . GLU A 1 470 ? -16.899 24.880 -21.081 1.00 73.06 470 GLU A O 1
ATOM 3819 N N . SER A 1 471 ? -17.553 24.198 -23.110 1.00 71.38 471 SER A N 1
ATOM 3820 C CA . SER A 1 471 ? -18.898 24.787 -22.972 1.00 71.38 471 SER A CA 1
ATOM 3821 C C . SER A 1 471 ? -19.731 24.122 -21.868 1.00 71.38 471 SER A C 1
ATOM 3823 O O . SER A 1 471 ? -20.401 24.819 -21.105 1.00 71.38 471 SER A O 1
ATOM 3825 N N . GLY A 1 472 ? -19.653 22.794 -21.727 1.00 68.31 472 GLY A N 1
ATOM 3826 C CA . GLY A 1 472 ? -20.336 22.040 -20.670 1.00 68.31 472 GLY A CA 1
ATOM 3827 C C . GLY A 1 472 ? -19.785 22.317 -19.266 1.00 68.31 472 GLY A C 1
ATOM 3828 O O . GLY A 1 472 ? -20.530 22.328 -18.278 1.00 68.31 472 GLY A O 1
ATOM 3829 N N . ALA A 1 473 ? -18.484 22.604 -19.180 1.00 77.94 473 ALA A N 1
ATOM 3830 C CA . ALA A 1 473 ? -17.780 22.964 -17.954 1.00 77.94 473 ALA A CA 1
ATOM 3831 C C . ALA A 1 473 ? -17.824 24.467 -17.621 1.00 77.94 473 ALA A C 1
ATOM 3833 O O . ALA A 1 473 ? -17.342 24.852 -16.563 1.00 77.94 473 ALA A O 1
ATOM 3834 N N . LYS A 1 474 ? -18.388 25.331 -18.475 1.00 79.25 474 LYS A N 1
ATOM 3835 C CA . LYS A 1 474 ? -18.231 26.790 -18.360 1.00 79.25 474 LYS A CA 1
ATOM 3836 C C . LYS A 1 474 ? -18.650 27.345 -16.985 1.00 79.25 474 LYS A C 1
ATOM 3838 O O . LYS A 1 474 ? -19.775 27.138 -16.520 1.00 79.25 474 LYS A O 1
ATOM 3843 N N . GLN A 1 475 ? -17.733 28.076 -16.347 1.00 79.56 475 GLN A N 1
ATOM 3844 C CA . GLN A 1 475 ? -17.973 28.824 -15.108 1.00 79.56 475 GLN A CA 1
ATOM 3845 C C . GLN A 1 475 ? -19.075 29.875 -15.328 1.00 79.56 475 GLN A C 1
ATOM 3847 O O . GLN A 1 475 ? -19.133 30.511 -16.384 1.00 79.56 475 GLN A O 1
ATOM 3852 N N . LYS A 1 476 ? -19.970 30.057 -14.347 1.00 80.06 476 LYS A N 1
ATOM 3853 C CA . LYS A 1 476 ? -21.032 31.078 -14.447 1.00 80.06 476 LYS A CA 1
ATOM 3854 C C . LYS A 1 476 ? -20.441 32.482 -14.200 1.00 80.06 476 LYS A C 1
ATOM 3856 O O . LYS A 1 476 ? -19.522 32.581 -13.391 1.00 80.06 476 LYS A O 1
ATOM 3861 N N . PRO A 1 477 ? -20.946 33.558 -14.841 1.00 73.38 477 PRO A N 1
ATOM 3862 C CA . PRO A 1 477 ? -20.323 34.887 -14.770 1.00 73.38 477 PRO A CA 1
ATOM 3863 C C . PRO A 1 477 ? -20.073 35.402 -13.344 1.00 73.38 477 PRO A C 1
ATOM 3865 O O . PRO A 1 477 ? -18.991 35.902 -13.055 1.00 73.38 477 PRO A O 1
ATOM 3868 N N . ASP A 1 478 ? -21.037 35.206 -12.443 1.00 79.31 478 ASP A N 1
ATOM 3869 C CA . ASP A 1 478 ? -21.004 35.705 -11.059 1.00 79.31 478 ASP A CA 1
ATOM 3870 C C . ASP A 1 478 ? -20.481 34.6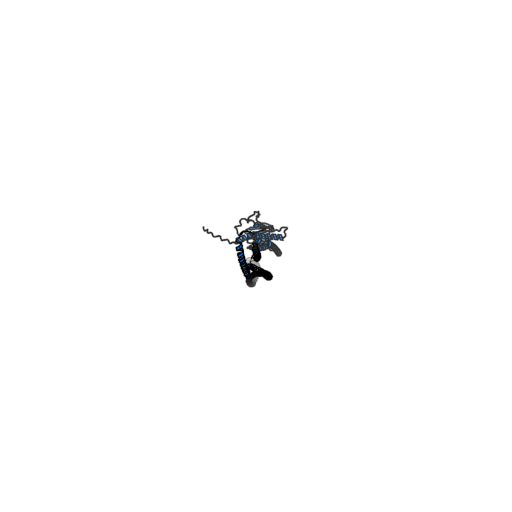67 -10.041 1.00 79.31 478 ASP A C 1
ATOM 3872 O O . ASP A 1 478 ? -20.754 34.748 -8.841 1.00 79.31 478 ASP A O 1
ATOM 3876 N N . GLU A 1 479 ? -19.783 33.625 -10.502 1.00 81.88 479 GLU A N 1
ATOM 3877 C CA . GLU A 1 479 ? -19.400 32.481 -9.673 1.00 81.88 479 GLU A CA 1
ATOM 3878 C C . GLU A 1 479 ? -17.963 32.572 -9.131 1.00 81.88 479 GLU A C 1
ATOM 3880 O O . GLU A 1 479 ? -17.014 32.575 -9.916 1.00 81.88 479 GLU A O 1
ATOM 3885 N N . PRO A 1 480 ? -17.756 32.542 -7.799 1.00 83.81 480 PRO A N 1
ATOM 3886 C CA . PRO A 1 480 ? -16.423 32.446 -7.209 1.00 83.81 480 PRO A CA 1
ATOM 3887 C C . PRO A 1 480 ? -15.681 31.166 -7.643 1.00 83.81 480 PRO A C 1
ATOM 3889 O O . PRO A 1 480 ? -16.290 30.090 -7.600 1.00 83.81 480 PRO A O 1
ATOM 3892 N N . PRO A 1 481 ? -14.366 31.224 -7.947 1.00 79.44 481 PRO A N 1
ATOM 3893 C CA . PRO A 1 481 ? -13.591 30.070 -8.419 1.00 79.44 481 PRO A CA 1
ATOM 3894 C C . PRO A 1 481 ? -13.716 28.809 -7.552 1.00 79.44 481 PRO A C 1
ATOM 3896 O O . PRO A 1 481 ? -13.865 27.718 -8.089 1.00 79.44 481 PRO A O 1
ATOM 3899 N N . ALA A 1 482 ? -13.765 28.946 -6.222 1.00 80.88 482 ALA A N 1
ATOM 3900 C CA . ALA A 1 482 ? -13.942 27.810 -5.314 1.00 80.88 482 ALA A CA 1
ATOM 3901 C C . ALA A 1 482 ? -15.317 27.118 -5.454 1.00 80.88 482 ALA A C 1
ATOM 3903 O O . ALA A 1 482 ? -15.403 25.895 -5.357 1.00 80.88 482 ALA A O 1
ATOM 3904 N N . LYS A 1 483 ? -16.399 27.867 -5.729 1.00 80.94 483 LYS A N 1
ATOM 3905 C CA . LYS A 1 483 ? -17.732 27.281 -5.985 1.00 80.94 483 LYS A CA 1
ATOM 3906 C C . LYS A 1 483 ? -17.777 26.582 -7.343 1.00 80.94 483 LYS A C 1
ATOM 3908 O O . LYS A 1 483 ? -18.358 25.504 -7.454 1.00 80.94 483 LYS A O 1
ATOM 3913 N N . TYR A 1 484 ? -17.117 27.166 -8.343 1.00 82.94 484 TYR A N 1
ATOM 3914 C CA . TYR A 1 484 ? -16.918 26.532 -9.641 1.00 82.94 484 TYR A CA 1
ATOM 3915 C C . TYR A 1 484 ? -16.135 25.213 -9.508 1.00 82.94 484 TYR A C 1
ATOM 3917 O O . TYR A 1 484 ? -16.618 24.175 -9.949 1.00 82.94 484 TYR A O 1
ATOM 3925 N N . GLN A 1 485 ? -14.997 25.210 -8.808 1.00 84.44 485 GLN A N 1
ATOM 3926 C CA . GLN A 1 485 ? -14.198 24.005 -8.550 1.00 84.44 485 GLN A CA 1
ATOM 3927 C C . GLN A 1 485 ? -14.975 22.929 -7.772 1.00 84.44 485 GLN A C 1
ATOM 3929 O O . GLN A 1 485 ? -14.896 21.753 -8.121 1.00 84.44 485 GLN A O 1
ATOM 3934 N N . GLN A 1 486 ? -15.784 23.303 -6.773 1.00 83.81 486 GLN A N 1
ATOM 3935 C CA . GLN A 1 486 ? -16.670 22.366 -6.064 1.00 83.81 486 GLN A CA 1
ATOM 3936 C C . GLN A 1 486 ? -17.726 21.745 -6.993 1.00 83.81 486 GLN A C 1
ATOM 3938 O O . GLN A 1 486 ? -17.951 20.534 -6.953 1.00 83.81 486 GLN A O 1
ATOM 3943 N N . ARG A 1 487 ? -18.353 22.542 -7.870 1.00 84.88 487 ARG A N 1
ATOM 3944 C CA . ARG A 1 487 ? -19.281 22.031 -8.893 1.00 84.88 487 ARG A CA 1
ATOM 3945 C C . ARG A 1 487 ? -18.579 21.140 -9.914 1.00 84.88 487 ARG A C 1
ATOM 3947 O O . ARG A 1 487 ? -19.133 20.106 -10.281 1.00 84.88 487 ARG A O 1
ATOM 3954 N N . LEU A 1 488 ? -17.374 21.490 -10.353 1.00 83.44 488 LEU A N 1
ATOM 3955 C CA . LEU A 1 488 ? -16.586 20.673 -11.271 1.00 83.44 488 LEU A CA 1
ATOM 3956 C C . LEU A 1 488 ? -16.228 19.325 -10.623 1.00 83.44 488 LEU A C 1
ATOM 3958 O O . LEU A 1 488 ? -16.499 18.284 -11.214 1.00 83.44 488 LEU A O 1
ATOM 3962 N N . ALA A 1 489 ? -15.757 19.325 -9.372 1.00 84.25 489 ALA A N 1
ATOM 3963 C CA . ALA A 1 489 ? -15.469 18.113 -8.602 1.00 84.25 489 ALA A CA 1
ATOM 3964 C C . ALA A 1 489 ? -16.692 17.185 -8.472 1.00 84.25 489 ALA A C 1
ATOM 3966 O O . ALA A 1 489 ? -16.614 16.010 -8.831 1.00 84.25 489 ALA A O 1
ATOM 3967 N N . GLY A 1 490 ? -17.852 17.718 -8.066 1.00 82.25 490 GLY A N 1
ATOM 3968 C CA . GLY A 1 490 ? -19.104 16.950 -8.011 1.00 82.25 490 GLY A CA 1
ATOM 3969 C C . GLY A 1 490 ? -19.594 16.451 -9.381 1.00 82.25 490 GLY A C 1
ATOM 3970 O O . GLY A 1 490 ? -20.296 15.444 -9.459 1.00 82.25 490 GLY A O 1
ATOM 3971 N N . THR A 1 491 ? -19.199 17.114 -10.473 1.00 81.19 491 THR A N 1
ATOM 3972 C CA . THR A 1 491 ? -19.484 16.659 -11.846 1.00 81.19 491 THR A CA 1
ATOM 3973 C C . THR A 1 491 ? -18.612 15.465 -12.220 1.00 81.19 491 THR A C 1
ATOM 3975 O O . THR A 1 491 ? -19.135 14.492 -12.750 1.00 81.19 491 THR A O 1
ATOM 3978 N N . ILE A 1 492 ? -17.313 15.511 -11.902 1.00 84.62 492 ILE A N 1
ATOM 3979 C CA . ILE A 1 492 ? -16.354 14.420 -12.151 1.00 84.62 492 ILE A CA 1
ATOM 3980 C C . ILE A 1 492 ? -16.776 13.157 -11.395 1.00 84.62 492 ILE A C 1
ATOM 3982 O O . ILE A 1 492 ? -16.838 12.088 -11.995 1.00 84.62 492 ILE A O 1
ATOM 3986 N N . ILE A 1 493 ? -17.137 13.301 -10.114 1.00 87.19 493 ILE A N 1
ATOM 3987 C CA . ILE A 1 493 ? -17.694 12.228 -9.275 1.00 87.19 493 ILE A CA 1
ATOM 3988 C C . ILE A 1 493 ? -18.897 11.579 -9.975 1.00 87.19 493 ILE A C 1
ATOM 3990 O O . ILE A 1 493 ? -18.852 10.397 -10.298 1.00 87.19 493 ILE A O 1
ATOM 3994 N N . ASN A 1 494 ? -19.911 12.369 -10.343 1.00 81.94 494 ASN A N 1
ATOM 3995 C CA . ASN A 1 494 ? -21.101 11.866 -11.034 1.00 81.94 494 ASN A CA 1
ATOM 3996 C C . ASN A 1 494 ? -20.791 11.268 -12.427 1.00 81.94 494 ASN A C 1
ATOM 3998 O O . ASN A 1 494 ? -21.462 10.333 -12.851 1.00 81.94 494 ASN A O 1
ATOM 4002 N N . MET A 1 495 ? -19.790 11.758 -13.165 1.00 81.00 495 MET A N 1
ATOM 4003 C CA . MET A 1 495 ? -19.364 11.133 -14.429 1.00 81.00 495 MET A CA 1
ATOM 4004 C C . MET A 1 495 ? -18.733 9.751 -14.201 1.00 81.00 495 MET A C 1
ATOM 4006 O O . MET A 1 495 ? -19.008 8.827 -14.964 1.00 81.00 495 MET A O 1
ATOM 4010 N N . ILE A 1 496 ? -17.928 9.598 -13.146 1.00 84.25 496 ILE A N 1
ATOM 4011 C CA . ILE A 1 496 ? -17.313 8.323 -12.751 1.00 84.25 496 ILE A CA 1
ATOM 4012 C C . ILE A 1 496 ? -18.380 7.341 -12.243 1.00 84.25 496 ILE A C 1
ATOM 4014 O O . ILE A 1 496 ? -18.385 6.196 -12.689 1.00 84.25 496 ILE A O 1
ATOM 4018 N N . ASP A 1 497 ? -19.320 7.790 -11.404 1.00 82.75 497 ASP A N 1
ATOM 4019 C CA . ASP A 1 497 ? -20.445 6.983 -10.901 1.00 82.75 497 ASP A CA 1
ATOM 4020 C C . ASP A 1 497 ? -21.238 6.346 -12.050 1.00 82.75 497 ASP A C 1
ATOM 4022 O O . ASP A 1 497 ? -21.467 5.136 -12.071 1.00 82.75 497 ASP A O 1
ATOM 4026 N N . ASN A 1 498 ? -21.631 7.151 -13.045 1.00 73.62 498 ASN A N 1
ATOM 4027 C CA . ASN A 1 498 ? -22.458 6.669 -14.150 1.00 73.62 498 ASN A CA 1
ATOM 4028 C C . ASN A 1 498 ? -21.680 5.733 -15.096 1.00 73.62 498 ASN A C 1
ATOM 4030 O O . ASN A 1 498 ? -22.264 4.769 -15.589 1.00 73.62 498 ASN A O 1
ATOM 4034 N N . VAL A 1 499 ? -20.367 5.924 -15.283 1.00 76.38 499 VAL A N 1
ATOM 4035 C CA . VAL A 1 499 ? -19.520 4.966 -16.022 1.00 76.38 499 VAL A CA 1
ATOM 4036 C C . VAL A 1 499 ? -19.346 3.651 -15.246 1.00 76.38 499 VAL A C 1
ATOM 4038 O O . VAL A 1 499 ? -19.595 2.583 -15.803 1.00 76.38 499 VAL A O 1
ATOM 4041 N N . LEU A 1 500 ? -19.006 3.694 -13.952 1.00 76.19 500 LEU A N 1
ATOM 4042 C CA . LEU A 1 500 ? -18.819 2.491 -13.123 1.00 76.19 500 LEU A CA 1
ATOM 4043 C C . LEU A 1 500 ? -20.123 1.711 -12.869 1.00 76.19 500 LEU A C 1
ATOM 4045 O O . LEU A 1 500 ? -20.076 0.492 -12.678 1.00 76.19 500 LEU A O 1
ATOM 4049 N N . SER A 1 501 ? -21.281 2.379 -12.942 1.00 71.69 501 SER A N 1
ATOM 4050 C CA . SER A 1 501 ? -22.614 1.749 -12.932 1.00 71.69 501 SER A CA 1
ATOM 4051 C C . SER A 1 501 ? -22.895 0.853 -14.147 1.00 71.69 501 SER A C 1
ATOM 4053 O O . SER A 1 501 ? -23.883 0.118 -14.146 1.00 71.69 501 SER A O 1
ATOM 4055 N N . LYS A 1 502 ? -22.046 0.922 -15.185 1.00 71.38 502 LYS A N 1
ATOM 4056 C CA . LYS A 1 502 ? -22.158 0.153 -16.432 1.00 71.38 502 LYS A CA 1
ATOM 4057 C C . LYS A 1 502 ? -20.847 -0.490 -16.902 1.00 71.38 502 LYS A C 1
ATOM 4059 O O . LYS A 1 502 ? -20.845 -1.076 -17.976 1.00 71.38 502 LYS A O 1
ATOM 4064 N N . GLY A 1 503 ? -19.763 -0.429 -16.125 1.00 67.81 503 GLY A N 1
ATOM 4065 C CA . GLY A 1 503 ? -18.464 -0.998 -16.503 1.00 67.81 503 GLY A CA 1
ATOM 4066 C C . GLY A 1 503 ? -17.553 -1.335 -15.320 1.00 67.81 503 GLY A C 1
ATOM 4067 O O . GLY A 1 503 ? -17.726 -0.822 -14.211 1.00 67.81 503 GLY A O 1
ATOM 4068 N N . THR A 1 504 ? -16.594 -2.234 -15.552 1.00 68.06 504 THR A N 1
ATOM 4069 C CA . THR A 1 504 ? -15.662 -2.777 -14.540 1.00 68.06 504 THR A CA 1
ATOM 4070 C C . THR A 1 504 ? -14.351 -1.994 -14.432 1.00 68.06 504 THR A C 1
ATOM 4072 O O . THR A 1 504 ? -13.847 -1.795 -13.325 1.00 68.06 504 THR A O 1
ATOM 4075 N N . GLU A 1 505 ? -13.840 -1.519 -15.567 1.00 72.88 505 GLU A N 1
ATOM 4076 C CA . GLU A 1 505 ? -12.652 -0.669 -15.703 1.00 72.88 505 GLU A CA 1
ATOM 4077 C C . GLU A 1 505 ? -13.006 0.827 -15.685 1.00 72.88 505 GLU A C 1
ATOM 4079 O O . GLU A 1 505 ? -14.156 1.201 -15.909 1.00 72.88 505 GLU A O 1
ATOM 4084 N N . VAL A 1 506 ? -12.018 1.707 -15.478 1.00 79.31 506 VAL A N 1
ATOM 4085 C CA . VAL A 1 506 ? -12.194 3.157 -15.679 1.00 79.31 506 VAL A CA 1
ATOM 4086 C C . VAL A 1 506 ? -10.919 3.845 -16.191 1.00 79.31 506 VAL A C 1
ATOM 4088 O O . VAL A 1 506 ? -9.902 3.946 -15.506 1.00 79.31 506 VAL A O 1
ATOM 4091 N N . LYS A 1 507 ? -10.969 4.338 -17.429 1.00 79.44 507 LYS A N 1
ATOM 4092 C CA . LYS A 1 507 ? -9.849 4.951 -18.158 1.00 79.44 507 LYS A CA 1
ATOM 4093 C C . LYS A 1 507 ? -10.159 6.421 -18.432 1.00 79.44 507 LYS A C 1
ATOM 4095 O O . LYS A 1 507 ? -11.010 6.761 -19.256 1.00 79.44 507 LYS A O 1
ATOM 4100 N N . ILE A 1 508 ? -9.473 7.298 -17.705 1.00 82.62 508 ILE A N 1
ATOM 4101 C CA . ILE A 1 508 ? -9.721 8.740 -17.648 1.00 82.62 508 ILE A CA 1
ATOM 4102 C C . ILE A 1 508 ? -8.643 9.485 -18.423 1.00 82.62 508 ILE A C 1
ATOM 4104 O O . ILE A 1 508 ? -7.453 9.265 -18.231 1.00 82.62 508 ILE A O 1
ATOM 4108 N N . ASN A 1 509 ? -9.061 10.399 -19.291 1.00 78.50 509 ASN A N 1
ATOM 4109 C CA . ASN A 1 509 ? -8.187 11.240 -20.096 1.00 78.50 509 ASN A CA 1
ATOM 4110 C C . ASN A 1 509 ? -8.593 12.703 -19.909 1.00 78.50 509 ASN A C 1
ATOM 4112 O O . ASN A 1 509 ? -9.741 13.054 -20.188 1.00 78.50 509 ASN A O 1
ATOM 4116 N N . THR A 1 510 ? -7.671 13.561 -19.471 1.00 81.94 510 THR A N 1
ATOM 4117 C CA . THR A 1 510 ? -7.954 14.986 -19.230 1.00 81.94 510 THR A CA 1
ATOM 4118 C C . THR A 1 510 ? -6.776 15.896 -19.582 1.00 81.94 510 THR A C 1
ATOM 4120 O O . THR A 1 510 ? -5.654 15.427 -19.770 1.00 81.94 510 THR A O 1
ATOM 4123 N N . ARG A 1 511 ? -7.027 17.206 -19.695 1.00 78.69 511 ARG A N 1
ATOM 4124 C CA . ARG A 1 511 ? -5.996 18.252 -19.815 1.00 78.69 511 ARG A CA 1
ATOM 4125 C C . ARG A 1 511 ? -5.789 19.070 -18.532 1.00 78.69 511 ARG A C 1
ATOM 4127 O O . ARG A 1 511 ? -4.828 19.827 -18.464 1.00 78.69 511 ARG A O 1
ATOM 4134 N N . ASP A 1 512 ? -6.650 18.935 -17.520 1.00 82.19 512 ASP A N 1
ATOM 4135 C CA . ASP A 1 512 ? -6.588 19.753 -16.301 1.00 82.19 512 ASP A CA 1
ATOM 4136 C C . ASP A 1 512 ? -6.074 18.948 -15.085 1.00 82.19 512 ASP A C 1
ATOM 4138 O O . ASP A 1 512 ? -6.726 17.979 -14.686 1.00 82.19 512 ASP A O 1
ATOM 4142 N N . PRO A 1 513 ? -4.954 19.347 -14.442 1.00 84.56 513 PRO A N 1
ATOM 4143 C CA . PRO A 1 513 ? -4.465 18.713 -13.215 1.00 84.56 513 PRO A CA 1
ATOM 4144 C C . PRO A 1 513 ? -5.490 18.651 -12.075 1.00 84.56 513 PRO A C 1
ATOM 4146 O O . PRO A 1 513 ? -5.514 17.669 -11.339 1.00 84.56 513 PRO A O 1
ATOM 4149 N N . PHE A 1 514 ? -6.372 19.652 -11.943 1.00 87.62 514 PHE A N 1
ATOM 4150 C CA . PHE A 1 514 ? -7.430 19.629 -10.922 1.00 87.62 514 PHE A CA 1
ATOM 4151 C C . PHE A 1 514 ? -8.399 18.460 -11.161 1.00 87.62 514 PHE A C 1
ATOM 4153 O O . PHE A 1 514 ? -8.723 17.704 -10.245 1.00 87.62 514 PHE A O 1
ATOM 4160 N N . VAL A 1 515 ? -8.816 18.280 -12.419 1.00 87.25 515 VAL A N 1
ATOM 4161 C CA . VAL A 1 515 ? -9.723 17.207 -12.845 1.00 87.25 515 VAL A CA 1
ATOM 4162 C C . VAL A 1 515 ? -9.079 15.835 -12.646 1.00 87.25 515 VAL A C 1
ATOM 4164 O O . VAL A 1 515 ? -9.727 14.929 -12.122 1.00 87.25 515 VAL A O 1
ATOM 4167 N N . ALA A 1 516 ? -7.799 15.695 -13.009 1.00 86.44 516 ALA A N 1
ATOM 4168 C CA . ALA A 1 516 ? -7.035 14.472 -12.778 1.00 86.44 516 ALA A CA 1
ATOM 4169 C C . ALA A 1 516 ? -6.998 14.108 -11.284 1.00 86.44 516 ALA A C 1
ATOM 4171 O O . ALA A 1 516 ? -7.280 12.966 -10.923 1.00 86.44 516 ALA A O 1
ATOM 4172 N N . LYS A 1 517 ? -6.734 15.084 -10.405 1.00 89.12 517 LYS A N 1
ATOM 4173 C CA . LYS A 1 517 ? -6.544 14.810 -8.977 1.00 89.12 517 LYS A CA 1
ATOM 4174 C C . LYS A 1 517 ? -7.823 14.426 -8.240 1.00 89.12 517 LYS A C 1
ATOM 4176 O O . LYS A 1 517 ? -7.797 13.484 -7.449 1.00 89.12 517 LYS A O 1
ATOM 4181 N N . ILE A 1 518 ? -8.947 15.078 -8.552 1.00 89.31 518 ILE A N 1
ATOM 4182 C CA . ILE A 1 518 ? -10.268 14.657 -8.055 1.00 89.31 518 ILE A CA 1
ATOM 4183 C C . ILE A 1 518 ? -10.581 13.220 -8.503 1.00 89.31 518 ILE A C 1
ATOM 4185 O O . ILE A 1 518 ? -11.085 12.424 -7.711 1.00 89.31 518 ILE A O 1
ATOM 4189 N N . ALA A 1 519 ? -10.266 12.869 -9.754 1.00 86.31 519 ALA A N 1
ATOM 4190 C CA . ALA A 1 519 ? -10.523 11.537 -10.291 1.00 86.31 519 ALA A CA 1
ATOM 4191 C C . ALA A 1 519 ? -9.662 10.444 -9.624 1.00 86.31 519 ALA A C 1
ATOM 4193 O O . ALA A 1 519 ? -10.202 9.411 -9.229 1.00 86.31 519 ALA A O 1
ATOM 4194 N N . GLU A 1 520 ? -8.356 10.686 -9.435 1.00 88.50 520 GLU A N 1
ATOM 4195 C CA . GLU A 1 520 ? -7.454 9.813 -8.662 1.00 88.50 520 GLU A CA 1
ATOM 4196 C C . GLU A 1 520 ? -8.007 9.543 -7.254 1.00 88.50 520 GLU A C 1
ATOM 4198 O O . GLU A 1 520 ? -8.166 8.390 -6.844 1.00 88.50 520 GLU A O 1
ATOM 4203 N N . GLN A 1 521 ? -8.327 10.617 -6.523 1.00 89.50 521 GLN A N 1
ATOM 4204 C CA . GLN A 1 521 ? -8.785 10.553 -5.135 1.00 89.50 521 GLN A CA 1
ATOM 4205 C C . GLN A 1 521 ? -10.132 9.835 -5.013 1.00 89.50 521 GLN A C 1
ATOM 4207 O O . GLN A 1 521 ? -10.312 9.022 -4.103 1.00 89.50 521 GLN A O 1
ATOM 4212 N N . TYR A 1 522 ? -11.055 10.065 -5.952 1.00 90.56 522 TYR A N 1
ATOM 4213 C CA . TYR A 1 522 ? -12.350 9.396 -5.925 1.00 90.56 522 TYR A CA 1
ATOM 4214 C C . TYR A 1 522 ? -12.252 7.902 -6.248 1.00 90.56 522 TYR A C 1
ATOM 4216 O O . TYR A 1 522 ? -12.817 7.091 -5.517 1.00 90.56 522 TYR A O 1
ATOM 4224 N N . ILE A 1 523 ? -11.478 7.507 -7.265 1.00 86.94 523 ILE A N 1
ATOM 4225 C CA . ILE A 1 523 ? -11.261 6.087 -7.590 1.00 86.94 523 ILE A CA 1
ATOM 4226 C C . ILE A 1 523 ? -10.586 5.352 -6.423 1.00 86.94 523 ILE A C 1
ATOM 4228 O O . ILE A 1 523 ? -10.978 4.230 -6.098 1.00 86.94 523 ILE A O 1
ATOM 4232 N N . ALA A 1 524 ? -9.606 5.976 -5.761 1.00 87.00 524 ALA A N 1
ATOM 4233 C CA . ALA A 1 524 ? -8.970 5.406 -4.573 1.00 87.00 524 ALA A CA 1
ATOM 4234 C C . ALA A 1 524 ? -9.974 5.206 -3.421 1.00 87.00 524 ALA A C 1
ATOM 4236 O O . ALA A 1 524 ? -10.002 4.141 -2.806 1.00 87.00 524 ALA A O 1
ATOM 4237 N N . HIS A 1 525 ? -10.842 6.192 -3.172 1.00 88.31 525 HIS A N 1
ATOM 4238 C CA . HIS A 1 525 ? -11.899 6.109 -2.158 1.00 88.31 525 HIS A CA 1
ATOM 4239 C C . HIS A 1 525 ? -12.959 5.045 -2.487 1.00 88.31 525 HIS A C 1
ATOM 4241 O O . HIS A 1 525 ? -13.389 4.307 -1.607 1.00 88.31 525 HIS A O 1
ATOM 4247 N N . LEU A 1 526 ? -13.342 4.880 -3.756 1.00 85.25 526 LEU A N 1
ATOM 4248 C CA . LEU A 1 526 ? -14.271 3.814 -4.148 1.00 85.25 526 LEU A CA 1
ATOM 4249 C C . LEU A 1 526 ? -13.692 2.413 -3.903 1.00 85.25 526 LEU A C 1
ATOM 4251 O O . LEU A 1 526 ? -14.405 1.543 -3.394 1.00 85.25 526 LEU A O 1
ATOM 4255 N N . LYS A 1 527 ? -12.393 2.211 -4.157 1.00 84.75 527 LYS A N 1
ATOM 4256 C CA . LYS A 1 527 ? -11.710 0.949 -3.827 1.00 84.75 527 LYS A CA 1
ATOM 4257 C C . LYS A 1 527 ? -11.736 0.657 -2.320 1.00 84.75 527 LYS A C 1
ATOM 4259 O O . LYS A 1 527 ? -11.961 -0.491 -1.946 1.00 84.75 527 LYS A O 1
ATOM 4264 N N . THR A 1 528 ? -11.603 1.663 -1.445 1.00 84.50 528 THR A N 1
ATOM 4265 C CA . THR A 1 528 ? -11.725 1.448 0.015 1.00 84.50 528 THR A CA 1
ATOM 4266 C C . THR A 1 528 ? -13.161 1.199 0.486 1.00 84.50 528 THR A C 1
ATOM 4268 O O . THR A 1 528 ? -13.343 0.583 1.532 1.00 84.50 528 THR A O 1
ATOM 4271 N N . THR A 1 529 ? -14.187 1.581 -0.288 1.00 80.50 529 THR A N 1
ATOM 4272 C CA . THR A 1 529 ? -15.584 1.171 -0.017 1.00 80.50 529 THR A CA 1
ATOM 4273 C C . THR A 1 529 ? -15.916 -0.270 -0.426 1.00 80.50 529 THR A C 1
ATOM 4275 O O . THR A 1 529 ? -17.023 -0.728 -0.155 1.00 80.50 529 THR A O 1
ATOM 4278 N N . GLY A 1 530 ? -14.970 -1.003 -1.027 1.00 74.38 530 GLY A N 1
ATOM 4279 C CA . GLY A 1 530 ? -15.141 -2.402 -1.437 1.00 74.38 530 GLY A CA 1
ATOM 4280 C C . GLY A 1 530 ? -15.583 -2.599 -2.891 1.00 74.38 530 GLY A C 1
ATOM 4281 O O . GLY A 1 530 ? -15.781 -3.738 -3.313 1.00 74.38 530 GLY A O 1
ATOM 4282 N N . LEU A 1 531 ? -15.704 -1.526 -3.683 1.00 78.50 531 LEU A N 1
ATOM 4283 C CA . LEU A 1 531 ? -16.006 -1.638 -5.108 1.00 78.50 531 LEU A CA 1
ATOM 4284 C C . LEU A 1 531 ? -14.768 -2.126 -5.870 1.00 78.50 531 LEU A C 1
ATOM 4286 O O . LEU A 1 531 ? -13.788 -1.394 -6.023 1.00 78.50 531 LEU A O 1
ATOM 4290 N N . MET A 1 532 ? -14.821 -3.353 -6.391 1.00 75.00 532 MET A N 1
ATOM 4291 C CA . MET A 1 532 ? -13.756 -3.876 -7.246 1.00 75.00 532 MET A CA 1
ATOM 4292 C C . MET A 1 532 ? -13.724 -3.126 -8.584 1.00 75.00 532 MET A C 1
ATOM 4294 O O . MET A 1 532 ? -14.723 -3.055 -9.298 1.00 75.00 532 MET A O 1
ATOM 4298 N N . ILE A 1 533 ? -12.570 -2.564 -8.933 1.00 78.56 533 ILE A N 1
ATOM 4299 C CA . ILE A 1 533 ? -12.317 -1.881 -10.208 1.00 78.56 533 ILE A CA 1
ATOM 4300 C C . ILE A 1 533 ? -11.095 -2.568 -10.816 1.00 78.56 533 ILE A C 1
ATOM 4302 O O . ILE A 1 533 ? -10.014 -2.495 -10.228 1.00 78.56 533 ILE A O 1
ATOM 4306 N N . THR A 1 534 ? -11.287 -3.272 -11.934 1.00 66.06 534 THR A N 1
ATOM 4307 C CA . THR A 1 534 ? -10.306 -4.217 -12.504 1.00 66.06 534 THR A CA 1
ATOM 4308 C C . THR A 1 534 ? -9.070 -3.512 -13.053 1.00 66.06 534 THR A C 1
ATOM 4310 O O . THR A 1 534 ? -7.951 -3.873 -12.702 1.00 66.06 534 THR A O 1
ATOM 4313 N N . GLU A 1 535 ? -9.267 -2.451 -13.833 1.00 69.12 535 GLU A N 1
ATOM 4314 C CA . GLU A 1 535 ? -8.206 -1.541 -14.267 1.00 69.12 535 GLU A CA 1
ATOM 4315 C C . GLU A 1 535 ? -8.646 -0.086 -14.056 1.00 69.12 535 GLU A C 1
ATOM 4317 O O . GLU A 1 535 ? -9.813 0.263 -14.249 1.00 69.12 535 GLU A O 1
ATOM 4322 N N . SER A 1 536 ? -7.716 0.783 -13.655 1.00 77.88 536 SER A N 1
ATOM 4323 C CA . SER A 1 536 ? -7.986 2.209 -13.466 1.00 77.88 536 SER A CA 1
ATOM 4324 C C . SER A 1 536 ? -6.787 3.063 -13.869 1.00 77.88 536 SER A C 1
ATOM 4326 O O . SER A 1 536 ? -5.730 2.931 -13.251 1.00 77.88 536 SER A O 1
ATOM 4328 N N . ALA A 1 537 ? -6.962 3.967 -14.833 1.00 75.75 537 ALA A N 1
ATOM 4329 C CA . ALA A 1 537 ? -5.904 4.852 -15.327 1.00 75.75 537 ALA A CA 1
ATOM 4330 C C . ALA A 1 537 ? -6.383 6.309 -15.412 1.00 75.75 537 ALA A C 1
ATOM 4332 O O . ALA A 1 537 ? -7.517 6.565 -15.817 1.00 75.75 537 ALA A O 1
ATOM 4333 N N . VAL A 1 538 ? -5.511 7.264 -15.069 1.00 79.31 538 VAL A N 1
ATOM 4334 C CA . VAL A 1 538 ? -5.770 8.711 -15.172 1.00 79.31 538 VAL A CA 1
ATOM 4335 C C . VAL A 1 538 ? -4.625 9.365 -15.949 1.00 79.31 538 VAL A C 1
ATOM 4337 O O . VAL A 1 538 ? -3.517 9.515 -15.446 1.00 79.31 538 VAL A O 1
ATOM 4340 N N . ASN A 1 539 ? -4.900 9.750 -17.194 1.00 78.94 539 ASN A N 1
ATOM 4341 C CA . ASN A 1 539 ? -3.922 10.279 -18.139 1.00 78.94 539 ASN A CA 1
ATOM 4342 C C . ASN A 1 539 ? -4.086 11.796 -18.302 1.00 78.94 539 ASN A C 1
ATOM 4344 O O . ASN A 1 539 ? -5.077 12.267 -18.873 1.00 78.94 539 ASN A O 1
ATOM 4348 N N . LEU A 1 540 ? -3.085 12.561 -17.861 1.00 77.44 540 LEU A N 1
ATOM 4349 C CA . LEU A 1 540 ? -2.983 13.995 -18.129 1.00 77.44 540 LEU A CA 1
ATOM 4350 C C . LEU A 1 540 ? -2.289 14.216 -19.486 1.00 77.44 540 LEU A C 1
ATOM 4352 O O . LEU A 1 540 ? -1.092 13.980 -19.626 1.00 77.44 540 LEU A O 1
ATOM 4356 N N . LYS A 1 541 ? -3.038 14.666 -20.499 1.00 68.31 541 LYS A N 1
ATOM 4357 C CA . LYS A 1 541 ? -2.586 14.733 -21.903 1.00 68.31 541 LYS A CA 1
ATOM 4358 C C . LYS A 1 541 ? -1.578 15.846 -22.227 1.00 68.31 541 LYS A C 1
ATOM 4360 O O . LYS A 1 541 ? -1.032 15.843 -23.326 1.00 68.31 541 LYS A O 1
ATOM 4365 N N . GLN A 1 542 ? -1.339 16.789 -21.317 1.00 61.41 542 GLN A N 1
ATOM 4366 C CA . GLN A 1 542 ? -0.343 17.857 -21.469 1.00 61.41 542 GLN A CA 1
ATOM 4367 C C . GLN A 1 542 ? 0.337 18.135 -20.116 1.00 61.41 542 GLN A C 1
ATOM 4369 O O . GLN A 1 542 ? -0.364 18.243 -19.107 1.00 61.41 542 GLN A O 1
ATOM 4374 N N . PRO A 1 543 ? 1.675 18.274 -20.055 1.00 52.16 543 PRO A N 1
ATOM 4375 C CA . PRO A 1 543 ? 2.363 18.633 -18.820 1.00 52.16 543 PRO A CA 1
ATOM 4376 C C . PRO A 1 543 ? 2.112 20.109 -18.481 1.00 52.16 543 PRO A C 1
ATOM 4378 O O . PRO A 1 543 ? 2.629 21.011 -19.137 1.00 52.16 543 PRO A O 1
ATOM 4381 N N . ALA A 1 544 ? 1.323 20.361 -17.436 1.00 59.38 544 ALA A N 1
ATOM 4382 C CA . ALA A 1 544 ? 1.216 21.690 -16.838 1.00 59.38 544 ALA A CA 1
ATOM 4383 C C . ALA A 1 544 ? 2.549 22.107 -16.186 1.00 59.38 544 ALA A C 1
ATOM 4385 O O . ALA A 1 544 ? 3.317 21.256 -15.732 1.00 59.38 544 ALA A O 1
ATOM 4386 N N . THR A 1 545 ? 2.808 23.416 -16.094 1.00 65.25 545 THR A N 1
ATOM 4387 C CA . THR A 1 545 ? 3.973 23.938 -15.362 1.00 65.25 545 THR A CA 1
ATOM 4388 C C . THR A 1 545 ? 3.919 23.529 -13.879 1.00 65.25 545 THR A C 1
ATOM 4390 O O . THR A 1 545 ? 2.816 23.488 -13.321 1.00 65.25 545 THR A O 1
ATOM 4393 N N . PRO A 1 546 ? 5.063 23.231 -13.223 1.00 63.78 546 PRO A N 1
ATOM 4394 C CA . PRO A 1 546 ? 5.081 22.631 -11.883 1.00 63.78 546 PRO A CA 1
ATOM 4395 C C . PRO A 1 546 ? 4.247 23.391 -10.844 1.00 63.78 546 PRO A C 1
ATOM 4397 O O . PRO A 1 546 ? 3.372 22.801 -10.214 1.00 63.78 546 PRO A O 1
ATOM 4400 N N . ASP A 1 547 ? 4.422 24.710 -10.750 1.00 60.53 547 ASP A N 1
ATOM 4401 C CA . ASP A 1 547 ? 3.745 25.548 -9.748 1.00 60.53 547 ASP A CA 1
ATOM 4402 C C . ASP A 1 547 ? 2.214 25.565 -9.932 1.00 60.53 547 ASP A C 1
ATOM 4404 O O . ASP A 1 547 ? 1.445 25.538 -8.970 1.00 60.53 547 ASP A O 1
ATOM 4408 N N . ASN A 1 548 ? 1.758 25.565 -11.190 1.00 72.00 548 ASN A N 1
ATOM 4409 C CA . ASN A 1 548 ? 0.339 25.533 -11.560 1.00 72.00 548 ASN A CA 1
ATOM 4410 C C . ASN A 1 548 ? -0.267 24.141 -11.309 1.00 72.00 548 ASN A C 1
ATOM 4412 O O . ASN A 1 548 ? -1.411 24.026 -10.866 1.00 72.00 548 ASN A O 1
ATOM 4416 N N . LYS A 1 549 ? 0.515 23.075 -11.535 1.00 76.62 549 LYS A N 1
ATOM 4417 C CA . LYS A 1 549 ? 0.134 21.702 -11.192 1.00 76.62 549 LYS A CA 1
ATOM 4418 C C . LYS A 1 549 ? -0.053 21.552 -9.679 1.00 76.62 549 LYS A C 1
ATOM 4420 O O . LYS A 1 549 ? -1.131 21.149 -9.249 1.00 76.62 549 LYS A O 1
ATOM 4425 N N . GLU A 1 550 ? 0.935 21.938 -8.871 1.00 79.44 550 GLU A N 1
ATOM 4426 C CA . GLU A 1 550 ? 0.855 21.819 -7.409 1.00 79.44 550 GLU A CA 1
ATOM 4427 C C . GLU A 1 550 ? -0.305 22.616 -6.802 1.00 79.44 550 GLU A C 1
ATOM 4429 O O . GLU A 1 550 ? -1.052 22.081 -5.983 1.00 79.44 550 GLU A O 1
ATOM 4434 N N . ALA A 1 551 ? -0.500 23.874 -7.215 1.00 82.25 551 ALA A N 1
ATOM 4435 C CA . ALA A 1 551 ? -1.596 24.698 -6.707 1.00 82.25 551 ALA A CA 1
ATOM 4436 C C . ALA A 1 551 ? -2.976 24.072 -6.997 1.00 82.25 551 ALA A C 1
ATOM 4438 O O . ALA A 1 551 ? -3.857 24.071 -6.133 1.00 82.25 551 ALA A O 1
ATOM 4439 N N . LYS A 1 552 ? -3.150 23.485 -8.189 1.00 82.75 552 LYS A N 1
ATOM 4440 C CA . LYS A 1 552 ? -4.375 22.772 -8.576 1.00 82.75 552 LYS A CA 1
ATOM 4441 C C . LYS A 1 552 ? -4.574 21.461 -7.818 1.00 82.75 552 LYS A C 1
ATOM 4443 O O . LYS A 1 552 ? -5.703 21.168 -7.432 1.00 82.75 552 LYS A O 1
ATOM 4448 N N . GLU A 1 553 ? -3.514 20.689 -7.579 1.00 85.94 553 GLU A N 1
ATOM 4449 C CA . GLU A 1 553 ? -3.608 19.426 -6.834 1.00 85.94 553 GLU A CA 1
ATOM 4450 C C . GLU A 1 553 ? -3.947 19.644 -5.351 1.00 85.94 553 GLU A C 1
ATOM 4452 O O . GLU A 1 553 ? -4.786 18.922 -4.810 1.00 85.94 553 GLU A O 1
ATOM 4457 N N . ARG A 1 554 ? -3.388 20.682 -4.711 1.00 86.31 554 ARG A N 1
ATOM 4458 C CA . ARG A 1 554 ? -3.746 21.061 -3.330 1.00 86.31 554 ARG A CA 1
ATOM 4459 C C . ARG A 1 554 ? -5.216 21.490 -3.229 1.00 86.31 554 ARG A C 1
ATOM 4461 O O . ARG A 1 554 ? -5.948 20.969 -2.391 1.00 86.31 554 ARG A O 1
ATOM 4468 N N . ALA A 1 555 ? -5.679 22.355 -4.139 1.00 85.44 555 ALA A N 1
ATOM 4469 C CA . ALA A 1 555 ? -7.080 22.785 -4.191 1.00 85.44 555 ALA A CA 1
ATOM 4470 C C . ALA A 1 555 ? -8.059 21.620 -4.450 1.00 85.44 555 ALA A C 1
ATOM 4472 O O . ALA A 1 555 ? -9.160 21.602 -3.898 1.00 85.44 555 ALA A O 1
ATOM 4473 N N . ALA A 1 556 ? -7.667 20.627 -5.257 1.00 88.19 556 ALA A N 1
ATOM 4474 C CA . ALA A 1 556 ? -8.446 19.404 -5.443 1.00 88.19 556 ALA A CA 1
ATOM 4475 C C . ALA A 1 556 ? -8.557 18.594 -4.140 1.00 88.19 556 ALA A C 1
ATOM 4477 O O . ALA A 1 556 ? -9.660 18.210 -3.757 1.00 88.19 556 ALA A O 1
ATOM 4478 N N . GLN A 1 557 ? -7.444 18.403 -3.425 1.00 88.62 557 GLN A N 1
ATOM 4479 C CA . GLN A 1 557 ? -7.405 17.653 -2.167 1.00 88.62 557 GLN A CA 1
ATOM 4480 C C . GLN A 1 557 ? -8.264 18.289 -1.060 1.00 88.62 557 GLN A C 1
ATOM 4482 O O . GLN A 1 557 ? -9.029 17.582 -0.402 1.00 88.62 557 GLN A O 1
ATOM 4487 N N . GLU A 1 558 ? -8.190 19.612 -0.883 1.00 87.31 558 GLU A N 1
ATOM 4488 C CA . GLU A 1 558 ? -9.027 20.347 0.080 1.00 87.31 558 GLU A CA 1
ATOM 4489 C C . GLU A 1 558 ? -10.526 20.190 -0.223 1.00 87.31 558 GLU A C 1
ATOM 4491 O O . GLU A 1 558 ? -11.338 19.953 0.676 1.00 87.31 558 GLU A O 1
ATOM 4496 N N . ILE A 1 559 ? -10.901 20.277 -1.503 1.00 86.44 559 ILE A N 1
ATOM 4497 C CA . ILE A 1 559 ? -12.287 20.109 -1.948 1.00 86.44 559 ILE A CA 1
ATOM 4498 C C . ILE A 1 559 ? -12.752 18.655 -1.774 1.00 86.44 559 ILE A C 1
ATOM 4500 O O . ILE A 1 559 ? -13.874 18.432 -1.312 1.00 86.44 559 ILE A O 1
ATOM 4504 N N . PHE A 1 560 ? -11.910 17.666 -2.088 1.00 87.25 560 PHE A N 1
ATOM 4505 C CA . PHE A 1 560 ? -12.264 16.249 -2.004 1.00 87.25 560 PHE A CA 1
ATOM 4506 C C . PHE A 1 560 ? -12.523 15.774 -0.568 1.00 87.25 560 PHE A C 1
ATOM 4508 O O . PHE A 1 560 ? -13.555 15.151 -0.309 1.00 87.25 560 PHE A O 1
ATOM 4515 N N . GLU A 1 561 ? -11.662 16.115 0.398 1.00 84.69 561 GLU A N 1
ATOM 4516 C CA . GLU A 1 561 ? -11.906 15.772 1.811 1.00 84.69 561 GLU A CA 1
ATOM 4517 C C . GLU A 1 561 ? -13.198 16.439 2.340 1.00 84.69 561 GLU A C 1
ATOM 4519 O O . GLU A 1 561 ? -13.938 15.843 3.130 1.00 84.69 561 GLU A O 1
ATOM 4524 N N . GLY A 1 562 ? -13.553 17.621 1.815 1.00 81.12 562 GLY A N 1
ATOM 4525 C CA . GLY A 1 562 ? -14.841 18.279 2.064 1.00 81.12 562 GLY A CA 1
ATOM 4526 C C . GLY A 1 562 ? -16.072 17.491 1.579 1.00 81.12 562 GLY A C 1
ATOM 4527 O O . GLY A 1 562 ? -17.122 17.542 2.229 1.00 81.12 562 GLY A O 1
ATOM 4528 N N . PHE A 1 563 ? -15.954 16.729 0.484 1.00 78.69 563 PHE A N 1
ATOM 4529 C CA . PHE A 1 563 ? -16.986 15.790 0.018 1.00 78.69 563 PHE A CA 1
ATOM 4530 C C . PHE A 1 563 ? -17.005 14.494 0.841 1.00 78.69 563 PHE A C 1
ATOM 4532 O O . PHE A 1 563 ? -18.081 14.006 1.210 1.00 78.69 563 PHE A O 1
ATOM 4539 N N . LYS A 1 564 ? -15.822 13.959 1.158 1.00 74.94 564 LYS A N 1
ATOM 4540 C CA . LYS A 1 564 ? -15.595 12.693 1.875 1.00 74.94 564 LYS A CA 1
ATOM 4541 C C . LYS A 1 564 ? -16.332 12.612 3.211 1.00 74.94 564 LYS A C 1
ATOM 4543 O O . LYS A 1 564 ? -17.069 11.660 3.453 1.00 74.94 564 LYS A O 1
ATOM 4548 N N . GLY A 1 565 ? -16.208 13.647 4.043 1.00 64.81 565 GLY A N 1
ATOM 4549 C CA . GLY A 1 565 ? -16.808 13.682 5.382 1.00 64.81 565 GLY A CA 1
ATOM 4550 C C . GLY A 1 565 ? -18.325 13.919 5.438 1.00 64.81 565 GLY A C 1
ATOM 4551 O O . GLY A 1 565 ? -18.880 13.941 6.533 1.00 64.81 565 GLY A O 1
ATOM 4552 N N . LYS A 1 566 ? -19.007 14.149 4.302 1.00 68.19 566 LYS A N 1
ATOM 4553 C CA . LYS A 1 566 ? -20.432 14.554 4.278 1.00 68.19 566 LYS A CA 1
ATOM 4554 C C . LYS A 1 566 ? -21.286 13.804 3.262 1.00 68.19 566 LYS A C 1
ATOM 4556 O O . LYS A 1 566 ? -22.385 13.370 3.592 1.00 68.19 566 LYS A O 1
ATOM 4561 N N . GLN A 1 567 ? -20.812 13.695 2.025 1.00 68.62 567 GLN A N 1
ATOM 4562 C CA . GLN A 1 567 ? -21.577 13.131 0.911 1.00 68.62 567 GLN A CA 1
ATOM 4563 C C . GLN A 1 567 ? -21.071 11.735 0.552 1.00 68.62 567 GLN A C 1
ATOM 4565 O O . GLN A 1 567 ? -21.877 10.817 0.440 1.00 68.62 567 GLN A O 1
ATOM 4570 N N . LEU A 1 568 ? -19.751 11.550 0.487 1.00 76.38 568 LEU A N 1
ATOM 4571 C CA . LEU A 1 568 ? -19.099 10.296 0.096 1.00 76.38 568 LEU A CA 1
ATOM 4572 C C . LEU A 1 568 ? -18.790 9.372 1.293 1.00 76.38 568 LEU A C 1
ATOM 4574 O O . LEU A 1 568 ? -17.768 8.686 1.309 1.00 76.38 568 LEU A O 1
ATOM 4578 N N . SER A 1 569 ? -19.654 9.338 2.313 1.00 78.69 569 SER A N 1
ATOM 4579 C CA . SER A 1 569 ? -19.508 8.364 3.404 1.00 78.69 569 SER A CA 1
ATOM 4580 C C . SER A 1 569 ? -19.743 6.939 2.878 1.00 78.69 569 SER A C 1
ATOM 4582 O O . SER A 1 569 ? -20.528 6.739 1.949 1.00 78.69 569 SER A O 1
ATOM 4584 N N . ALA A 1 570 ? -19.108 5.930 3.484 1.00 76.50 570 ALA A N 1
ATOM 4585 C CA . ALA A 1 570 ? -19.268 4.538 3.049 1.00 76.50 570 ALA A CA 1
ATOM 4586 C C . ALA A 1 570 ? -20.743 4.082 3.060 1.00 76.50 570 ALA A C 1
ATOM 4588 O O . ALA A 1 570 ? -21.180 3.380 2.150 1.00 76.50 570 ALA A O 1
ATOM 4589 N N . ALA A 1 571 ? -21.537 4.546 4.034 1.00 74.38 571 ALA A N 1
ATOM 4590 C CA . ALA A 1 571 ? -22.973 4.274 4.109 1.00 74.38 571 ALA A CA 1
ATOM 4591 C C . ALA A 1 571 ? -23.772 4.961 2.984 1.00 74.38 571 ALA A C 1
ATOM 4593 O O . ALA A 1 571 ? -24.688 4.356 2.430 1.00 74.38 571 ALA A O 1
ATOM 4594 N N . ASN A 1 572 ? -23.424 6.196 2.607 1.00 76.81 572 ASN A N 1
ATOM 4595 C CA . ASN A 1 572 ? -24.081 6.903 1.502 1.00 76.81 572 ASN A CA 1
ATOM 4596 C C . ASN A 1 572 ? -23.739 6.271 0.143 1.00 76.81 572 ASN A C 1
ATOM 4598 O O . ASN A 1 572 ? -24.613 6.147 -0.710 1.00 76.81 572 ASN A O 1
ATOM 4602 N N . ILE A 1 573 ? -22.483 5.852 -0.049 1.00 78.25 573 ILE A N 1
ATOM 4603 C CA . ILE A 1 573 ? -22.018 5.200 -1.280 1.00 78.25 573 ILE A CA 1
ATOM 4604 C C . ILE A 1 573 ? -22.693 3.834 -1.439 1.00 78.25 573 ILE A C 1
ATOM 4606 O O . ILE A 1 573 ? -23.388 3.611 -2.428 1.00 78.25 573 ILE A O 1
ATOM 4610 N N . THR A 1 574 ? -22.577 2.951 -0.442 1.00 76.44 574 THR A N 1
ATOM 4611 C CA . THR A 1 574 ? -23.111 1.575 -0.517 1.00 76.44 574 THR A CA 1
ATOM 4612 C C . THR A 1 574 ? -24.640 1.503 -0.585 1.00 76.44 574 THR A C 1
ATOM 4614 O O . THR A 1 574 ? -25.181 0.558 -1.155 1.00 76.44 574 THR A O 1
ATOM 4617 N N . SER A 1 575 ? -25.356 2.505 -0.058 1.00 76.50 575 SER A N 1
ATOM 4618 C CA . SER A 1 575 ? -26.820 2.594 -0.180 1.00 76.50 575 SER A CA 1
ATOM 4619 C C . SER A 1 575 ? -27.311 3.229 -1.490 1.00 76.50 575 SER A C 1
ATOM 4621 O O . SER A 1 575 ? -28.511 3.159 -1.774 1.00 76.50 575 SER A O 1
ATOM 4623 N N . SER A 1 576 ? -26.420 3.808 -2.304 1.00 74.69 576 SER A N 1
ATOM 4624 C CA . SER A 1 576 ? -26.775 4.463 -3.569 1.00 74.69 576 SER A CA 1
ATOM 4625 C C . SER A 1 576 ? -27.137 3.468 -4.680 1.00 74.69 576 SER A C 1
ATOM 4627 O O . SER A 1 576 ? -26.610 2.358 -4.752 1.00 74.69 576 SER A O 1
ATOM 4629 N N . GLU A 1 577 ? -28.034 3.869 -5.586 1.00 70.81 577 GLU A N 1
ATOM 4630 C CA . GLU A 1 577 ? -28.504 2.979 -6.658 1.00 70.81 577 GLU A CA 1
ATOM 4631 C C . GLU A 1 577 ? -27.422 2.675 -7.714 1.00 70.81 577 GLU A C 1
ATOM 4633 O O . GLU A 1 577 ? -27.424 1.587 -8.286 1.00 70.81 577 GLU A O 1
ATOM 4638 N N . TRP A 1 578 ? -26.457 3.581 -7.947 1.00 76.25 578 TRP A N 1
ATOM 4639 C CA . TRP A 1 578 ? -25.372 3.321 -8.906 1.00 76.25 578 TRP A CA 1
ATOM 4640 C C . TRP A 1 578 ? -24.411 2.260 -8.376 1.00 76.25 578 TRP A C 1
ATOM 4642 O O . TRP A 1 578 ? -23.972 1.405 -9.139 1.00 76.25 578 TRP A O 1
ATOM 4652 N N . TYR A 1 579 ? -24.127 2.283 -7.069 1.00 76.50 579 TYR A N 1
ATOM 4653 C CA . TYR A 1 579 ? -23.248 1.315 -6.423 1.00 76.50 579 TYR A CA 1
ATOM 4654 C C . TYR A 1 579 ? -23.864 -0.088 -6.448 1.00 76.50 579 TYR A C 1
ATOM 4656 O O . TYR A 1 579 ? -23.169 -1.063 -6.721 1.00 76.50 579 TYR A O 1
ATOM 4664 N N . LYS A 1 580 ? -25.184 -0.197 -6.240 1.00 75.62 580 LYS A N 1
ATOM 4665 C CA . LYS A 1 580 ? -25.917 -1.467 -6.374 1.00 75.62 580 LYS A CA 1
ATOM 4666 C C . LYS A 1 580 ? -25.817 -2.024 -7.793 1.00 75.62 580 LYS A C 1
ATOM 4668 O O . LYS A 1 580 ? -25.379 -3.157 -7.947 1.00 75.62 580 LYS A O 1
ATOM 4673 N N . ALA A 1 581 ? -26.122 -1.216 -8.812 1.00 65.75 581 ALA A N 1
ATOM 4674 C CA . ALA A 1 581 ? -25.999 -1.622 -10.216 1.00 65.75 581 ALA A CA 1
ATOM 4675 C C . ALA A 1 581 ? -24.550 -2.002 -10.589 1.00 65.75 581 ALA A C 1
ATOM 4677 O O . ALA A 1 581 ? -24.311 -3.004 -11.260 1.00 65.75 581 ALA A O 1
ATOM 4678 N N . ALA A 1 582 ? -23.565 -1.246 -10.092 1.00 70.75 582 ALA A N 1
ATOM 4679 C CA . ALA A 1 582 ? -22.150 -1.544 -10.273 1.00 70.75 582 ALA A CA 1
ATOM 4680 C C . ALA A 1 582 ? -21.761 -2.901 -9.653 1.00 70.75 582 ALA A C 1
ATOM 4682 O O . ALA A 1 582 ? -21.033 -3.670 -10.285 1.00 70.75 582 ALA A O 1
ATOM 4683 N N . MET A 1 583 ? -22.246 -3.209 -8.446 1.00 74.38 583 MET A N 1
ATOM 4684 C CA . MET A 1 583 ? -22.018 -4.489 -7.762 1.00 74.38 583 MET A CA 1
ATOM 4685 C C . MET A 1 583 ? -22.767 -5.659 -8.415 1.00 74.38 583 MET A C 1
ATOM 4687 O O . MET A 1 583 ? -22.232 -6.763 -8.459 1.00 74.38 583 MET A O 1
ATOM 4691 N N . GLU A 1 584 ? -23.965 -5.430 -8.954 1.00 72.44 584 GLU A N 1
ATOM 4692 C CA . GLU A 1 584 ? -24.765 -6.436 -9.664 1.00 72.44 584 GLU A CA 1
ATOM 4693 C C . GLU A 1 584 ? -24.042 -6.933 -10.927 1.00 72.44 584 GLU A C 1
ATOM 4695 O O . GLU A 1 584 ? -23.816 -8.135 -11.066 1.00 72.44 584 GLU A O 1
ATOM 4700 N N . ILE A 1 585 ? -23.533 -6.012 -11.757 1.00 67.06 585 ILE A N 1
ATOM 4701 C CA . ILE A 1 585 ? -22.684 -6.324 -12.927 1.00 67.06 585 ILE A CA 1
ATOM 4702 C C . ILE A 1 585 ? -21.407 -7.080 -12.520 1.00 67.06 585 ILE A C 1
ATOM 4704 O O . ILE A 1 585 ? -20.949 -7.985 -13.212 1.00 67.06 585 ILE A O 1
ATOM 4708 N N . ARG A 1 586 ? -20.808 -6.732 -11.377 1.00 75.06 586 ARG A N 1
ATOM 4709 C CA . ARG A 1 586 ? -19.592 -7.405 -10.881 1.00 75.06 586 ARG A CA 1
ATOM 4710 C C . ARG A 1 586 ? -19.885 -8.810 -10.349 1.00 75.06 586 ARG A C 1
ATOM 4712 O O . ARG A 1 586 ? -19.021 -9.679 -10.442 1.00 75.06 586 ARG A O 1
ATOM 4719 N N . LYS A 1 587 ? -21.097 -9.054 -9.842 1.00 68.12 587 LYS A N 1
ATOM 4720 C CA . LYS A 1 587 ? -21.559 -10.378 -9.408 1.00 68.12 587 LYS A CA 1
ATOM 4721 C C . LYS A 1 587 ? -21.812 -11.305 -10.597 1.00 68.12 587 LYS A C 1
ATOM 4723 O O . LYS A 1 587 ? -21.332 -12.431 -10.559 1.00 68.12 587 LYS A O 1
ATOM 4728 N N . THR A 1 588 ? -22.483 -10.842 -11.656 1.00 60.62 588 THR A N 1
ATOM 4729 C CA . THR A 1 588 ? -22.745 -11.676 -12.849 1.00 60.62 588 THR A CA 1
ATOM 4730 C C . THR A 1 588 ? -21.463 -12.089 -13.575 1.00 60.62 588 THR A C 1
ATOM 4732 O O . THR A 1 588 ? -21.366 -13.223 -14.027 1.00 60.62 588 THR A O 1
ATOM 4735 N N . ILE A 1 589 ? -20.441 -11.226 -13.600 1.00 59.00 589 ILE A N 1
ATOM 4736 C CA . ILE A 1 589 ? -19.103 -11.542 -14.145 1.00 59.00 589 ILE A CA 1
ATOM 4737 C C . ILE A 1 589 ? -18.321 -12.537 -13.254 1.00 59.00 589 ILE A C 1
ATOM 4739 O O . ILE A 1 589 ? -17.383 -13.178 -13.724 1.00 59.00 589 ILE A O 1
ATOM 4743 N N . SER A 1 590 ? -18.696 -12.692 -11.978 1.00 49.00 590 SER A N 1
ATOM 4744 C CA . SER A 1 590 ? -17.992 -13.547 -11.006 1.00 49.00 590 SER A CA 1
ATOM 4745 C C . SER A 1 590 ? -18.613 -14.938 -10.814 1.00 49.00 590 SER A C 1
ATOM 4747 O O . SER A 1 590 ? -18.050 -15.758 -10.088 1.00 49.00 590 SER A O 1
ATOM 4749 N N . GLU A 1 591 ? -19.769 -15.224 -11.420 1.00 39.34 591 GLU A N 1
ATOM 4750 C CA . GLU A 1 591 ? -20.407 -16.543 -11.345 1.00 39.34 591 GLU A CA 1
ATOM 4751 C C . GLU A 1 591 ? -19.928 -17.440 -12.500 1.00 39.34 591 GLU A C 1
ATOM 4753 O O . GLU A 1 591 ? -20.057 -17.057 -13.664 1.00 39.34 591 GLU A O 1
ATOM 4758 N N . PRO A 1 592 ? -19.375 -18.640 -12.227 1.00 38.00 592 PRO A N 1
ATOM 4759 C CA . PRO A 1 592 ? -18.910 -19.524 -13.288 1.00 38.00 592 PRO A CA 1
ATOM 4760 C C . PRO A 1 592 ? -20.104 -20.046 -14.093 1.00 38.00 592 PRO A C 1
ATOM 4762 O O . PRO A 1 592 ? -20.983 -20.719 -13.550 1.00 38.00 592 PRO A O 1
ATOM 4765 N N . HIS A 1 593 ? -20.127 -19.760 -15.398 1.00 38.44 593 HIS A N 1
ATOM 4766 C CA . HIS A 1 593 ? -21.128 -20.323 -16.302 1.00 38.44 593 HIS A CA 1
ATOM 4767 C C . HIS A 1 593 ? -21.108 -21.862 -16.230 1.00 38.44 593 HIS A C 1
ATOM 4769 O O . HIS A 1 593 ? -20.049 -22.460 -16.440 1.00 38.44 593 HIS A O 1
ATOM 4775 N N . PRO A 1 594 ? -22.252 -22.526 -15.975 1.00 40.72 594 PRO A N 1
ATOM 4776 C CA . PRO A 1 594 ? -22.336 -23.971 -16.117 1.00 40.72 594 PRO A CA 1
ATOM 4777 C C . PRO A 1 594 ? -22.205 -24.335 -17.599 1.00 40.72 594 PRO A C 1
ATOM 4779 O O . PRO A 1 594 ? -22.890 -23.758 -18.446 1.00 40.72 594 PRO A O 1
ATOM 4782 N N . GLU A 1 595 ? -21.342 -25.301 -17.919 1.00 36.50 595 GLU A N 1
ATOM 4783 C CA . GLU A 1 595 ? -21.173 -25.766 -19.298 1.00 36.50 595 GLU A CA 1
ATOM 4784 C C . GLU A 1 595 ? -22.513 -26.246 -19.895 1.00 36.50 595 GLU A C 1
ATOM 4786 O O . GLU A 1 595 ? -23.281 -26.949 -19.222 1.00 36.50 595 GLU A O 1
ATOM 4791 N N . PRO A 1 596 ? -22.820 -25.909 -21.163 1.00 41.22 596 PRO A N 1
ATOM 4792 C CA . PRO A 1 596 ? -24.044 -26.355 -21.809 1.00 41.22 596 PRO A CA 1
ATOM 4793 C C . PRO A 1 596 ? -24.009 -27.873 -22.007 1.00 41.22 596 PRO A C 1
ATOM 4795 O O . PRO A 1 596 ? -23.306 -28.395 -22.871 1.00 41.22 596 PRO A O 1
ATOM 4798 N N . SER A 1 597 ? -24.801 -28.577 -21.194 1.00 39.56 597 SER A N 1
ATOM 4799 C CA . SER A 1 597 ? -24.959 -30.032 -21.229 1.00 39.56 597 SER A CA 1
ATOM 4800 C C . SER A 1 597 ? -25.142 -30.544 -22.661 1.00 39.56 597 SER A C 1
ATOM 4802 O O . SER A 1 597 ? -26.135 -30.231 -23.324 1.00 39.56 597 SER A O 1
ATOM 4804 N N . ALA A 1 598 ? -24.178 -31.347 -23.119 1.00 42.34 598 ALA A N 1
ATOM 4805 C CA . ALA A 1 598 ? -24.134 -31.912 -24.461 1.00 42.34 598 ALA A CA 1
ATOM 4806 C C . ALA A 1 598 ? -25.297 -32.895 -24.685 1.00 42.34 598 ALA A C 1
ATOM 4808 O O . ALA A 1 598 ? -25.185 -34.103 -24.467 1.00 42.34 598 ALA A O 1
ATOM 4809 N N . ARG A 1 599 ? -26.446 -32.368 -25.118 1.00 40.84 599 ARG A N 1
ATOM 4810 C CA . ARG A 1 599 ? -27.602 -33.170 -25.522 1.00 40.84 599 ARG A CA 1
ATOM 4811 C C . ARG A 1 599 ? -27.351 -33.781 -26.895 1.00 40.84 599 ARG A C 1
ATOM 4813 O O . ARG A 1 599 ? -27.324 -33.086 -27.905 1.00 40.84 599 ARG A O 1
ATOM 4820 N N . SER A 1 600 ? -27.219 -35.102 -26.892 1.00 47.16 600 SER A N 1
ATOM 4821 C CA . SER A 1 600 ? -27.111 -35.976 -28.058 1.00 47.16 600 SER A CA 1
ATOM 4822 C C . SER A 1 600 ? -28.138 -35.654 -29.148 1.00 47.16 600 SER A C 1
ATOM 4824 O O . SER A 1 600 ? -29.343 -35.774 -28.910 1.00 47.16 600 SER A O 1
ATOM 4826 N N . LEU A 1 601 ? -27.654 -35.333 -30.349 1.00 38.12 601 LEU A N 1
ATOM 4827 C CA . LEU A 1 601 ? -28.446 -35.215 -31.576 1.00 38.12 601 LEU A CA 1
ATOM 4828 C C . LEU A 1 601 ? -27.657 -35.750 -32.790 1.00 38.12 601 LEU A C 1
ATOM 4830 O O . LEU A 1 601 ? -27.424 -35.041 -33.762 1.00 38.12 601 LEU A O 1
ATOM 4834 N N . ASP A 1 602 ? -27.263 -37.025 -32.734 1.00 43.25 602 ASP A N 1
ATOM 4835 C CA . ASP A 1 602 ? -26.855 -37.768 -33.934 1.00 43.25 602 ASP A CA 1
ATOM 4836 C C . ASP A 1 602 ? -28.088 -38.068 -34.801 1.00 43.25 602 ASP A C 1
ATOM 4838 O O . ASP A 1 602 ? -28.971 -38.832 -34.387 1.00 43.25 602 ASP A O 1
ATOM 4842 N N . ARG A 1 603 ? -28.141 -37.486 -36.006 1.00 36.06 603 ARG A N 1
ATOM 4843 C CA . ARG A 1 603 ? -29.005 -37.907 -37.120 1.00 36.06 603 ARG A CA 1
ATOM 4844 C C . ARG A 1 603 ? -28.500 -37.394 -38.465 1.00 36.06 603 ARG A C 1
ATOM 4846 O O . ARG A 1 603 ? -28.111 -36.210 -38.518 1.00 36.06 603 ARG A O 1
#

Organism: NCBI:txid45056